Protein AF-A0A7C7U8Z5-F1 (afdb_monomer)

Structure (mmCIF, N/CA/C/O backbone):
data_AF-A0A7C7U8Z5-F1
#
_entry.id   AF-A0A7C7U8Z5-F1
#
loop_
_atom_site.group_PDB
_atom_site.id
_atom_site.type_symbol
_atom_site.label_atom_id
_atom_site.label_alt_id
_atom_site.label_comp_id
_atom_site.label_asym_id
_atom_site.label_entity_id
_atom_site.label_seq_id
_atom_site.pdbx_PDB_ins_code
_atom_site.Cartn_x
_atom_site.Cartn_y
_atom_site.Cartn_z
_atom_site.occupancy
_atom_site.B_iso_or_equiv
_atom_site.auth_seq_id
_atom_site.auth_comp_id
_atom_site.auth_asym_id
_atom_site.auth_atom_id
_atom_site.pdbx_PDB_model_num
ATOM 1 N N . ALA A 1 1 ? -5.632 0.453 -22.232 1.00 71.94 1 ALA A N 1
ATOM 2 C CA . ALA A 1 1 ? -6.029 -0.968 -22.317 1.00 71.94 1 ALA A CA 1
ATOM 3 C C . ALA A 1 1 ? -5.122 -1.831 -21.447 1.00 71.94 1 ALA A C 1
ATOM 5 O O . ALA A 1 1 ? -5.633 -2.386 -20.491 1.00 71.94 1 ALA A O 1
ATOM 6 N N . SER A 1 2 ? -3.804 -1.853 -21.682 1.00 81.81 2 SER A N 1
ATOM 7 C CA . SER A 1 2 ? -2.844 -2.636 -20.881 1.00 81.81 2 SER A CA 1
ATOM 8 C C . SER A 1 2 ? -2.888 -2.351 -19.377 1.00 81.81 2 SER A C 1
ATOM 10 O O . SER A 1 2 ? -2.971 -3.292 -18.601 1.00 81.81 2 SER A O 1
ATOM 12 N N . LEU A 1 3 ? -2.958 -1.082 -18.951 1.00 83.50 3 LEU A N 1
ATOM 13 C CA . LEU A 1 3 ? -3.111 -0.749 -17.523 1.00 83.50 3 LEU A CA 1
ATOM 14 C C . LEU A 1 3 ? -4.390 -1.346 -16.906 1.00 83.50 3 LEU A C 1
ATOM 16 O O . LEU A 1 3 ? -4.364 -1.844 -15.787 1.00 83.50 3 LEU A O 1
ATOM 20 N N . LEU A 1 4 ? -5.506 -1.326 -17.642 1.00 84.38 4 LEU A N 1
ATOM 21 C CA . LEU A 1 4 ? -6.762 -1.912 -17.170 1.00 84.38 4 LEU A CA 1
ATOM 22 C C . LEU A 1 4 ? -6.648 -3.436 -17.049 1.00 84.38 4 LEU A C 1
ATOM 24 O O . LEU A 1 4 ? -7.155 -4.015 -16.095 1.00 84.38 4 LEU A O 1
ATOM 28 N N . THR A 1 5 ? -5.968 -4.075 -18.001 1.00 80.81 5 THR A N 1
ATOM 29 C CA . THR A 1 5 ? -5.663 -5.508 -17.966 1.00 80.81 5 THR A CA 1
ATOM 30 C C . THR A 1 5 ? -4.754 -5.856 -16.785 1.00 80.81 5 THR A C 1
ATOM 32 O O . THR A 1 5 ? -5.007 -6.857 -16.124 1.00 80.81 5 THR A O 1
ATOM 35 N N . GLY A 1 6 ? -3.772 -5.012 -16.455 1.00 82.81 6 GLY A N 1
ATOM 36 C CA . GLY A 1 6 ? -2.969 -5.138 -15.236 1.00 82.81 6 GLY A CA 1
ATOM 37 C C . GLY A 1 6 ? -3.839 -5.107 -13.982 1.00 82.81 6 GLY A C 1
ATOM 38 O O . GLY A 1 6 ? -3.902 -6.090 -13.255 1.00 82.81 6 GLY A O 1
ATOM 39 N N . ILE A 1 7 ? -4.617 -4.038 -13.798 1.00 84.62 7 ILE A N 1
ATOM 40 C CA . ILE A 1 7 ? -5.450 -3.836 -12.599 1.00 84.62 7 ILE A CA 1
ATOM 41 C C . ILE A 1 7 ? -6.515 -4.942 -12.427 1.00 84.62 7 ILE A C 1
ATOM 43 O O . ILE A 1 7 ? -6.760 -5.403 -11.308 1.00 84.62 7 ILE A O 1
ATOM 47 N N . LEU A 1 8 ? -7.159 -5.375 -13.520 1.00 79.38 8 LEU A N 1
ATOM 48 C CA . LEU A 1 8 ? -8.226 -6.385 -13.483 1.00 79.38 8 LEU A CA 1
ATOM 49 C C . LEU A 1 8 ? -7.697 -7.821 -13.453 1.00 79.38 8 LEU A C 1
ATOM 51 O O . LEU A 1 8 ? -8.240 -8.650 -12.733 1.00 79.38 8 LEU A O 1
ATOM 55 N N . LEU A 1 9 ? -6.696 -8.139 -14.272 1.00 73.75 9 LEU A N 1
ATOM 56 C CA . LEU A 1 9 ? -6.271 -9.520 -14.536 1.00 73.75 9 LEU A CA 1
ATOM 57 C C . LEU A 1 9 ? -4.875 -9.838 -13.986 1.00 73.75 9 LEU A C 1
ATOM 59 O O . LEU A 1 9 ? -4.440 -10.979 -14.087 1.00 73.75 9 LEU A O 1
ATOM 63 N N . GLY A 1 10 ? -4.163 -8.854 -13.431 1.00 73.44 10 GLY A N 1
ATOM 64 C CA . GLY A 1 10 ? -2.770 -8.988 -12.981 1.00 73.44 10 GLY A CA 1
ATOM 65 C C . GLY A 1 10 ? -1.764 -9.173 -14.099 1.00 73.44 10 GLY A C 1
ATOM 66 O O . GLY A 1 10 ? -0.660 -9.647 -13.850 1.00 73.44 10 GLY A O 1
ATOM 67 N N . VAL A 1 11 ? -2.145 -8.856 -15.334 1.00 75.62 11 VAL A N 1
ATOM 68 C CA . VAL A 1 11 ? -1.276 -9.026 -16.494 1.00 75.62 11 VAL A CA 1
ATOM 69 C C . VAL A 1 11 ? -0.564 -7.706 -16.767 1.00 75.62 11 VAL A C 1
ATOM 71 O O . VAL A 1 11 ? -1.145 -6.776 -17.321 1.00 75.62 11 VAL A O 1
ATOM 74 N N . GLU A 1 12 ? 0.709 -7.631 -16.385 1.00 73.81 12 GLU A N 1
ATOM 75 C CA . GLU A 1 12 ? 1.538 -6.424 -16.534 1.00 73.81 12 GLU A CA 1
ATOM 76 C C . GLU A 1 12 ? 2.108 -6.247 -17.956 1.00 73.81 12 GLU A C 1
ATOM 78 O O . GLU A 1 12 ? 2.704 -5.220 -18.283 1.00 73.81 12 GLU A O 1
ATOM 83 N N . THR A 1 13 ? 1.908 -7.226 -18.845 1.00 74.12 13 THR A N 1
ATOM 84 C CA . THR A 1 13 ? 2.461 -7.193 -20.204 1.00 74.12 13 THR A CA 1
ATOM 85 C C . THR A 1 13 ? 1.848 -6.063 -21.036 1.00 74.12 13 THR A C 1
ATOM 87 O O . THR A 1 13 ? 0.627 -5.971 -21.178 1.00 74.12 13 THR A O 1
ATOM 90 N N . GLY A 1 14 ? 2.698 -5.234 -21.648 1.00 78.56 14 GLY A N 1
ATOM 91 C CA . GLY A 1 14 ? 2.277 -4.146 -22.539 1.00 78.56 14 GLY A CA 1
ATOM 92 C C . GLY A 1 14 ? 1.964 -2.821 -21.836 1.00 78.56 14 GLY A C 1
ATOM 93 O O . GLY A 1 14 ? 1.412 -1.914 -22.465 1.00 78.56 14 GLY A O 1
ATOM 94 N N . ILE A 1 15 ? 2.281 -2.688 -20.544 1.00 85.31 15 ILE A N 1
ATOM 95 C CA . ILE A 1 15 ? 2.331 -1.382 -19.875 1.00 85.31 15 ILE A CA 1
ATOM 96 C C . ILE A 1 15 ? 3.620 -0.668 -20.332 1.00 85.31 15 ILE A C 1
ATOM 98 O O . ILE A 1 15 ? 4.690 -1.271 -20.252 1.00 85.31 15 ILE A O 1
ATOM 102 N N . PRO A 1 16 ? 3.540 0.575 -20.847 1.00 86.75 16 PRO A N 1
ATOM 103 C CA . PRO A 1 16 ? 4.721 1.352 -21.220 1.00 86.75 16 PRO A CA 1
ATOM 104 C C . PRO A 1 16 ? 5.707 1.504 -20.049 1.00 86.75 16 PRO A C 1
ATOM 106 O O . PRO A 1 16 ? 5.280 1.697 -18.910 1.00 86.75 16 PRO A O 1
ATOM 109 N N . ALA A 1 17 ? 7.012 1.408 -20.323 1.00 84.94 17 ALA A N 1
ATOM 110 C CA . ALA A 1 17 ? 8.047 1.434 -19.285 1.00 84.94 17 ALA A CA 1
ATOM 111 C C . ALA A 1 17 ? 8.078 2.766 -18.517 1.00 84.94 17 ALA A C 1
ATOM 113 O O . ALA A 1 17 ? 8.182 2.756 -17.298 1.00 84.94 17 ALA A O 1
ATOM 114 N N . ASP A 1 18 ? 7.868 3.889 -19.212 1.00 87.56 18 ASP A N 1
ATOM 115 C CA . ASP A 1 18 ? 7.742 5.225 -18.617 1.00 87.56 18 ASP A CA 1
ATOM 116 C C . ASP A 1 18 ? 6.618 5.280 -17.576 1.00 87.56 18 ASP A C 1
ATOM 118 O O . ASP A 1 18 ? 6.789 5.806 -16.480 1.00 87.56 18 ASP A O 1
ATOM 122 N N . LEU A 1 19 ? 5.474 4.668 -17.889 1.00 86.94 19 LEU A N 1
ATOM 123 C CA . LEU A 1 19 ? 4.357 4.616 -16.959 1.00 86.94 19 LEU A CA 1
ATOM 124 C C . LEU A 1 19 ? 4.679 3.716 -15.760 1.00 86.94 19 LEU A C 1
ATOM 126 O O . LEU A 1 19 ? 4.345 4.065 -14.632 1.00 86.94 19 LEU A O 1
ATOM 130 N N . MET A 1 20 ? 5.332 2.571 -15.978 1.00 85.75 20 MET A N 1
ATOM 131 C CA . MET A 1 20 ? 5.741 1.682 -14.885 1.00 85.75 20 MET A CA 1
ATOM 132 C C . MET A 1 20 ? 6.747 2.359 -13.938 1.00 85.75 20 MET A C 1
ATOM 134 O O . MET A 1 20 ? 6.656 2.190 -12.716 1.00 85.75 20 MET A O 1
ATOM 138 N N . ASP A 1 21 ? 7.654 3.169 -14.483 1.00 86.38 21 ASP A N 1
ATOM 139 C CA . ASP A 1 21 ? 8.589 3.984 -13.711 1.00 86.38 21 ASP A CA 1
ATOM 140 C C . ASP A 1 21 ? 7.846 5.032 -12.872 1.00 86.38 21 ASP A C 1
ATOM 142 O O . ASP A 1 21 ? 8.137 5.167 -11.683 1.00 86.38 21 ASP A O 1
ATOM 146 N N . ASP A 1 22 ? 6.824 5.699 -13.422 1.00 89.38 22 ASP A N 1
ATOM 147 C CA . ASP A 1 22 ? 5.997 6.651 -12.668 1.00 89.38 22 ASP A CA 1
ATOM 148 C C . ASP A 1 22 ? 5.226 5.968 -11.514 1.00 89.38 22 ASP A C 1
ATOM 150 O O . ASP A 1 22 ? 5.166 6.480 -10.388 1.00 89.38 22 ASP A O 1
ATOM 154 N N . PHE A 1 23 ? 4.657 4.778 -11.747 1.00 88.44 23 PHE A N 1
ATOM 155 C CA . PHE A 1 23 ? 3.993 3.988 -10.696 1.00 88.44 23 PHE A CA 1
ATOM 156 C C . PHE A 1 23 ? 4.975 3.546 -9.602 1.00 88.44 23 PHE A C 1
ATOM 158 O O . PHE A 1 23 ? 4.638 3.565 -8.413 1.00 88.44 23 PHE A O 1
ATOM 165 N N . SER A 1 24 ? 6.206 3.206 -9.985 1.00 85.75 24 SER A N 1
ATOM 166 C CA . SER A 1 24 ? 7.275 2.845 -9.050 1.00 85.75 24 SER A CA 1
ATOM 167 C C . SER A 1 24 ? 7.759 4.061 -8.252 1.00 85.75 24 SER A C 1
ATOM 169 O O . SER A 1 24 ? 7.885 3.987 -7.028 1.00 85.75 24 SER A O 1
ATOM 171 N N . ALA A 1 25 ? 7.937 5.212 -8.907 1.00 86.00 25 ALA A N 1
ATOM 172 C CA . ALA A 1 25 ? 8.342 6.472 -8.285 1.00 86.00 25 ALA A CA 1
ATOM 173 C C . ALA A 1 25 ? 7.318 6.975 -7.258 1.00 86.00 25 ALA A C 1
ATOM 175 O O . ALA A 1 25 ? 7.679 7.561 -6.235 1.00 86.00 25 ALA A O 1
ATOM 176 N N . THR A 1 26 ? 6.037 6.709 -7.504 1.00 88.62 26 THR A N 1
ATOM 177 C CA . THR A 1 26 ? 4.936 7.088 -6.612 1.00 88.62 26 THR A CA 1
ATOM 178 C C . THR A 1 26 ? 4.573 6.020 -5.577 1.00 88.62 26 THR A C 1
ATOM 180 O O . THR A 1 26 ? 3.681 6.250 -4.764 1.00 88.62 26 THR A O 1
ATOM 183 N N . GLY A 1 27 ? 5.237 4.857 -5.583 1.00 84.94 27 GLY A N 1
ATOM 184 C CA . GLY A 1 27 ? 4.953 3.757 -4.655 1.00 84.94 27 GLY A CA 1
ATOM 185 C C . GLY A 1 27 ? 3.594 3.080 -4.884 1.00 84.94 27 GLY A C 1
ATOM 186 O O . GLY A 1 27 ? 3.075 2.397 -3.996 1.00 84.94 27 GLY A O 1
ATOM 187 N N . THR A 1 28 ? 2.999 3.257 -6.066 1.00 86.50 28 THR A N 1
ATOM 188 C CA . THR A 1 28 ? 1.642 2.801 -6.400 1.00 86.50 28 THR A CA 1
ATOM 189 C C . THR A 1 28 ? 1.602 1.539 -7.264 1.00 86.50 28 THR A C 1
ATOM 191 O O . THR A 1 28 ? 0.526 1.092 -7.647 1.00 86.50 28 THR A O 1
ATOM 194 N N . THR A 1 29 ? 2.741 0.877 -7.494 1.00 82.75 29 THR A N 1
ATOM 195 C CA . THR A 1 29 ? 2.832 -0.399 -8.238 1.00 82.75 29 THR A CA 1
ATOM 196 C C . THR A 1 29 ? 1.897 -1.488 -7.692 1.00 82.75 29 THR A C 1
ATOM 198 O O . THR A 1 29 ? 1.334 -2.275 -8.448 1.00 82.75 29 THR A O 1
ATOM 201 N N . HIS A 1 30 ? 1.642 -1.490 -6.380 1.00 78.81 30 HIS A N 1
ATOM 202 C CA . HIS A 1 30 ? 0.716 -2.418 -5.719 1.00 78.81 30 HIS A CA 1
ATOM 203 C C . HIS A 1 30 ? -0.755 -2.287 -6.166 1.00 78.81 30 HIS A C 1
ATOM 205 O O . HIS A 1 30 ? -1.559 -3.156 -5.834 1.00 78.81 30 HIS A O 1
ATOM 211 N N . 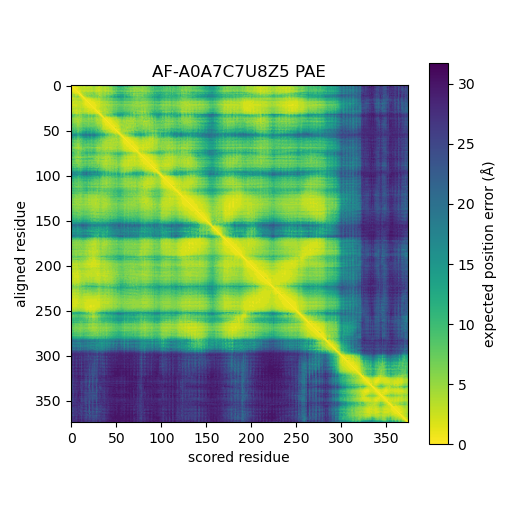ILE A 1 31 ? -1.117 -1.210 -6.874 1.00 80.06 31 ILE A N 1
ATOM 212 C CA . ILE A 1 31 ? -2.443 -1.007 -7.476 1.00 80.06 31 ILE A CA 1
ATOM 213 C C . ILE A 1 31 ? -2.540 -1.697 -8.845 1.00 80.06 31 ILE A C 1
ATOM 215 O O . ILE A 1 31 ? -3.622 -2.147 -9.220 1.00 80.06 31 ILE A O 1
ATOM 219 N N . ILE A 1 32 ? -1.424 -1.787 -9.581 1.00 75.12 32 ILE A N 1
ATOM 220 C CA . ILE A 1 32 ? -1.356 -2.485 -10.874 1.00 75.12 32 ILE A CA 1
ATOM 221 C C . ILE A 1 32 ? -1.458 -3.992 -10.652 1.00 75.12 32 ILE A C 1
ATOM 223 O O . ILE A 1 32 ? -2.208 -4.663 -11.354 1.00 75.12 32 ILE A O 1
ATOM 227 N N . ALA A 1 33 ? -0.734 -4.521 -9.666 1.00 68.88 33 ALA A N 1
ATOM 228 C CA . ALA A 1 33 ? -0.873 -5.913 -9.259 1.00 68.88 33 ALA A CA 1
ATOM 229 C C . ALA A 1 33 ? -2.236 -6.141 -8.578 1.00 68.88 33 ALA A C 1
ATOM 231 O O . ALA A 1 33 ? -2.750 -5.255 -7.892 1.00 68.88 33 ALA A O 1
ATOM 232 N N . ILE A 1 34 ? -2.827 -7.337 -8.723 1.00 66.44 34 ILE A N 1
ATOM 233 C CA . ILE A 1 34 ? -4.121 -7.637 -8.087 1.00 66.44 34 ILE A CA 1
ATOM 234 C C . ILE A 1 34 ? -3.989 -7.500 -6.571 1.00 66.44 34 ILE A C 1
ATOM 236 O O . ILE A 1 34 ? -3.396 -8.338 -5.885 1.00 66.44 34 ILE A O 1
ATOM 240 N N . SER A 1 35 ? -4.580 -6.433 -6.047 1.00 68.88 35 SER A N 1
ATOM 241 C CA . SER A 1 35 ? -4.569 -6.132 -4.626 1.00 68.88 35 SER A CA 1
ATOM 242 C C . SER A 1 35 ? -5.721 -6.840 -3.905 1.00 68.88 35 SER A C 1
ATOM 244 O O . SER A 1 35 ? -6.757 -7.176 -4.490 1.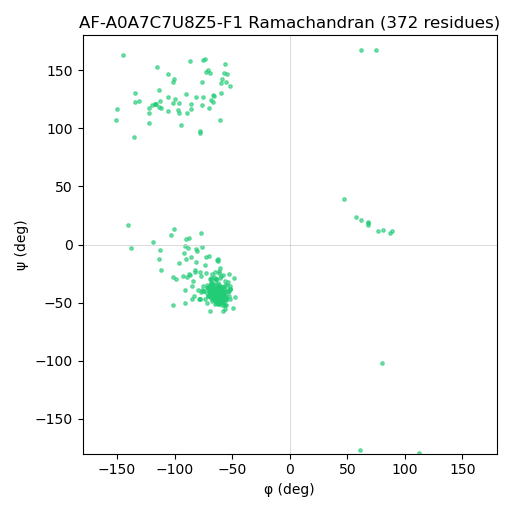00 68.88 35 SER A O 1
ATOM 246 N N . GLY A 1 36 ? -5.588 -7.031 -2.589 1.00 66.94 36 GLY A N 1
ATOM 247 C CA . GLY A 1 36 ? -6.689 -7.552 -1.767 1.00 66.94 36 GLY A CA 1
ATOM 248 C C . GLY A 1 36 ? -7.931 -6.648 -1.774 1.00 66.94 36 GLY A C 1
ATOM 249 O O . GLY A 1 36 ? -9.050 -7.127 -1.576 1.00 66.94 36 GLY A O 1
ATOM 250 N N . PHE A 1 37 ? -7.756 -5.357 -2.074 1.00 72.19 37 PHE A N 1
ATOM 251 C CA . PHE A 1 37 ? -8.849 -4.407 -2.268 1.00 72.19 37 PHE A CA 1
ATOM 252 C C . PHE A 1 37 ? -9.683 -4.760 -3.507 1.00 72.19 37 PHE A C 1
ATOM 254 O O . PHE A 1 37 ? -10.908 -4.846 -3.410 1.00 72.19 37 PHE A O 1
ATOM 261 N N . ASN A 1 38 ? -9.029 -5.092 -4.627 1.00 75.12 38 ASN A N 1
ATOM 262 C CA . ASN A 1 38 ? -9.698 -5.524 -5.860 1.00 75.12 38 ASN A CA 1
ATOM 263 C C . ASN A 1 38 ? -10.541 -6.785 -5.608 1.00 75.12 38 ASN A C 1
ATOM 265 O O . ASN A 1 38 ? -11.704 -6.851 -6.007 1.00 75.12 38 ASN A O 1
ATOM 269 N N . ILE A 1 39 ? -9.997 -7.752 -4.860 1.00 73.25 39 ILE A N 1
ATOM 270 C CA . ILE A 1 39 ? -10.714 -8.977 -4.470 1.00 73.25 39 ILE A CA 1
ATOM 271 C C . ILE A 1 39 ? -11.910 -8.680 -3.567 1.00 73.25 39 ILE A C 1
ATOM 273 O O . ILE A 1 39 ? -12.973 -9.269 -3.747 1.00 73.25 39 ILE A O 1
ATOM 277 N N . THR A 1 40 ? -11.772 -7.747 -2.625 1.00 72.50 40 THR A N 1
ATOM 278 C CA . THR A 1 40 ? -12.866 -7.363 -1.720 1.00 72.50 40 THR A CA 1
ATOM 279 C C . THR A 1 40 ? -14.018 -6.706 -2.479 1.00 72.50 40 THR A C 1
ATOM 281 O O . THR A 1 40 ? -15.177 -7.053 -2.245 1.00 72.50 40 THR A O 1
ATOM 284 N N . ILE A 1 41 ? -13.715 -5.814 -3.430 1.00 76.88 41 ILE A N 1
ATOM 285 C CA . ILE A 1 41 ? -14.725 -5.208 -4.309 1.00 76.88 41 ILE A CA 1
ATOM 286 C C . ILE A 1 41 ? -15.464 -6.299 -5.084 1.00 76.88 41 ILE A C 1
ATOM 288 O O . ILE A 1 41 ? -16.694 -6.338 -5.084 1.00 76.88 41 ILE A O 1
ATOM 292 N N . ILE A 1 42 ? -14.725 -7.220 -5.701 1.00 75.56 42 ILE A N 1
ATOM 293 C CA . ILE A 1 42 ? -15.297 -8.301 -6.509 1.00 75.56 42 ILE A CA 1
ATOM 294 C C . ILE A 1 42 ? -16.159 -9.237 -5.657 1.00 75.56 42 ILE A C 1
ATOM 296 O O . ILE A 1 42 ? -17.290 -9.546 -6.035 1.00 75.56 42 ILE A O 1
ATOM 300 N N . ALA A 1 43 ? -15.680 -9.630 -4.476 1.00 70.62 43 ALA A N 1
ATOM 301 C CA . ALA A 1 43 ? -16.450 -10.417 -3.520 1.00 70.62 43 ALA A CA 1
ATOM 302 C C . ALA A 1 43 ? -17.748 -9.700 -3.107 1.00 70.62 43 ALA A C 1
ATOM 304 O O . ALA A 1 43 ? -18.804 -10.330 -3.031 1.00 70.62 43 ALA A O 1
ATOM 305 N N . GLY A 1 44 ? -17.691 -8.382 -2.890 1.00 74.31 44 GLY A N 1
ATOM 306 C CA . GLY A 1 44 ? -18.852 -7.544 -2.593 1.00 74.31 44 GLY A CA 1
ATOM 307 C C . GLY A 1 44 ? -19.868 -7.497 -3.737 1.00 74.31 44 GLY A C 1
ATOM 308 O O . GLY A 1 44 ? -21.066 -7.648 -3.493 1.00 74.31 44 GLY A O 1
ATOM 309 N N . ILE A 1 45 ? -19.403 -7.359 -4.983 1.00 79.50 45 ILE A N 1
ATOM 310 C CA . ILE A 1 45 ? -20.254 -7.371 -6.182 1.00 79.50 45 ILE A CA 1
ATOM 311 C C . ILE A 1 45 ? -20.946 -8.727 -6.332 1.00 79.50 45 ILE A C 1
ATOM 313 O O . ILE A 1 45 ? -22.170 -8.771 -6.469 1.00 79.50 45 ILE A O 1
ATOM 317 N N . PHE A 1 46 ? -20.197 -9.831 -6.251 1.00 77.31 46 PHE A N 1
ATOM 318 C CA . PHE A 1 46 ? -20.776 -11.173 -6.329 1.00 77.31 46 PHE A CA 1
ATOM 319 C C . PHE A 1 46 ? -21.786 -11.416 -5.209 1.00 77.31 46 PHE A C 1
ATOM 321 O O . PHE A 1 46 ? -22.885 -11.899 -5.476 1.00 77.31 46 PHE A O 1
ATOM 328 N N . ALA A 1 47 ? -21.464 -11.029 -3.973 1.00 71.62 47 ALA A N 1
ATOM 329 C CA . ALA A 1 47 ? -22.381 -11.154 -2.847 1.00 71.62 47 ALA A CA 1
ATOM 330 C C . ALA A 1 47 ? -23.652 -10.312 -3.029 1.00 71.62 47 ALA A C 1
ATOM 332 O O . ALA A 1 47 ? -24.745 -10.802 -2.750 1.00 71.62 47 ALA A O 1
ATOM 333 N N . GLY A 1 48 ? -23.537 -9.072 -3.511 1.00 79.38 48 GLY A N 1
ATOM 334 C CA . GLY A 1 48 ? -24.678 -8.189 -3.759 1.00 79.38 48 GLY A CA 1
ATOM 335 C C . GLY A 1 48 ? -25.585 -8.698 -4.881 1.00 79.38 48 GLY A C 1
ATOM 336 O O . GLY A 1 48 ? -26.803 -8.786 -4.707 1.00 79.38 48 GLY A O 1
ATOM 337 N N . LEU A 1 49 ? -24.995 -9.103 -6.008 1.00 80.25 49 LEU A N 1
ATOM 338 C CA . LEU A 1 49 ? -25.734 -9.657 -7.141 1.00 80.25 49 LEU A CA 1
ATOM 339 C C . LEU A 1 49 ? -26.418 -10.973 -6.763 1.00 80.25 49 LEU A C 1
ATOM 341 O O . LEU A 1 49 ? -27.603 -11.163 -7.038 1.00 80.25 49 LEU A O 1
ATOM 345 N N . ALA A 1 50 ? -25.706 -11.856 -6.065 1.00 79.00 50 ALA A N 1
ATOM 346 C CA . ALA A 1 50 ? -26.260 -13.130 -5.644 1.00 79.00 50 ALA A CA 1
ATOM 347 C C . ALA A 1 50 ? -27.373 -12.969 -4.595 1.00 79.00 50 ALA A C 1
ATOM 349 O O . ALA A 1 50 ? -28.348 -13.718 -4.631 1.00 79.00 50 ALA A O 1
ATOM 350 N N . GLN A 1 51 ? -27.288 -11.969 -3.706 1.00 80.19 51 GLN A N 1
ATOM 351 C CA . GLN A 1 51 ? -28.384 -11.630 -2.785 1.00 80.19 51 GLN A CA 1
ATOM 352 C C . GLN A 1 51 ? -29.637 -11.194 -3.533 1.00 80.19 51 GLN A C 1
ATOM 354 O O . GLN A 1 51 ? -30.735 -11.598 -3.150 1.00 80.19 51 GLN A O 1
ATOM 359 N N . ARG A 1 52 ? -29.475 -10.411 -4.603 1.00 83.31 52 ARG A N 1
ATOM 360 C CA . ARG A 1 52 ? -30.591 -9.920 -5.412 1.00 83.31 52 ARG A CA 1
ATOM 361 C C . ARG A 1 52 ? -31.254 -11.021 -6.243 1.00 83.31 52 ARG A C 1
ATOM 363 O O . ARG A 1 52 ? -32.467 -10.985 -6.401 1.00 83.31 52 ARG A O 1
ATOM 370 N N . LEU A 1 53 ? -30.478 -11.976 -6.760 1.00 84.12 53 LEU A N 1
ATOM 371 C CA . LEU A 1 53 ? -30.977 -13.023 -7.661 1.00 84.12 53 LEU A CA 1
ATOM 372 C C . LEU A 1 53 ? -31.444 -14.297 -6.940 1.00 84.12 53 LEU A C 1
ATOM 374 O O . LEU A 1 53 ? -32.450 -14.879 -7.328 1.00 84.12 53 LEU A O 1
ATOM 378 N N . PHE A 1 54 ? -30.735 -14.734 -5.895 1.00 79.31 54 PHE A N 1
ATOM 379 C CA . PHE A 1 54 ? -30.938 -16.049 -5.263 1.00 79.31 54 PHE A CA 1
ATOM 380 C C . PHE A 1 54 ? -31.357 -15.966 -3.784 1.00 79.31 54 PHE A C 1
ATOM 382 O O . PHE A 1 54 ? -31.524 -16.985 -3.109 1.00 79.31 54 PHE A O 1
ATOM 389 N N . GLY A 1 55 ? -31.526 -14.750 -3.256 1.00 77.31 55 GLY A N 1
ATOM 390 C CA . GLY A 1 55 ? -31.872 -14.507 -1.860 1.00 77.31 55 GLY A CA 1
ATOM 391 C C . GLY A 1 55 ? -30.707 -14.725 -0.885 1.00 77.31 55 GLY A C 1
ATOM 392 O O . GLY A 1 55 ? -29.662 -15.298 -1.196 1.00 77.31 55 GLY A O 1
ATOM 393 N N . ARG A 1 56 ? -30.885 -14.262 0.358 1.00 71.69 56 ARG A N 1
ATOM 394 C CA . ARG A 1 56 ? -29.813 -14.146 1.368 1.00 71.69 56 ARG A CA 1
ATOM 395 C C . ARG A 1 56 ? -29.139 -15.472 1.757 1.00 71.69 56 ARG A C 1
ATOM 397 O O . ARG A 1 56 ? -27.994 -15.449 2.199 1.00 71.69 56 ARG A O 1
ATOM 404 N N . ARG A 1 57 ? -29.824 -16.612 1.603 1.00 72.69 57 ARG A N 1
ATOM 405 C CA . ARG A 1 57 ? -29.295 -17.944 1.959 1.00 72.69 57 ARG A CA 1
ATOM 406 C C . ARG A 1 57 ? -28.319 -18.493 0.915 1.00 72.69 57 ARG A C 1
ATOM 408 O O . ARG A 1 57 ? -27.240 -18.938 1.288 1.00 72.69 57 ARG A O 1
ATOM 415 N N . TRP A 1 58 ? -28.669 -18.422 -0.369 1.00 79.31 58 TRP A N 1
ATOM 416 C CA . TRP A 1 58 ? -27.830 -18.935 -1.461 1.00 79.31 58 TRP A CA 1
ATOM 417 C C . TRP A 1 58 ? -26.739 -17.959 -1.886 1.00 79.31 58 TRP A C 1
ATOM 419 O O . TRP A 1 58 ? -25.694 -18.376 -2.379 1.00 79.31 58 TRP A O 1
ATOM 429 N N . ALA A 1 59 ? -26.940 -16.667 -1.630 1.00 77.62 59 ALA A N 1
ATOM 430 C CA . ALA A 1 59 ? -26.001 -15.635 -2.033 1.00 77.62 59 ALA A CA 1
ATOM 431 C C . ALA A 1 59 ? -24.575 -15.826 -1.514 1.00 77.62 59 ALA A C 1
ATOM 433 O O . ALA A 1 59 ? -23.623 -15.498 -2.214 1.00 77.62 59 ALA A O 1
ATOM 434 N N . VAL A 1 60 ? -24.427 -16.364 -0.301 1.00 78.38 60 VAL A N 1
ATOM 435 C CA . VAL A 1 60 ? -23.113 -16.641 0.291 1.00 78.38 60 VAL A CA 1
ATOM 436 C C . VAL A 1 60 ? -22.376 -17.708 -0.515 1.00 78.38 60 VAL A C 1
ATOM 438 O O . VAL A 1 60 ? -21.213 -17.514 -0.849 1.00 78.38 60 VAL A O 1
ATOM 441 N N . TRP A 1 61 ? -23.055 -18.794 -0.885 1.00 82.62 61 TRP A N 1
ATOM 442 C CA . TRP A 1 61 ? -22.456 -19.891 -1.646 1.00 82.62 61 TRP A CA 1
ATOM 443 C C . TRP A 1 61 ? -22.082 -19.473 -3.064 1.00 82.62 61 TRP A C 1
ATOM 445 O O . TRP A 1 61 ? -20.979 -19.767 -3.515 1.00 82.62 61 TRP A O 1
ATOM 455 N N . VAL A 1 62 ? -22.955 -18.719 -3.735 1.00 82.38 62 VAL A N 1
ATOM 456 C CA . VAL A 1 62 ? -22.660 -18.169 -5.066 1.00 82.38 62 VAL A CA 1
ATOM 457 C C . VAL A 1 62 ? -21.495 -17.178 -5.003 1.00 82.38 62 VAL A C 1
ATOM 459 O O . VAL A 1 62 ? -20.636 -17.197 -5.878 1.00 82.38 62 VAL A O 1
ATOM 462 N N . ALA A 1 63 ? -21.412 -16.352 -3.956 1.00 80.19 63 ALA A N 1
ATOM 463 C CA . ALA A 1 63 ? -20.294 -15.431 -3.773 1.00 80.19 63 ALA A CA 1
ATOM 464 C C . ALA A 1 63 ? -18.972 -16.157 -3.495 1.00 80.19 63 ALA A C 1
ATOM 466 O O . ALA A 1 63 ? -17.960 -15.809 -4.095 1.00 80.19 63 ALA A O 1
ATOM 467 N N . ILE A 1 64 ? -18.976 -17.186 -2.640 1.00 83.75 64 ILE A N 1
ATOM 468 C CA . ILE A 1 64 ? -17.796 -18.025 -2.377 1.00 83.75 64 ILE A CA 1
ATOM 469 C C . ILE A 1 64 ? -17.335 -18.712 -3.667 1.00 83.75 64 ILE A C 1
ATOM 471 O O . ILE A 1 64 ? -16.151 -18.653 -3.993 1.00 83.75 64 ILE A O 1
ATOM 475 N N . ALA A 1 65 ? -18.261 -19.302 -4.429 1.00 85.25 65 ALA A N 1
ATOM 476 C CA . ALA A 1 65 ? -17.950 -19.925 -5.711 1.00 85.25 65 ALA A CA 1
ATOM 477 C C . ALA A 1 65 ? -17.388 -18.906 -6.716 1.00 85.25 65 ALA A C 1
ATOM 479 O O . ALA A 1 65 ? -16.370 -19.171 -7.349 1.00 85.25 65 ALA A O 1
ATOM 480 N N . GLY A 1 66 ? -17.992 -17.717 -6.816 1.00 82.19 66 GLY A N 1
ATOM 481 C CA . GLY A 1 66 ? -17.521 -16.638 -7.686 1.00 82.19 66 GLY A CA 1
ATOM 482 C C . GLY A 1 66 ? -16.113 -16.162 -7.332 1.00 82.19 66 GLY A C 1
ATOM 483 O O . GLY A 1 66 ? -15.264 -16.053 -8.213 1.00 82.19 66 GLY A O 1
ATOM 484 N N . VAL A 1 67 ? -15.829 -15.951 -6.042 1.00 82.44 67 VAL A N 1
ATOM 485 C CA . VAL A 1 67 ? -14.489 -15.578 -5.558 1.00 82.44 67 VAL A CA 1
ATOM 486 C C . VAL A 1 67 ? -13.473 -16.688 -5.832 1.00 82.44 67 VAL A C 1
ATOM 488 O O . VAL A 1 67 ? -12.361 -16.388 -6.266 1.00 82.44 67 VAL A O 1
ATOM 491 N N . ALA A 1 68 ? -13.834 -17.960 -5.637 1.00 83.69 68 ALA A N 1
ATOM 492 C CA . ALA A 1 68 ? -12.947 -19.090 -5.912 1.00 83.69 68 ALA A CA 1
ATOM 493 C C . ALA A 1 68 ? -12.621 -19.219 -7.410 1.00 83.69 68 ALA A C 1
ATOM 495 O O . ALA A 1 68 ? -11.450 -19.312 -7.775 1.00 83.69 68 ALA A O 1
ATOM 496 N N . VAL A 1 69 ? -13.632 -19.144 -8.281 1.00 82.88 69 VAL A N 1
ATOM 497 C CA . VAL A 1 69 ? -13.447 -19.172 -9.742 1.00 82.88 69 VAL A CA 1
ATOM 498 C C . VAL A 1 69 ? -12.594 -17.993 -10.199 1.00 82.88 69 VAL A C 1
ATOM 500 O O . VAL A 1 69 ? -11.644 -18.184 -10.954 1.00 82.88 69 VAL A O 1
ATOM 503 N N . TYR A 1 70 ? -12.875 -16.789 -9.697 1.00 78.44 70 TYR A N 1
ATOM 504 C CA . TYR A 1 70 ? -12.076 -15.604 -9.996 1.00 78.44 70 TYR A CA 1
ATOM 505 C C . TYR A 1 70 ? -10.616 -15.761 -9.548 1.00 78.44 70 TYR A C 1
ATOM 507 O O . TYR A 1 70 ? -9.700 -15.439 -10.298 1.00 78.44 70 TYR A O 1
ATOM 515 N N . THR A 1 71 ? -10.385 -16.315 -8.355 1.00 81.06 71 THR A N 1
ATOM 516 C CA . THR A 1 71 ? -9.035 -16.568 -7.824 1.00 81.06 71 THR A CA 1
ATOM 517 C C . THR A 1 71 ? -8.224 -17.476 -8.743 1.00 81.06 71 THR A C 1
ATOM 519 O O . THR A 1 71 ? -7.066 -17.177 -9.029 1.00 81.06 71 THR A O 1
ATOM 522 N N . VAL A 1 72 ? -8.836 -18.557 -9.234 1.00 81.56 72 VAL A N 1
ATOM 523 C CA . VAL A 1 72 ? -8.195 -19.478 -10.183 1.00 81.56 72 VAL A CA 1
ATOM 524 C C . VAL A 1 72 ? -7.957 -18.793 -11.528 1.00 81.56 72 VAL A C 1
ATOM 526 O O . VAL A 1 72 ? -6.863 -18.892 -12.076 1.00 81.56 72 VAL A O 1
ATOM 529 N N . PHE A 1 73 ? -8.948 -18.055 -12.034 1.00 76.12 73 PHE A N 1
ATOM 530 C CA . PHE A 1 73 ? -8.870 -17.358 -13.320 1.00 76.12 73 PHE A CA 1
ATOM 531 C C . PHE A 1 73 ? -7.724 -16.342 -13.378 1.00 76.12 73 PHE A C 1
ATOM 533 O O . PHE A 1 73 ? -7.060 -16.198 -14.398 1.00 76.12 73 PHE A O 1
ATOM 540 N N . VAL A 1 74 ? -7.473 -15.667 -12.261 1.00 72.62 74 VAL A N 1
ATOM 541 C CA . VAL A 1 74 ? -6.462 -14.615 -12.130 1.00 72.62 74 VAL A CA 1
ATOM 542 C C . VAL A 1 74 ? -5.070 -15.176 -11.766 1.00 72.62 74 VAL A C 1
ATOM 544 O O . VAL A 1 74 ? -4.115 -14.434 -11.554 1.00 72.62 74 VAL A O 1
ATOM 547 N N . GLY A 1 75 ? -4.914 -16.504 -11.728 1.00 72.00 75 GLY A N 1
ATOM 548 C CA . GLY A 1 75 ? -3.615 -17.164 -11.549 1.00 72.00 75 GLY A CA 1
ATOM 549 C C . GLY A 1 75 ? -3.203 -17.405 -10.094 1.00 72.00 75 GLY A C 1
ATOM 550 O O . GLY A 1 75 ? -2.055 -17.758 -9.845 1.00 72.00 75 GLY A O 1
ATOM 551 N N . ALA A 1 76 ? -4.125 -17.235 -9.136 1.00 72.12 76 ALA A N 1
ATOM 552 C CA . ALA A 1 76 ? -3.977 -17.624 -7.729 1.00 72.12 76 ALA A CA 1
ATOM 553 C C . ALA A 1 76 ? -2.650 -17.207 -7.059 1.00 72.12 76 ALA A C 1
ATOM 555 O O . ALA A 1 76 ? -2.092 -17.953 -6.251 1.00 72.12 76 ALA A O 1
ATOM 556 N N . SER A 1 77 ? -2.152 -16.001 -7.356 1.00 71.31 77 SER A N 1
ATOM 557 C CA . SER A 1 77 ? -0.977 -15.461 -6.665 1.00 71.31 77 SER A CA 1
ATOM 558 C C . SER A 1 77 ? -1.204 -15.426 -5.148 1.00 71.31 77 SER A C 1
ATOM 560 O O . SER A 1 77 ? -2.341 -15.353 -4.669 1.00 71.31 77 SER A O 1
ATOM 562 N N . ALA A 1 78 ? -0.127 -15.448 -4.359 1.00 70.25 78 ALA A N 1
ATOM 563 C CA . ALA A 1 78 ? -0.229 -15.505 -2.900 1.00 70.25 78 ALA A CA 1
ATOM 564 C C . ALA A 1 78 ? -1.103 -14.370 -2.318 1.00 70.25 78 ALA A C 1
ATOM 566 O O . ALA A 1 78 ? -1.839 -14.586 -1.353 1.00 70.25 78 ALA A O 1
ATOM 567 N N . ALA A 1 79 ? -1.072 -13.176 -2.924 1.00 70.44 79 ALA A N 1
ATOM 568 C CA . ALA A 1 79 ? -1.919 -12.041 -2.549 1.00 70.44 79 ALA A CA 1
ATOM 569 C C . ALA A 1 79 ? -3.408 -12.276 -2.813 1.00 70.44 79 ALA A C 1
ATOM 571 O O . ALA A 1 79 ? -4.235 -12.004 -1.938 1.00 70.44 79 ALA A O 1
ATOM 572 N N . VAL A 1 80 ? -3.737 -12.835 -3.976 1.00 76.00 80 VAL A N 1
ATOM 573 C CA . VAL A 1 80 ? -5.111 -13.182 -4.349 1.00 76.00 80 VAL A CA 1
ATOM 574 C C . VAL A 1 80 ? -5.642 -14.277 -3.431 1.00 76.00 80 VAL A C 1
ATOM 576 O O . VAL A 1 80 ? -6.734 -14.137 -2.885 1.00 76.00 80 VAL A O 1
ATOM 579 N N . LEU A 1 81 ? -4.850 -15.326 -3.189 1.00 78.31 81 LEU A N 1
ATOM 580 C CA . LEU A 1 81 ? -5.250 -16.452 -2.349 1.00 78.31 81 LEU A CA 1
ATOM 581 C C . LEU A 1 81 ? -5.534 -16.016 -0.901 1.00 78.31 81 LEU A C 1
ATOM 583 O O . LEU A 1 81 ? -6.553 -16.414 -0.339 1.00 78.31 81 LEU A O 1
ATOM 587 N N . ARG A 1 82 ? -4.706 -15.139 -0.309 1.00 77.62 82 ARG A N 1
ATOM 588 C CA . ARG A 1 82 ? -4.981 -14.552 1.020 1.00 77.62 82 ARG A CA 1
ATOM 5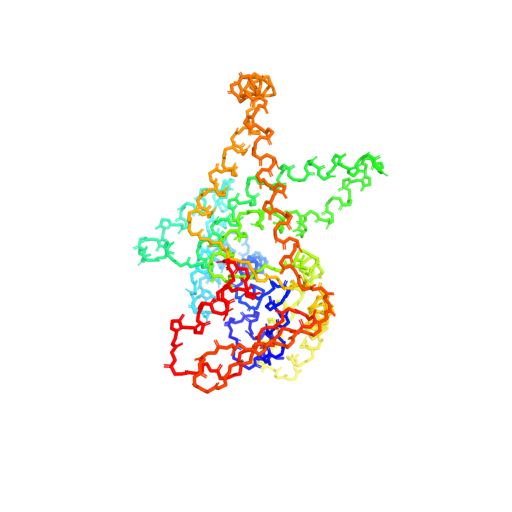89 C C . ARG A 1 82 ? -6.300 -13.798 1.057 1.00 77.62 82 ARG A C 1
ATOM 591 O O . ARG A 1 82 ? -7.115 -14.029 1.949 1.00 77.62 82 ARG A O 1
ATOM 598 N N . ALA A 1 83 ? -6.494 -12.884 0.108 1.00 76.88 83 ALA A N 1
ATOM 599 C CA . ALA A 1 83 ? -7.682 -12.045 0.063 1.00 76.88 83 ALA A CA 1
ATOM 600 C C . ALA A 1 83 ? -8.949 -12.883 -0.161 1.00 76.88 83 ALA A C 1
ATOM 602 O O . ALA A 1 83 ? -9.968 -12.645 0.487 1.00 76.88 83 ALA A O 1
ATOM 603 N N . ALA A 1 84 ? -8.864 -13.915 -1.003 1.00 81.19 84 ALA A N 1
ATOM 604 C CA . ALA A 1 84 ? -9.934 -14.877 -1.222 1.00 81.19 84 ALA A CA 1
ATOM 605 C C . ALA A 1 84 ? -10.260 -15.663 0.054 1.00 81.19 84 ALA A C 1
ATOM 607 O O . ALA A 1 84 ? -11.420 -15.705 0.456 1.00 81.19 84 ALA A O 1
ATOM 608 N N . LEU A 1 85 ? -9.256 -16.220 0.743 1.00 83.69 85 LEU A N 1
ATOM 609 C CA . LEU A 1 85 ? -9.451 -16.951 2.001 1.00 83.69 85 LEU A CA 1
ATOM 610 C C . LEU A 1 85 ? -10.094 -16.068 3.076 1.00 83.69 85 LEU A C 1
ATOM 612 O O . LEU A 1 85 ? -11.080 -16.468 3.694 1.00 83.69 85 LEU A O 1
ATOM 616 N N . MET A 1 86 ? -9.593 -14.846 3.270 1.00 78.44 86 MET A N 1
ATOM 617 C CA . MET A 1 86 ? -10.173 -13.902 4.230 1.00 78.44 86 MET A CA 1
ATOM 618 C C . MET A 1 86 ? -11.602 -13.497 3.847 1.00 78.44 86 MET A C 1
ATOM 620 O O . MET A 1 86 ? -12.470 -13.443 4.720 1.00 78.44 86 MET A O 1
ATOM 624 N N . GLY A 1 87 ? -11.871 -13.261 2.559 1.00 79.25 87 GLY A N 1
ATOM 625 C CA . GLY A 1 87 ? -13.206 -12.950 2.047 1.00 79.25 87 GLY A CA 1
ATOM 626 C C . GLY A 1 87 ? -14.198 -14.100 2.240 1.00 79.25 87 GLY A C 1
ATOM 627 O O . GLY A 1 87 ? -15.318 -13.879 2.697 1.00 79.25 87 GLY A O 1
ATOM 628 N N . ILE A 1 88 ? -13.777 -15.338 1.978 1.00 83.62 88 ILE A N 1
ATOM 629 C CA . ILE A 1 88 ? -14.583 -16.546 2.200 1.00 83.62 88 ILE A CA 1
ATOM 630 C C . ILE A 1 88 ? -14.886 -16.717 3.691 1.00 83.62 88 ILE A C 1
ATOM 632 O O . ILE A 1 88 ? -16.044 -16.914 4.056 1.00 83.62 88 ILE A O 1
ATOM 636 N N . LEU A 1 89 ? -13.884 -16.574 4.566 1.00 83.19 89 LEU A N 1
ATOM 637 C CA . LEU A 1 89 ? -14.073 -16.636 6.020 1.00 83.19 89 LEU A CA 1
ATOM 638 C C . LEU A 1 89 ? -15.023 -15.541 6.521 1.00 83.19 89 LEU A C 1
ATOM 640 O O . LEU A 1 89 ? -15.867 -15.805 7.377 1.00 83.19 89 LEU A O 1
ATOM 644 N N . TYR A 1 90 ? -14.928 -14.330 5.966 1.00 80.94 90 TYR A N 1
ATOM 645 C CA . TYR A 1 90 ? -15.846 -13.233 6.265 1.00 80.94 90 TYR A CA 1
ATOM 646 C C . TYR A 1 90 ? -17.291 -13.564 5.867 1.00 80.94 90 TYR A C 1
ATOM 648 O O . TYR A 1 90 ? -18.209 -13.456 6.685 1.00 80.94 90 TYR A O 1
ATOM 656 N N . LEU A 1 91 ? -17.500 -14.013 4.626 1.00 77.81 91 LEU A N 1
ATOM 657 C CA . LEU A 1 91 ? -18.820 -14.393 4.118 1.00 77.81 91 LEU A CA 1
ATOM 658 C C . LEU A 1 91 ? -19.421 -15.557 4.916 1.00 77.81 91 LEU A C 1
ATOM 660 O O . LEU A 1 91 ? -20.611 -15.538 5.241 1.00 77.81 91 LEU A O 1
ATOM 664 N N . TRP A 1 92 ? -18.597 -16.535 5.288 1.00 80.94 92 TRP A N 1
ATOM 665 C CA . TRP A 1 92 ? -19.018 -17.676 6.090 1.00 80.94 92 TRP A CA 1
ATOM 666 C C . TRP A 1 92 ? -19.359 -17.275 7.530 1.00 80.94 92 TRP A C 1
ATOM 668 O O . TRP A 1 92 ? -20.415 -17.650 8.040 1.00 80.94 92 TRP A O 1
ATOM 678 N N . GLY A 1 93 ? -18.542 -16.437 8.173 1.00 81.19 93 GLY A N 1
ATOM 679 C CA . GLY A 1 93 ? -18.843 -15.900 9.502 1.00 81.19 93 GLY A CA 1
ATOM 680 C C . GLY A 1 93 ? -20.164 -15.129 9.526 1.00 81.19 93 GLY A C 1
ATOM 681 O O . GLY A 1 93 ? -20.997 -15.349 10.409 1.00 81.19 93 GLY A O 1
ATOM 682 N N . ARG A 1 94 ? -20.421 -14.323 8.486 1.00 76.25 94 ARG A N 1
ATOM 683 C CA . ARG A 1 94 ? -21.701 -13.625 8.300 1.00 76.25 94 ARG A CA 1
ATOM 684 C C . ARG A 1 94 ? -22.876 -14.593 8.132 1.00 76.25 94 ARG A C 1
ATOM 686 O O . ARG A 1 94 ? -23.950 -14.322 8.666 1.00 76.25 94 ARG A O 1
ATOM 693 N N . HIS A 1 95 ? -22.690 -15.709 7.426 1.00 79.12 95 HIS A N 1
ATOM 694 C CA . HIS A 1 95 ? -23.713 -16.752 7.290 1.00 79.12 95 HIS A CA 1
ATOM 695 C C . HIS A 1 95 ? -24.054 -17.413 8.631 1.00 79.12 95 HIS A C 1
ATOM 697 O O . HIS A 1 95 ? -25.225 -17.632 8.928 1.00 79.12 95 HIS A O 1
ATOM 703 N N . LEU A 1 96 ? -23.042 -17.659 9.466 1.00 82.88 96 LEU A N 1
ATOM 704 C CA . LEU A 1 96 ? -23.194 -18.222 10.811 1.00 82.88 96 LEU A CA 1
ATOM 705 C C . LEU A 1 96 ? -23.714 -17.204 11.844 1.00 82.88 96 LEU A C 1
ATOM 707 O O . LEU A 1 96 ? -23.883 -17.554 13.009 1.00 82.88 96 LEU A O 1
ATOM 711 N N . GLY A 1 97 ? -23.930 -15.943 11.451 1.00 75.44 97 GLY A N 1
ATOM 712 C CA . GLY A 1 97 ? -24.345 -14.870 12.357 1.00 75.44 97 GLY A CA 1
ATOM 713 C C . GLY A 1 97 ? -23.272 -14.467 13.375 1.00 75.44 97 GLY A C 1
ATOM 714 O O . GLY A 1 97 ? -23.602 -13.872 14.399 1.00 75.44 97 GLY A O 1
ATOM 715 N N . ARG A 1 98 ? -21.996 -14.791 13.126 1.00 76.25 98 ARG A N 1
ATOM 716 C CA . ARG A 1 98 ? -20.880 -14.490 14.035 1.00 76.25 98 ARG A CA 1
ATOM 717 C C . ARG A 1 98 ? -20.102 -13.275 13.544 1.00 76.25 98 ARG A C 1
ATOM 719 O O . ARG A 1 98 ? -19.826 -13.139 12.353 1.00 76.25 98 ARG A O 1
ATOM 726 N N . ALA A 1 99 ? -19.698 -12.415 14.476 1.00 68.50 99 ALA A N 1
ATOM 727 C C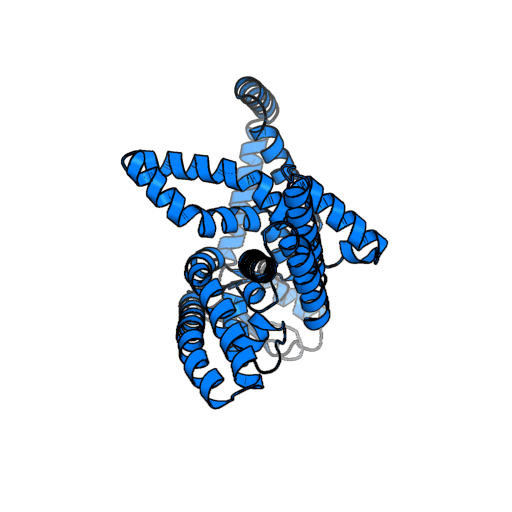A . ALA A 1 99 ? -18.740 -11.358 14.181 1.00 68.50 99 ALA A CA 1
ATOM 728 C C . ALA A 1 99 ? -17.379 -11.990 13.854 1.00 68.50 99 ALA A C 1
ATOM 730 O O . ALA A 1 99 ? -16.832 -12.752 14.653 1.00 68.50 99 ALA A O 1
ATOM 731 N N . THR A 1 100 ? -16.833 -11.698 12.676 1.00 69.75 100 THR A N 1
ATOM 732 C CA . THR A 1 100 ? -15.494 -12.155 12.296 1.00 69.75 100 THR A CA 1
ATOM 733 C C . THR A 1 100 ? -14.433 -11.250 12.899 1.00 69.75 100 THR A C 1
ATOM 735 O O . THR A 1 100 ? -14.451 -10.038 12.690 1.00 69.75 100 THR A O 1
ATOM 738 N N . PHE A 1 101 ? -13.481 -11.847 13.610 1.00 77.25 101 PHE A N 1
ATOM 739 C CA . PHE A 1 101 ? -12.320 -11.149 14.144 1.00 77.25 101 PHE A CA 1
ATOM 740 C C . PHE A 1 101 ? -11.193 -11.172 13.103 1.00 77.25 101 PHE A C 1
ATOM 742 O O . PHE A 1 101 ? -10.665 -12.239 12.796 1.00 77.25 101 PHE A O 1
ATOM 749 N N . ALA A 1 102 ? -10.832 -10.010 12.547 1.00 72.19 102 ALA A N 1
ATOM 750 C CA . ALA A 1 102 ? -9.867 -9.916 11.444 1.00 72.19 102 ALA A CA 1
ATOM 751 C C . ALA A 1 102 ? -8.517 -10.618 11.724 1.00 72.19 102 ALA A C 1
ATOM 753 O O . ALA A 1 102 ? -8.050 -11.338 10.840 1.00 72.19 102 ALA A O 1
ATOM 754 N N . PRO A 1 103 ? -7.925 -10.539 12.938 1.00 77.25 103 PRO A N 1
ATOM 755 C CA . PRO A 1 103 ? -6.719 -11.307 13.260 1.00 77.25 103 PRO A CA 1
ATOM 756 C C . PRO A 1 103 ? -6.917 -12.826 13.246 1.00 77.25 103 PRO A C 1
ATOM 758 O O . PRO A 1 103 ? -6.011 -13.548 12.844 1.00 77.25 103 PRO A O 1
ATOM 761 N N . ALA A 1 104 ? -8.093 -13.327 13.643 1.00 81.75 104 ALA A N 1
ATOM 762 C CA . ALA A 1 104 ? -8.382 -14.760 13.577 1.00 81.75 104 ALA A CA 1
ATOM 763 C C . ALA A 1 104 ? -8.501 -15.231 12.122 1.00 81.75 104 ALA A C 1
ATOM 765 O O . ALA A 1 104 ? -7.950 -16.273 11.773 1.00 81.75 104 ALA A O 1
ATOM 766 N N . SER A 1 105 ? -9.148 -14.441 11.259 1.00 80.56 105 SER A N 1
ATOM 767 C CA . SER A 1 105 ? -9.199 -14.725 9.821 1.00 80.56 105 SER A CA 1
ATOM 768 C C . SER A 1 105 ? -7.807 -14.699 9.186 1.00 80.56 105 SER A C 1
ATOM 770 O O . SER A 1 105 ? -7.501 -15.546 8.351 1.00 80.56 105 SER A O 1
ATOM 772 N N . LEU A 1 106 ? -6.951 -13.762 9.604 1.00 79.31 106 LEU A N 1
ATOM 773 C CA . LEU A 1 106 ? -5.569 -13.665 9.138 1.00 79.31 106 LEU A CA 1
ATOM 774 C C . LEU A 1 106 ? -4.730 -14.874 9.584 1.00 79.31 106 LEU A C 1
ATOM 776 O O . LEU A 1 106 ? -4.001 -15.441 8.774 1.00 79.31 106 LEU A O 1
ATOM 780 N N . ALA A 1 107 ? -4.863 -15.305 10.842 1.00 84.06 107 ALA A N 1
ATOM 781 C CA . ALA A 1 107 ? -4.189 -16.496 11.357 1.00 84.06 107 ALA A CA 1
ATOM 782 C C . ALA A 1 107 ? -4.658 -17.771 10.638 1.00 84.06 107 ALA A C 1
ATOM 784 O O . ALA A 1 107 ? -3.836 -18.586 10.228 1.00 84.06 107 ALA A O 1
ATOM 785 N N . ALA A 1 108 ? -5.968 -17.918 10.419 1.00 84.94 108 ALA A N 1
ATOM 786 C CA . ALA A 1 108 ? -6.527 -19.036 9.666 1.00 84.94 108 ALA A CA 1
ATOM 787 C C . ALA A 1 108 ? -6.030 -19.054 8.210 1.00 84.94 108 ALA A C 1
ATOM 789 O O . ALA A 1 108 ? -5.655 -20.112 7.709 1.00 84.94 108 ALA A O 1
ATOM 790 N N . ALA A 1 109 ? -5.969 -17.893 7.547 1.00 83.25 109 ALA A N 1
ATOM 791 C CA . ALA A 1 109 ? -5.420 -17.776 6.198 1.00 83.25 109 ALA A CA 1
ATOM 792 C C . ALA A 1 109 ? -3.923 -18.127 6.158 1.00 83.25 109 ALA A C 1
ATOM 794 O O . ALA A 1 109 ? -3.500 -18.882 5.286 1.00 83.25 109 ALA A O 1
ATOM 795 N N . ALA A 1 110 ? -3.133 -17.646 7.124 1.00 84.88 110 ALA A N 1
ATOM 796 C CA . ALA A 1 110 ? -1.715 -17.975 7.235 1.00 84.88 110 ALA A CA 1
ATOM 797 C C . ALA A 1 110 ? -1.495 -19.483 7.416 1.00 84.88 110 ALA A C 1
ATOM 799 O O . ALA A 1 110 ? -0.694 -20.069 6.690 1.00 84.88 110 ALA A O 1
ATOM 800 N N . ILE A 1 111 ? -2.245 -20.127 8.317 1.00 87.88 111 ILE A N 1
ATOM 801 C CA . ILE A 1 111 ? -2.184 -21.580 8.522 1.00 87.88 111 ILE A CA 1
ATOM 802 C C . ILE A 1 111 ? -2.580 -22.310 7.236 1.00 87.88 111 ILE A C 1
ATOM 804 O O . ILE A 1 111 ? -1.819 -23.146 6.759 1.00 87.88 111 ILE A O 1
ATOM 808 N N . GLY A 1 112 ? -3.723 -21.963 6.637 1.00 86.44 112 GLY A N 1
ATOM 809 C CA . GLY A 1 112 ? -4.223 -22.621 5.429 1.00 86.44 112 GLY A CA 1
ATOM 810 C C . GLY A 1 112 ? -3.238 -22.551 4.262 1.00 86.44 112 GLY A C 1
ATOM 811 O O . GLY A 1 112 ? -2.989 -23.554 3.600 1.00 86.44 112 GLY A O 1
ATOM 812 N N . MET A 1 113 ? -2.612 -21.394 4.046 1.00 83.94 113 MET A N 1
ATOM 813 C CA . MET A 1 113 ? -1.606 -21.248 2.994 1.00 83.94 113 MET A CA 1
ATOM 814 C C . MET A 1 113 ? -0.293 -21.957 3.317 1.00 83.94 113 MET A C 1
ATOM 816 O O . MET A 1 113 ? 0.311 -22.533 2.419 1.00 83.94 113 MET A O 1
ATOM 820 N N . THR A 1 114 ? 0.140 -21.948 4.580 1.00 87.69 114 THR A N 1
ATOM 821 C CA . THR A 1 114 ? 1.388 -22.612 4.999 1.00 87.69 114 THR A CA 1
ATOM 822 C C . THR A 1 114 ? 1.264 -24.134 4.910 1.00 87.69 114 THR A C 1
ATOM 824 O O . THR A 1 114 ? 2.231 -24.801 4.558 1.00 87.69 114 THR A O 1
ATOM 827 N N . VAL A 1 115 ? 0.071 -24.687 5.165 1.00 88.88 115 VAL A N 1
ATOM 828 C CA . VAL A 1 115 ? -0.220 -26.119 4.977 1.00 88.88 115 VAL A CA 1
ATOM 829 C C . VAL A 1 115 ? -0.104 -26.524 3.506 1.00 88.88 115 VAL A C 1
ATOM 831 O O . VAL A 1 115 ? 0.423 -27.592 3.212 1.00 88.88 115 VAL A O 1
ATOM 834 N N . LEU A 1 116 ? -0.572 -25.680 2.581 1.00 84.19 116 LEU A N 1
ATOM 835 C CA . LEU A 1 116 ? -0.467 -25.942 1.142 1.00 84.19 116 LEU A CA 1
ATOM 836 C C . LEU A 1 116 ? 0.957 -25.730 0.618 1.00 84.19 116 LEU A C 1
ATOM 838 O O . LEU A 1 116 ? 1.425 -26.492 -0.224 1.00 84.19 116 LEU A O 1
ATOM 842 N N . ASN A 1 117 ? 1.640 -24.691 1.098 1.00 83.25 117 ASN A N 1
ATOM 843 C CA . ASN A 1 117 ? 3.016 -24.393 0.734 1.00 83.25 117 ASN A CA 1
ATOM 844 C C . ASN A 1 117 ? 3.750 -23.675 1.887 1.00 83.25 117 ASN A C 1
ATOM 846 O O . ASN A 1 117 ? 3.541 -22.471 2.089 1.00 83.25 117 ASN A O 1
ATOM 850 N N . PRO A 1 118 ? 4.671 -24.357 2.593 1.00 86.25 118 PRO A N 1
ATOM 851 C CA . PRO A 1 118 ? 5.451 -23.764 3.680 1.00 86.25 118 PRO A CA 1
ATOM 852 C C . PRO A 1 118 ? 6.298 -22.558 3.255 1.00 86.25 118 PRO A C 1
ATOM 854 O O . PRO A 1 118 ? 6.546 -21.659 4.060 1.00 86.25 118 PRO A O 1
ATOM 857 N N . TYR A 1 119 ? 6.704 -22.491 1.982 1.00 85.69 119 TYR A N 1
ATOM 858 C CA . TYR A 1 119 ? 7.499 -21.382 1.455 1.00 85.69 119 TYR A CA 1
ATOM 859 C C . TYR A 1 119 ? 6.713 -20.071 1.339 1.00 85.69 119 TYR A C 1
ATOM 861 O O . TYR A 1 119 ? 7.320 -19.018 1.160 1.00 85.69 119 TYR A O 1
ATOM 869 N N . THR A 1 120 ? 5.387 -20.098 1.516 1.00 82.12 120 THR A N 1
ATOM 870 C CA . THR A 1 120 ? 4.541 -18.894 1.491 1.00 82.12 120 THR A CA 1
ATOM 871 C C . THR A 1 120 ? 4.987 -17.844 2.515 1.00 82.12 120 THR A C 1
ATOM 873 O O . THR A 1 120 ? 4.862 -16.653 2.256 1.00 82.12 120 THR A O 1
ATOM 876 N N . LEU A 1 121 ? 5.553 -18.245 3.658 1.00 83.88 121 LEU A N 1
ATOM 877 C CA . LEU A 1 121 ? 6.034 -17.298 4.676 1.00 83.88 121 LEU A CA 1
ATOM 878 C C . LEU A 1 121 ? 7.215 -16.432 4.193 1.00 83.88 121 LEU A C 1
ATOM 880 O O . LEU A 1 121 ? 7.437 -15.334 4.708 1.00 83.88 121 LEU A O 1
ATOM 884 N N . TRP A 1 122 ? 7.956 -16.912 3.194 1.00 86.12 122 TRP A N 1
ATOM 885 C CA . TRP A 1 122 ? 9.089 -16.209 2.589 1.00 86.12 122 TRP A CA 1
ATOM 886 C C . TRP A 1 122 ? 8.688 -15.355 1.384 1.00 86.12 122 TRP A C 1
ATOM 888 O O . TRP A 1 122 ? 9.509 -14.591 0.881 1.00 86.12 122 TRP A O 1
ATOM 898 N N . ASP A 1 123 ? 7.434 -15.449 0.936 1.00 83.56 123 ASP A N 1
ATOM 899 C CA . ASP A 1 123 ? 6.907 -14.597 -0.121 1.00 83.56 123 ASP A CA 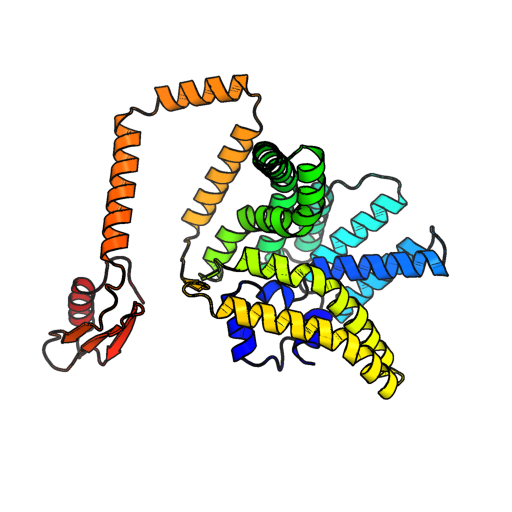1
ATOM 900 C C . ASP A 1 123 ? 6.784 -13.147 0.371 1.00 83.56 123 ASP A C 1
ATOM 902 O O . ASP A 1 123 ? 6.106 -12.851 1.360 1.00 83.56 123 ASP A O 1
ATOM 906 N N . VAL A 1 124 ? 7.409 -12.216 -0.351 1.00 83.00 124 VAL A N 1
ATOM 907 C CA . VAL A 1 124 ? 7.393 -10.783 -0.011 1.00 83.00 124 VAL A CA 1
ATOM 908 C C . VAL A 1 124 ? 5.963 -10.247 -0.024 1.00 83.00 124 VAL A C 1
ATOM 910 O O . VAL A 1 124 ? 5.572 -9.477 0.856 1.00 83.00 124 VAL A O 1
ATOM 913 N N . GLY A 1 125 ? 5.140 -10.704 -0.975 1.00 78.75 125 GLY A N 1
ATOM 914 C CA . GLY A 1 125 ? 3.728 -10.349 -1.032 1.00 78.75 125 GLY A CA 1
ATOM 915 C C . GLY A 1 125 ? 2.999 -10.746 0.252 1.00 78.75 125 GLY A C 1
ATOM 916 O O . GLY A 1 125 ? 2.246 -9.940 0.807 1.00 78.75 125 GLY A O 1
ATOM 917 N N . PHE A 1 126 ? 3.221 -11.972 0.737 1.00 80.00 126 PHE A N 1
ATOM 918 C CA . PHE A 1 126 ? 2.703 -12.474 2.013 1.00 80.00 126 PHE A CA 1
ATOM 919 C C . PHE A 1 126 ? 3.102 -11.608 3.185 1.00 80.00 126 PHE A C 1
ATOM 921 O O . PHE A 1 126 ? 2.220 -11.142 3.909 1.00 80.00 126 PHE A O 1
ATOM 928 N N . GLN A 1 127 ? 4.389 -11.324 3.325 1.00 87.75 127 GLN A N 1
ATOM 929 C CA . GLN A 1 127 ? 4.891 -10.502 4.417 1.00 87.75 127 GLN A CA 1
ATOM 930 C C . GLN A 1 127 ? 4.268 -9.101 4.403 1.00 87.75 127 GLN A C 1
ATOM 932 O O . GLN A 1 127 ? 3.776 -8.640 5.435 1.00 87.75 127 GLN A O 1
ATOM 937 N N . LEU A 1 128 ? 4.194 -8.450 3.238 1.00 85.12 128 LEU A N 1
ATOM 938 C CA . LEU A 1 128 ? 3.591 -7.121 3.093 1.00 85.12 128 LEU A CA 1
ATOM 939 C C . LEU A 1 128 ? 2.097 -7.119 3.427 1.00 85.12 128 LEU A C 1
ATOM 941 O O . LEU A 1 128 ? 1.622 -6.258 4.158 1.00 85.12 128 LEU A O 1
ATOM 945 N N . SER A 1 129 ? 1.339 -8.094 2.933 1.00 81.31 129 SER A N 1
ATOM 946 C CA . SER A 1 129 ? -0.106 -8.166 3.178 1.00 81.31 129 SER A CA 1
ATOM 947 C C . SER A 1 129 ? -0.435 -8.522 4.630 1.00 81.31 129 SER A C 1
ATOM 949 O O . SER A 1 129 ? -1.376 -7.967 5.205 1.00 81.31 129 SER A O 1
ATOM 951 N N . PHE A 1 130 ? 0.343 -9.420 5.235 1.00 84.88 130 PHE A N 1
ATOM 952 C CA . PHE A 1 130 ? 0.176 -9.823 6.627 1.00 84.88 130 PHE A CA 1
ATOM 953 C C . PHE A 1 130 ? 0.512 -8.670 7.577 1.00 84.88 130 PHE A C 1
ATOM 955 O O . PHE A 1 130 ? -0.294 -8.331 8.446 1.00 84.88 130 PHE A O 1
ATOM 962 N N . THR A 1 131 ? 1.653 -8.007 7.366 1.00 88.44 131 THR A N 1
ATOM 963 C CA . THR A 1 131 ? 2.051 -6.843 8.169 1.00 88.44 131 THR A CA 1
ATOM 964 C C . THR A 1 1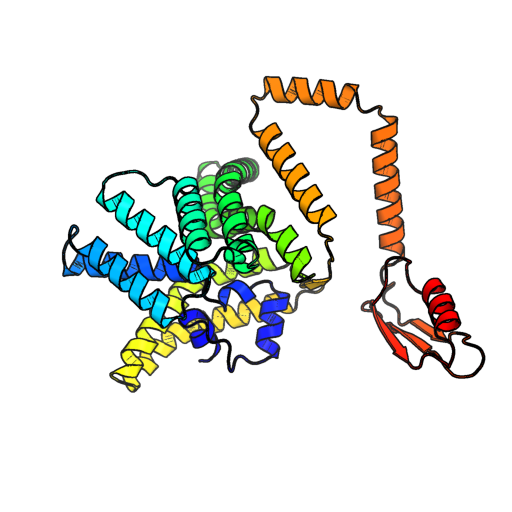31 ? 1.102 -5.667 7.973 1.00 88.44 131 THR A C 1
ATOM 966 O O . THR A 1 131 ? 0.668 -5.115 8.978 1.00 88.44 131 THR A O 1
ATOM 969 N N . ALA A 1 132 ? 0.664 -5.367 6.743 1.00 87.12 132 ALA A N 1
ATOM 970 C CA . ALA A 1 132 ? -0.362 -4.351 6.483 1.00 87.12 132 ALA A CA 1
ATOM 971 C C . ALA A 1 132 ? -1.647 -4.618 7.274 1.00 87.12 132 ALA A C 1
ATOM 973 O O . ALA A 1 132 ? -2.178 -3.714 7.910 1.00 87.12 132 ALA A O 1
ATOM 974 N N . THR A 1 133 ? -2.132 -5.864 7.283 1.00 84.62 133 THR A N 1
ATOM 975 C CA . THR A 1 133 ? -3.352 -6.232 8.020 1.00 84.62 133 THR A CA 1
ATOM 976 C C . THR A 1 133 ? -3.175 -6.045 9.528 1.00 84.62 133 THR A C 1
ATOM 978 O O . THR A 1 133 ? -4.071 -5.524 10.191 1.00 84.62 133 THR A O 1
ATOM 981 N N . ILE A 1 134 ? -2.012 -6.415 10.076 1.00 86.88 134 ILE A N 1
ATOM 982 C CA . ILE A 1 134 ? -1.665 -6.131 11.476 1.00 86.88 134 ILE A CA 1
ATOM 983 C C . ILE A 1 134 ? -1.653 -4.620 11.729 1.00 86.88 134 ILE A C 1
ATOM 985 O O . ILE A 1 134 ? -2.224 -4.168 12.720 1.00 86.88 134 ILE A O 1
ATOM 989 N N . GLY A 1 135 ? -1.055 -3.840 10.828 1.00 89.38 135 GLY A N 1
ATOM 990 C CA . GLY A 1 135 ? -1.009 -2.386 10.915 1.00 89.38 135 GLY A CA 1
ATOM 991 C C . GLY A 1 135 ? -2.396 -1.758 10.960 1.00 89.38 135 GLY A C 1
ATOM 992 O O . GLY A 1 135 ? -2.668 -0.951 11.844 1.00 89.38 135 GLY A O 1
ATOM 993 N N . LEU A 1 136 ? -3.307 -2.194 10.087 1.00 86.12 136 LEU A N 1
ATOM 994 C CA . LEU A 1 136 ? -4.705 -1.755 10.090 1.00 86.12 136 LEU A CA 1
ATOM 995 C C . LEU A 1 136 ? -5.398 -2.061 11.424 1.00 86.12 136 LEU A C 1
ATOM 997 O O . LEU A 1 136 ? -5.998 -1.182 12.038 1.00 86.12 136 LEU A O 1
ATOM 1001 N N . VAL A 1 137 ? -5.277 -3.294 11.921 1.00 84.25 137 VAL A N 1
ATOM 1002 C CA . VAL A 1 137 ? -5.926 -3.694 13.180 1.00 84.25 137 VAL A CA 1
ATOM 1003 C C . VAL A 1 137 ? -5.375 -2.915 14.378 1.00 84.25 137 VAL A C 1
ATOM 1005 O O . VAL A 1 137 ? -6.138 -2.536 15.267 1.00 84.25 137 VAL A O 1
ATOM 1008 N N . LEU A 1 138 ? -4.061 -2.688 14.426 1.00 86.38 138 LEU A N 1
ATOM 1009 C CA . LEU A 1 138 ? -3.412 -2.064 15.576 1.00 86.38 138 LEU A CA 1
ATOM 1010 C C . LEU A 1 138 ? -3.447 -0.535 15.537 1.00 86.38 138 LEU A C 1
ATOM 1012 O O . LEU A 1 138 ? -3.560 0.080 16.598 1.00 86.38 138 LEU A O 1
ATOM 1016 N N . TYR A 1 139 ? -3.342 0.086 14.359 1.00 89.12 139 TYR A N 1
ATOM 1017 C CA . TYR A 1 139 ? -3.092 1.524 14.240 1.00 89.12 139 TYR A CA 1
ATOM 1018 C C . TYR A 1 139 ? -4.247 2.339 13.674 1.00 89.12 139 TYR A C 1
ATOM 1020 O O . TYR A 1 139 ? -4.292 3.523 13.997 1.00 89.12 139 TYR A O 1
ATOM 1028 N N . THR A 1 140 ? -5.207 1.767 12.937 1.00 86.06 140 THR A N 1
ATOM 1029 C CA . THR A 1 140 ? -6.327 2.558 12.389 1.00 86.06 140 THR A CA 1
ATOM 1030 C C . THR A 1 140 ? -7.086 3.296 13.499 1.00 86.06 140 THR A C 1
ATOM 1032 O O . THR A 1 140 ? -7.109 4.524 13.509 1.00 86.06 140 THR A O 1
ATOM 1035 N N . GLY A 1 141 ? -7.584 2.588 14.520 1.00 85.38 141 GLY A N 1
ATOM 1036 C CA . GLY A 1 141 ? -8.331 3.212 15.624 1.00 85.38 141 GLY A CA 1
ATOM 1037 C C . GLY A 1 141 ? -7.527 4.234 16.454 1.00 85.38 141 GLY A C 1
ATOM 1038 O O . GLY A 1 141 ? -8.034 5.313 16.774 1.00 85.38 141 GLY A O 1
ATOM 1039 N N . PRO A 1 142 ? -6.270 3.951 16.852 1.00 85.75 142 PRO A N 1
ATOM 1040 C CA . PRO A 1 142 ? -5.430 4.951 17.511 1.00 85.75 142 PRO A CA 1
ATOM 1041 C C . PRO A 1 142 ? -5.142 6.188 16.655 1.00 85.75 142 PRO A C 1
ATOM 1043 O O . PRO A 1 142 ? -5.189 7.297 17.194 1.00 85.75 142 PRO A O 1
ATOM 1046 N N . LEU A 1 143 ? -4.858 6.018 15.359 1.00 86.56 143 LEU A N 1
ATOM 1047 C CA . LEU A 1 143 ? -4.569 7.120 14.441 1.00 86.56 143 LEU A CA 1
ATOM 1048 C C . LEU A 1 143 ? -5.803 7.993 14.199 1.00 86.56 143 LEU A C 1
ATOM 1050 O O . LEU A 1 143 ? -5.679 9.213 14.285 1.00 86.56 143 LEU A O 1
ATOM 1054 N N . GLU A 1 144 ? -6.985 7.395 14.021 1.00 85.00 144 GLU A N 1
ATOM 1055 C CA . GLU A 1 144 ? -8.278 8.099 13.981 1.00 85.00 144 GLU A CA 1
ATOM 1056 C C . GLU A 1 144 ? -8.429 9.042 15.171 1.00 85.00 144 GLU A C 1
ATOM 1058 O O . GLU A 1 144 ? -8.572 10.251 15.008 1.00 85.00 144 GLU A O 1
ATOM 1063 N N . ARG A 1 145 ? -8.276 8.520 16.393 1.00 83.56 145 ARG A N 1
ATOM 1064 C CA . ARG A 1 145 ? -8.432 9.314 17.621 1.00 83.56 145 ARG A CA 1
ATOM 1065 C C . ARG A 1 145 ? -7.395 10.424 17.766 1.00 83.56 145 ARG A C 1
ATOM 1067 O O . ARG A 1 145 ? -7.646 11.390 18.492 1.00 83.56 145 ARG A O 1
ATOM 1074 N N . ILE A 1 146 ? -6.193 10.246 17.218 1.00 84.50 146 ILE A N 1
ATOM 1075 C CA . ILE A 1 146 ? -5.144 11.276 17.221 1.00 84.50 146 ILE A CA 1
ATOM 1076 C C . ILE A 1 146 ? -5.515 12.369 16.223 1.00 84.50 146 ILE A C 1
ATOM 1078 O O . ILE A 1 146 ? -5.468 13.546 16.579 1.00 84.50 146 ILE A O 1
ATOM 1082 N N . PHE A 1 147 ? -5.923 11.980 15.017 1.00 83.00 147 PHE A N 1
ATOM 1083 C CA . PHE A 1 147 ? -6.301 12.897 13.953 1.00 83.00 147 PHE A CA 1
ATOM 1084 C C . PHE A 1 147 ? -7.545 13.710 14.328 1.00 83.00 147 PHE A C 1
ATOM 1086 O O . PHE A 1 147 ? -7.515 14.935 14.248 1.00 83.00 147 PHE A O 1
ATOM 1093 N N . GLU A 1 148 ? -8.584 13.067 14.868 1.00 81.38 148 GLU A N 1
ATOM 1094 C CA . GLU A 1 148 ? -9.777 13.731 15.409 1.00 81.38 148 GLU A CA 1
ATOM 1095 C C . GLU A 1 148 ? -9.418 14.770 16.473 1.00 81.38 148 GLU A C 1
ATOM 1097 O O . GLU A 1 148 ? -9.881 15.907 16.419 1.00 81.38 148 GLU A O 1
ATOM 1102 N N . ARG A 1 149 ? -8.553 14.407 17.431 1.00 82.00 149 ARG A N 1
ATOM 1103 C CA . ARG A 1 149 ? -8.112 15.326 18.491 1.00 82.00 149 ARG A CA 1
ATOM 1104 C C . ARG A 1 149 ? -7.280 16.483 17.960 1.00 82.00 149 ARG A C 1
ATOM 1106 O O . ARG A 1 149 ? -7.377 17.578 18.506 1.00 82.00 149 ARG A O 1
ATOM 1113 N N . ALA A 1 150 ? -6.445 16.250 16.952 1.00 82.19 150 ALA A N 1
ATOM 1114 C CA . ALA A 1 150 ? -5.672 17.306 16.314 1.00 82.19 150 ALA A CA 1
ATOM 1115 C C . ALA A 1 150 ? -6.598 18.274 15.571 1.00 82.19 150 ALA A C 1
ATOM 1117 O O . ALA A 1 150 ? -6.489 19.484 15.751 1.00 82.19 150 ALA A O 1
ATOM 1118 N N . LEU A 1 151 ? -7.558 17.748 14.811 1.00 80.19 151 LEU A N 1
ATOM 1119 C CA . LEU A 1 151 ? -8.479 18.540 14.007 1.00 80.19 151 LEU A CA 1
ATOM 1120 C C . LEU A 1 151 ? -9.476 19.320 14.876 1.00 80.19 151 LEU A C 1
ATOM 1122 O O . LEU A 1 151 ? -9.727 20.491 14.610 1.00 80.19 151 LEU A O 1
ATOM 1126 N N . ALA A 1 152 ? -9.952 18.731 15.977 1.00 79.25 152 ALA A N 1
ATOM 1127 C CA . ALA A 1 152 ? -10.821 19.392 16.955 1.00 79.25 152 ALA A CA 1
ATOM 1128 C C . ALA A 1 152 ? -10.177 20.610 17.650 1.00 79.25 152 ALA A C 1
ATOM 1130 O O . ALA A 1 152 ? -10.882 21.400 18.270 1.00 79.25 152 ALA A O 1
ATOM 1131 N N . ARG A 1 153 ? -8.849 20.792 17.553 1.00 80.44 153 ARG A N 1
ATOM 1132 C CA . ARG A 1 153 ? -8.172 22.021 18.014 1.00 80.44 153 ARG A CA 1
ATOM 1133 C C . ARG A 1 153 ? -8.317 23.187 17.039 1.00 80.44 153 ARG A C 1
ATOM 1135 O O . ARG A 1 153 ? -8.179 24.330 17.456 1.00 80.44 153 ARG A O 1
ATOM 1142 N N . PHE A 1 154 ? -8.566 22.898 15.764 1.00 77.75 154 PHE A N 1
ATOM 1143 C CA . PHE A 1 154 ? -8.631 23.889 14.687 1.00 77.75 154 PHE A CA 1
ATOM 1144 C C . PHE A 1 154 ? -10.040 24.037 14.092 1.00 77.75 154 PHE A C 1
ATOM 1146 O O . PHE A 1 154 ? -10.297 24.987 13.358 1.00 77.75 154 PHE A O 1
ATOM 1153 N N . THR A 1 155 ? -10.972 23.126 14.391 1.00 74.88 155 THR A N 1
ATOM 1154 C CA . THR A 1 155 ? -12.359 23.182 13.910 1.00 74.88 155 THR A CA 1
ATOM 1155 C C . THR A 1 155 ? -13.353 22.648 14.947 1.00 74.88 155 THR A C 1
ATOM 1157 O O . THR A 1 155 ? -12.979 21.944 15.880 1.00 74.88 155 THR A O 1
ATOM 1160 N N . SER A 1 156 ? -14.640 22.964 14.780 1.00 79.12 156 SER A N 1
ATOM 1161 C CA . SER A 1 156 ? -15.732 22.443 15.618 1.00 79.12 156 SER A CA 1
ATOM 1162 C C . SER A 1 156 ? -15.801 20.910 15.568 1.00 79.12 156 SER A C 1
ATOM 1164 O O . SER A 1 156 ? -15.651 20.336 14.487 1.00 79.12 156 SER A O 1
ATOM 1166 N N . ALA A 1 157 ? -16.116 20.256 16.691 1.00 72.44 157 ALA A N 1
ATOM 1167 C CA . ALA A 1 157 ? -16.118 18.792 16.825 1.00 72.44 157 ALA A CA 1
ATOM 1168 C C . ALA A 1 157 ? -16.938 18.054 15.742 1.00 72.44 157 ALA A C 1
ATOM 1170 O O . ALA A 1 157 ? -16.491 17.036 15.220 1.00 72.44 157 ALA A O 1
ATOM 1171 N N . GLU A 1 158 ? -18.083 18.602 15.327 1.00 72.06 158 GLU A N 1
ATOM 1172 C CA . GLU A 1 158 ? -18.930 18.011 14.277 1.00 72.06 158 GLU A CA 1
ATOM 1173 C C . GLU A 1 158 ? -18.290 18.061 12.880 1.00 72.06 158 GLU A C 1
ATOM 1175 O O . GLU A 1 158 ? -18.387 17.110 12.102 1.00 72.06 158 GLU A O 1
ATOM 1180 N N . ARG A 1 159 ? -17.599 19.161 12.548 1.00 71.31 159 ARG A N 1
ATOM 1181 C CA . ARG A 1 159 ? -16.851 19.278 11.284 1.00 71.31 159 ARG A CA 1
ATOM 1182 C C . ARG A 1 159 ? -15.612 18.395 11.298 1.00 71.31 159 ARG A C 1
ATOM 1184 O O . ARG A 1 159 ? -15.314 17.780 10.280 1.00 71.31 159 ARG A O 1
ATOM 1191 N N . ALA A 1 160 ? -14.942 18.284 12.446 1.00 69.25 160 ALA A N 1
ATOM 1192 C CA . ALA A 1 160 ? -13.810 17.384 12.607 1.00 69.25 160 ALA A CA 1
ATOM 1193 C C . ALA A 1 160 ? -14.224 15.933 12.323 1.00 69.25 160 ALA A C 1
ATOM 1195 O O . ALA A 1 160 ? -13.583 15.282 11.508 1.00 69.25 160 ALA A O 1
ATOM 1196 N N . GLN A 1 161 ? -15.337 15.460 12.895 1.00 70.44 161 GLN A N 1
ATOM 1197 C CA . GLN A 1 161 ? -15.845 14.103 12.656 1.00 70.44 161 GLN A CA 1
ATOM 1198 C C . GLN A 1 161 ? -16.241 13.846 11.197 1.00 70.44 161 GLN A C 1
ATOM 1200 O O . GLN A 1 161 ? -15.925 12.787 10.663 1.00 70.44 161 GLN A O 1
ATOM 1205 N N . LYS A 1 162 ? -16.885 14.807 10.518 1.00 71.81 162 LYS A N 1
ATOM 1206 C CA . LYS A 1 162 ? -17.225 14.660 9.090 1.00 71.81 162 LYS A CA 1
ATOM 1207 C C . LYS A 1 162 ? -15.987 14.614 8.193 1.00 71.81 162 LYS A C 1
ATOM 1209 O O . LYS A 1 162 ? -15.930 13.791 7.285 1.00 71.81 162 LYS A O 1
ATOM 1214 N N . ILE A 1 163 ? -15.003 15.481 8.447 1.00 69.38 163 ILE A N 1
ATOM 1215 C CA . ILE A 1 163 ? -13.745 15.504 7.686 1.00 69.38 163 ILE A CA 1
ATOM 1216 C C . ILE A 1 163 ? -12.950 14.230 7.952 1.00 69.38 163 ILE A C 1
ATOM 1218 O O . ILE A 1 163 ? -12.467 13.624 7.002 1.00 69.38 163 ILE A O 1
ATOM 1222 N N . VAL A 1 164 ? -12.858 13.794 9.213 1.00 66.94 164 VAL A N 1
ATOM 1223 C CA . VAL A 1 164 ? -12.245 12.510 9.555 1.00 66.94 164 VAL A CA 1
ATOM 1224 C C . VAL A 1 164 ? -12.966 11.403 8.803 1.00 66.94 164 VAL A C 1
ATOM 1226 O O . VAL A 1 164 ? -12.298 10.712 8.062 1.00 66.94 164 VAL A O 1
ATOM 1229 N N . GLY A 1 165 ? -14.295 11.286 8.851 1.00 66.50 165 GLY A N 1
ATOM 1230 C CA . GLY A 1 165 ? -15.029 10.247 8.113 1.00 66.50 165 GLY A CA 1
ATOM 1231 C C . GLY A 1 165 ? -14.698 10.170 6.612 1.00 66.50 165 GLY A C 1
ATOM 1232 O O . GLY A 1 165 ? -14.554 9.075 6.083 1.00 66.50 165 GLY A O 1
ATOM 1233 N N . LEU A 1 166 ? -14.501 11.315 5.948 1.00 66.12 166 LEU A N 1
ATOM 1234 C CA . LEU A 1 166 ? -14.095 11.399 4.535 1.00 66.12 166 LEU A CA 1
ATOM 1235 C C . LEU A 1 166 ? -12.612 11.071 4.292 1.00 66.12 166 LEU A C 1
ATOM 1237 O O . LEU A 1 166 ? -12.259 10.500 3.265 1.00 66.12 166 LEU A O 1
ATOM 1241 N N . VAL A 1 167 ? -11.734 11.456 5.217 1.00 67.94 167 VAL A N 1
ATOM 1242 C CA . VAL A 1 167 ? -10.274 11.293 5.115 1.00 67.94 167 VAL A CA 1
ATOM 1243 C C . VAL A 1 167 ? -9.809 9.918 5.616 1.00 67.94 167 VAL A C 1
ATOM 1245 O O . VAL A 1 167 ? -8.773 9.403 5.190 1.00 67.94 167 VAL A O 1
ATOM 1248 N N . ASN A 1 168 ? -10.578 9.313 6.515 1.00 65.81 168 ASN A N 1
ATOM 1249 C CA . ASN A 1 168 ? -10.212 8.153 7.313 1.00 65.81 168 ASN A CA 1
ATOM 1250 C C . ASN A 1 168 ? -10.005 6.897 6.458 1.00 65.81 168 ASN A C 1
ATOM 1252 O O . ASN A 1 168 ? -8.978 6.233 6.589 1.00 65.81 168 ASN A O 1
ATOM 1256 N N . GLU A 1 169 ? -10.906 6.622 5.511 1.00 63.44 169 GLU A N 1
ATOM 1257 C CA . GLU A 1 169 ? -10.829 5.394 4.709 1.00 63.44 169 GLU A CA 1
ATOM 1258 C C . GLU A 1 169 ? -9.598 5.321 3.801 1.00 63.44 169 GLU A C 1
ATOM 1260 O O . GLU A 1 169 ? -9.097 4.228 3.552 1.00 63.44 169 GLU A O 1
ATOM 1265 N N . ALA A 1 170 ? -9.080 6.457 3.329 1.00 71.50 170 ALA A N 1
ATOM 1266 C CA . ALA A 1 170 ? -7.937 6.469 2.420 1.00 71.50 170 ALA A CA 1
ATOM 1267 C C . ALA A 1 170 ? -6.626 6.810 3.139 1.00 71.50 170 ALA A C 1
ATOM 1269 O O . ALA A 1 170 ? -5.661 6.056 3.032 1.00 71.50 170 ALA A O 1
ATOM 1270 N N . LEU A 1 171 ? -6.563 7.910 3.900 1.00 82.69 171 LEU A N 1
ATOM 1271 C CA . LEU A 1 171 ? -5.302 8.356 4.506 1.00 82.69 171 LEU A CA 1
ATOM 1272 C C . LEU A 1 171 ? -4.937 7.555 5.751 1.00 82.69 171 LEU A C 1
ATOM 1274 O O . LEU A 1 171 ? -3.796 7.117 5.873 1.00 82.69 171 LEU A O 1
ATOM 1278 N N . ILE A 1 172 ? -5.880 7.344 6.670 1.00 85.12 172 ILE A N 1
ATOM 1279 C CA . ILE A 1 172 ? -5.569 6.696 7.951 1.00 85.12 172 ILE A CA 1
ATOM 1280 C C . ILE A 1 172 ? -5.296 5.205 7.751 1.00 85.12 172 ILE A C 1
ATOM 1282 O O . ILE A 1 172 ? -4.323 4.684 8.295 1.00 85.12 172 ILE A O 1
ATOM 1286 N N . VAL A 1 173 ? -6.088 4.540 6.909 1.00 83.38 173 VAL A N 1
ATOM 1287 C CA . VAL A 1 173 ? -5.856 3.151 6.480 1.00 83.38 173 VAL A CA 1
ATOM 1288 C C . VAL A 1 173 ? -4.494 3.009 5.789 1.00 83.38 173 VAL A C 1
ATOM 1290 O O . VAL A 1 173 ? -3.718 2.121 6.146 1.00 83.38 173 VAL A O 1
ATOM 1293 N N . THR A 1 174 ? -4.152 3.909 4.857 1.00 85.62 174 THR A N 1
ATOM 1294 C CA . THR A 1 174 ? -2.845 3.873 4.174 1.00 85.62 174 THR A CA 1
ATOM 1295 C C . THR A 1 174 ? -1.693 4.094 5.152 1.00 85.62 174 THR A C 1
ATOM 1297 O O . THR A 1 174 ? -0.720 3.346 5.114 1.00 85.62 174 THR A O 1
ATOM 1300 N N . LEU A 1 175 ? -1.804 5.065 6.065 1.00 88.62 175 LEU A N 1
ATOM 1301 C CA . LEU A 1 175 ? -0.798 5.319 7.101 1.00 88.62 175 LEU A CA 1
ATOM 1302 C C . LEU A 1 175 ? -0.609 4.111 8.022 1.00 88.62 175 LEU A C 1
ATOM 1304 O O . LEU A 1 175 ? 0.522 3.709 8.287 1.00 88.62 175 LEU A O 1
ATOM 1308 N N . ALA A 1 176 ? -1.707 3.516 8.489 1.00 89.75 176 ALA A N 1
ATOM 1309 C CA . ALA A 1 176 ? -1.681 2.350 9.362 1.00 89.75 176 ALA A CA 1
ATOM 1310 C C . ALA A 1 176 ? -0.970 1.161 8.697 1.00 89.75 176 ALA A C 1
ATOM 1312 O O . ALA A 1 176 ? -0.115 0.531 9.322 1.00 89.75 176 ALA A O 1
ATOM 1313 N N . ALA A 1 177 ? -1.263 0.898 7.419 1.00 88.81 177 ALA A N 1
ATOM 1314 C CA . ALA A 1 177 ? -0.561 -0.120 6.645 1.00 88.81 177 ALA A CA 1
ATOM 1315 C C . ALA A 1 177 ? 0.925 0.238 6.454 1.00 88.81 177 ALA A C 1
ATOM 1317 O O . ALA A 1 177 ? 1.792 -0.590 6.738 1.00 88.81 177 ALA A O 1
ATOM 1318 N N . GLN A 1 178 ? 1.231 1.477 6.053 1.00 88.62 178 GLN A N 1
ATOM 1319 C CA . GLN A 1 178 ? 2.597 1.939 5.783 1.00 88.62 178 GLN A CA 1
ATOM 1320 C C . GLN A 1 178 ? 3.519 1.838 6.996 1.00 88.62 178 GLN A C 1
ATOM 1322 O O . GLN A 1 178 ? 4.657 1.401 6.834 1.00 88.62 178 GLN A O 1
ATOM 1327 N N . ILE A 1 179 ? 3.053 2.170 8.205 1.00 90.31 179 ILE A N 1
ATOM 1328 C CA . ILE A 1 179 ? 3.856 2.026 9.435 1.00 90.31 179 ILE A CA 1
ATOM 1329 C C . ILE A 1 179 ? 4.412 0.602 9.548 1.00 90.31 179 ILE A C 1
ATOM 1331 O O . ILE A 1 179 ? 5.568 0.398 9.904 1.00 90.31 179 ILE A O 1
ATOM 1335 N N . THR A 1 180 ? 3.605 -0.396 9.201 1.00 91.56 180 THR A N 1
ATOM 1336 C CA . THR A 1 180 ? 4.012 -1.798 9.299 1.00 91.56 180 THR A CA 1
ATOM 1337 C C . THR A 1 180 ? 4.694 -2.351 8.056 1.00 91.56 180 THR A C 1
ATOM 1339 O O . THR A 1 180 ? 5.501 -3.261 8.205 1.00 91.56 180 THR A O 1
ATOM 1342 N N . THR A 1 181 ? 4.416 -1.848 6.852 1.00 90.94 181 THR A N 1
ATOM 1343 C CA . THR A 1 181 ? 4.981 -2.405 5.610 1.00 90.94 181 THR A CA 1
ATOM 1344 C C . THR A 1 181 ? 6.272 -1.732 5.170 1.00 90.94 181 THR A C 1
ATOM 1346 O O . THR A 1 181 ? 7.091 -2.378 4.519 1.00 90.94 181 THR A O 1
ATOM 1349 N N . THR A 1 182 ? 6.485 -0.462 5.530 1.00 89.62 182 THR A N 1
ATOM 1350 C CA . THR A 1 182 ? 7.636 0.328 5.062 1.00 89.62 182 THR A CA 1
ATOM 1351 C C . THR A 1 182 ? 8.977 -0.378 5.290 1.00 89.62 182 THR A C 1
ATOM 1353 O O . THR A 1 182 ? 9.728 -0.479 4.328 1.00 89.62 182 THR A O 1
ATOM 1356 N N . PRO A 1 183 ? 9.297 -0.954 6.467 1.00 88.69 183 PRO A N 1
ATOM 1357 C CA . PRO A 1 183 ? 10.588 -1.622 6.672 1.00 88.69 183 PRO A CA 1
ATOM 1358 C C . PRO A 1 183 ? 10.843 -2.778 5.698 1.00 88.69 183 PRO A C 1
ATOM 1360 O O . PRO A 1 183 ? 11.947 -2.912 5.177 1.00 88.69 183 PRO A O 1
ATOM 1363 N N . ILE A 1 184 ? 9.814 -3.585 5.409 1.00 89.88 184 ILE A N 1
ATOM 1364 C CA . ILE A 1 184 ? 9.895 -4.680 4.430 1.00 89.88 184 ILE A CA 1
ATOM 1365 C C . ILE A 1 184 ? 10.088 -4.103 3.028 1.00 89.88 184 ILE A C 1
ATOM 1367 O O . ILE A 1 184 ? 10.937 -4.587 2.280 1.00 89.88 184 ILE A O 1
ATOM 1371 N N . ILE A 1 185 ? 9.357 -3.036 2.685 1.00 86.69 185 ILE A N 1
ATOM 1372 C CA . ILE A 1 185 ? 9.517 -2.361 1.392 1.00 86.69 185 ILE A CA 1
ATOM 1373 C C . ILE A 1 185 ? 10.964 -1.866 1.222 1.00 86.69 185 ILE A C 1
ATOM 1375 O O . ILE A 1 185 ? 11.586 -2.116 0.193 1.00 86.69 185 ILE A O 1
ATOM 1379 N N . LEU A 1 186 ? 11.536 -1.240 2.252 1.00 86.12 186 LEU A N 1
ATOM 1380 C CA . LEU A 1 186 ? 12.911 -0.733 2.237 1.00 86.12 186 LEU A CA 1
ATOM 1381 C C . LEU A 1 186 ? 13.971 -1.838 2.197 1.00 86.12 186 LEU A C 1
ATOM 1383 O O . LEU A 1 186 ? 15.048 -1.637 1.638 1.00 86.12 186 LEU A O 1
ATOM 1387 N N . HIS A 1 187 ? 13.682 -3.003 2.773 1.00 86.44 187 HIS A N 1
ATOM 1388 C CA . HIS A 1 187 ? 14.591 -4.143 2.747 1.00 86.44 187 HIS A CA 1
ATOM 1389 C C . HIS A 1 187 ? 14.674 -4.787 1.359 1.00 86.44 187 HIS A C 1
ATOM 1391 O O . HIS A 1 187 ? 15.770 -4.972 0.824 1.00 86.44 187 HIS A O 1
ATOM 1397 N N . TYR A 1 188 ? 13.517 -5.086 0.761 1.00 84.69 188 TYR A N 1
ATOM 1398 C CA . TYR A 1 188 ? 13.442 -5.803 -0.513 1.00 84.69 188 TYR A CA 1
ATOM 1399 C C . TYR A 1 188 ? 13.583 -4.880 -1.724 1.00 84.69 188 TYR A C 1
ATOM 1401 O O . TYR A 1 188 ? 14.358 -5.175 -2.630 1.00 84.69 188 TYR A O 1
ATOM 1409 N N . PHE A 1 189 ? 12.865 -3.755 -1.737 1.00 82.44 189 PHE A N 1
ATOM 1410 C CA . PHE A 1 189 ? 12.799 -2.867 -2.901 1.00 82.44 189 PHE A CA 1
ATOM 1411 C C . PHE A 1 189 ? 13.786 -1.703 -2.826 1.00 82.44 189 PHE A C 1
ATOM 1413 O O . PHE A 1 189 ? 14.071 -1.105 -3.855 1.00 82.44 189 PHE A O 1
ATOM 1420 N N . ARG A 1 190 ? 14.349 -1.400 -1.645 1.00 80.44 190 ARG A N 1
ATOM 1421 C CA . ARG A 1 190 ? 15.391 -0.368 -1.433 1.00 80.44 190 ARG A CA 1
ATOM 1422 C C . ARG A 1 190 ? 14.996 1.043 -1.883 1.00 80.44 190 ARG A C 1
ATOM 1424 O O . ARG A 1 190 ? 15.850 1.881 -2.174 1.00 80.44 190 ARG A O 1
ATOM 1431 N N . LEU A 1 191 ? 13.696 1.299 -1.939 1.00 79.88 191 LEU A N 1
ATOM 1432 C CA . LEU A 1 191 ? 13.100 2.516 -2.466 1.00 79.88 191 LEU A CA 1
ATOM 1433 C C . LEU A 1 191 ? 12.021 3.001 -1.499 1.00 79.88 191 LEU A C 1
ATOM 1435 O O . LEU A 1 191 ? 11.153 2.230 -1.088 1.00 79.88 191 LEU A O 1
ATOM 1439 N N . LEU A 1 192 ? 12.073 4.284 -1.148 1.00 83.94 192 LEU A N 1
ATOM 1440 C CA . LEU A 1 192 ? 11.055 4.971 -0.366 1.00 83.94 192 LEU A CA 1
ATOM 1441 C C . LEU A 1 192 ? 10.392 6.027 -1.238 1.00 83.94 192 LEU A C 1
ATOM 1443 O O . LEU A 1 192 ? 11.057 6.972 -1.659 1.00 83.94 192 LEU A O 1
ATOM 1447 N N . SER A 1 193 ? 9.085 5.908 -1.465 1.00 86.25 193 SER A N 1
ATOM 1448 C CA . SER A 1 193 ? 8.346 6.972 -2.136 1.00 86.25 193 SER A CA 1
ATOM 1449 C C . SER A 1 193 ? 7.665 7.899 -1.129 1.00 86.25 193 SER A C 1
ATOM 1451 O O . SER A 1 193 ? 6.739 7.498 -0.417 1.00 86.25 193 SER A O 1
ATOM 1453 N N . LEU A 1 194 ? 8.114 9.156 -1.071 1.00 84.88 194 LEU A N 1
ATOM 1454 C CA . LEU A 1 194 ? 7.591 10.168 -0.142 1.00 84.88 194 LEU A CA 1
ATOM 1455 C C . LEU A 1 194 ? 6.194 10.655 -0.542 1.00 84.88 194 LEU A C 1
ATOM 1457 O O . LEU A 1 194 ? 5.410 11.091 0.301 1.00 84.88 194 LEU A O 1
ATOM 1461 N N . VAL A 1 195 ? 5.865 10.540 -1.828 1.00 89.19 195 VAL A N 1
ATOM 1462 C CA . VAL A 1 195 ? 4.573 10.953 -2.383 1.00 89.19 195 VAL A CA 1
ATOM 1463 C C . VAL A 1 195 ? 3.519 9.846 -2.331 1.00 89.19 195 VAL A C 1
ATOM 1465 O O . VAL A 1 195 ? 2.365 10.110 -2.671 1.00 89.19 195 VAL A O 1
ATOM 1468 N N . THR A 1 196 ? 3.865 8.633 -1.873 1.00 87.81 196 THR A N 1
ATOM 1469 C CA . THR A 1 196 ? 2.946 7.476 -1.834 1.00 87.81 196 THR A CA 1
ATOM 1470 C C . THR A 1 196 ? 1.637 7.795 -1.125 1.00 87.81 196 THR A C 1
ATOM 1472 O O . THR A 1 196 ? 0.566 7.451 -1.614 1.00 87.81 196 THR A O 1
ATOM 1475 N N . LEU A 1 197 ? 1.702 8.473 0.025 1.00 86.56 197 LEU A N 1
ATOM 1476 C CA . LEU A 1 197 ? 0.512 8.762 0.825 1.00 86.56 197 LEU A CA 1
ATOM 1477 C C . LEU A 1 197 ? -0.467 9.686 0.087 1.00 86.56 197 LEU A C 1
ATOM 1479 O O . LEU A 1 197 ? -1.665 9.414 0.038 1.00 86.56 197 LEU A O 1
ATOM 1483 N N . VAL A 1 198 ? 0.057 10.758 -0.511 1.00 88.19 198 VAL A N 1
ATOM 1484 C CA . VAL A 1 198 ? -0.733 11.726 -1.284 1.00 88.19 198 VAL A CA 1
ATOM 1485 C C . VAL A 1 198 ? -1.279 11.068 -2.547 1.00 88.19 198 VAL A C 1
ATOM 1487 O O . VAL A 1 198 ? -2.456 11.214 -2.864 1.00 88.19 198 VAL A O 1
ATOM 1490 N N . THR A 1 199 ? -0.444 10.294 -3.237 1.00 90.38 199 THR A N 1
ATOM 1491 C CA . THR A 1 199 ? -0.826 9.625 -4.482 1.00 90.38 199 THR A CA 1
ATOM 1492 C C . THR A 1 199 ? -1.931 8.593 -4.235 1.00 90.38 199 THR A C 1
ATOM 1494 O O . THR A 1 199 ? -2.949 8.619 -4.923 1.00 90.38 199 THR A O 1
ATOM 1497 N N . ASN A 1 200 ? -1.808 7.753 -3.199 1.00 88.25 200 ASN A N 1
ATOM 1498 C CA . ASN A 1 200 ? -2.855 6.801 -2.814 1.00 88.25 200 ASN A CA 1
ATOM 1499 C C . ASN A 1 200 ? -4.163 7.506 -2.440 1.00 88.25 200 ASN A C 1
ATOM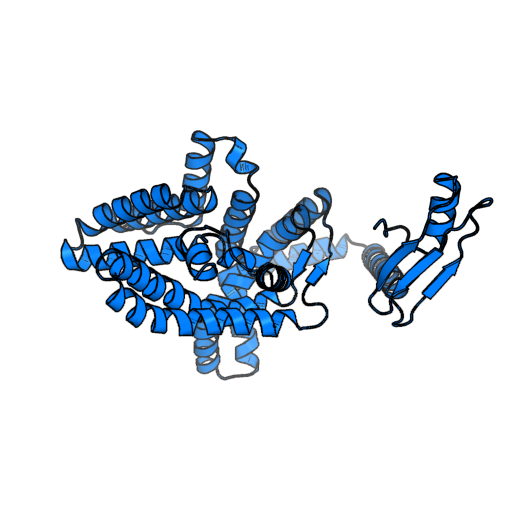 1501 O O . ASN A 1 200 ? -5.228 7.083 -2.880 1.00 88.25 200 ASN A O 1
ATOM 1505 N N . PHE A 1 201 ? -4.101 8.601 -1.677 1.00 87.25 201 PHE A N 1
ATOM 1506 C CA . PHE A 1 201 ? -5.298 9.361 -1.312 1.00 87.25 201 PHE A CA 1
ATOM 1507 C C . PHE A 1 201 ? -6.073 9.870 -2.534 1.00 87.25 201 PHE A C 1
ATOM 1509 O O . PHE A 1 201 ? -7.301 9.820 -2.545 1.00 87.25 201 PHE A O 1
ATOM 1516 N N . LEU A 1 202 ? -5.362 10.318 -3.569 1.00 89.25 202 LEU A N 1
ATOM 1517 C CA . LEU A 1 202 ? -5.972 10.813 -4.800 1.00 89.25 202 LEU A CA 1
ATOM 1518 C C . LEU A 1 202 ? -6.487 9.676 -5.695 1.00 89.25 202 LEU A C 1
ATOM 1520 O O . LEU A 1 202 ? -7.561 9.796 -6.273 1.00 89.25 202 LEU A O 1
ATOM 1524 N N . ILE A 1 203 ? -5.765 8.557 -5.797 1.00 89.19 203 ILE A N 1
ATOM 1525 C CA . ILE A 1 203 ? -6.118 7.461 -6.714 1.00 89.19 203 ILE A CA 1
ATOM 1526 C C . ILE A 1 203 ? -7.237 6.566 -6.172 1.00 89.19 203 ILE A C 1
ATOM 1528 O O . ILE A 1 203 ? -8.092 6.124 -6.943 1.00 89.19 203 ILE A O 1
ATOM 1532 N N . LEU A 1 204 ? -7.242 6.264 -4.870 1.00 84.75 204 LEU A N 1
ATOM 1533 C CA . LEU A 1 204 ? -8.149 5.269 -4.281 1.00 84.75 204 LEU A CA 1
ATOM 1534 C C . LEU A 1 204 ? -9.643 5.514 -4.579 1.00 84.75 204 LEU A C 1
ATOM 1536 O O . LEU A 1 204 ? -10.322 4.541 -4.911 1.00 84.75 204 LEU A O 1
ATOM 1540 N N . PRO A 1 205 ? -10.176 6.753 -4.563 1.00 85.31 205 PRO A N 1
ATOM 1541 C CA . PRO A 1 205 ? -11.570 7.015 -4.935 1.00 85.31 205 PRO A CA 1
ATOM 1542 C C . PRO A 1 205 ? -11.931 6.613 -6.374 1.00 85.31 205 PRO A C 1
ATOM 1544 O O . PRO A 1 205 ? -13.079 6.265 -6.649 1.00 85.31 205 PRO A O 1
ATOM 1547 N N . ALA A 1 206 ? -10.967 6.633 -7.299 1.00 89.00 206 ALA A N 1
ATOM 1548 C CA . ALA A 1 206 ? -11.186 6.247 -8.691 1.00 89.00 206 ALA A CA 1
ATOM 1549 C C . ALA A 1 206 ? -11.119 4.726 -8.910 1.00 89.00 206 ALA A C 1
ATOM 1551 O O . ALA A 1 206 ? -11.702 4.223 -9.873 1.00 89.00 206 ALA A O 1
ATOM 1552 N N . GLN A 1 207 ? -10.458 3.980 -8.016 1.00 87.56 207 GLN A N 1
ATOM 1553 C CA . GLN A 1 207 ? -10.214 2.542 -8.180 1.00 87.56 207 GLN A CA 1
ATOM 1554 C C . GLN A 1 207 ? -11.491 1.694 -8.294 1.00 87.56 207 GLN A C 1
ATOM 1556 O O . GLN A 1 207 ? -11.572 0.890 -9.225 1.00 87.56 207 GLN A O 1
ATOM 1561 N N . PRO A 1 208 ? -12.538 1.880 -7.463 1.00 87.00 208 PRO A N 1
ATOM 1562 C CA . PRO A 1 208 ? -13.802 1.171 -7.659 1.00 87.00 208 PRO A CA 1
ATOM 1563 C C . PRO A 1 208 ? -14.421 1.427 -9.038 1.00 87.00 208 PRO A C 1
ATOM 1565 O O . PRO A 1 208 ? -14.967 0.509 -9.646 1.00 87.00 208 PRO A O 1
ATOM 1568 N N . GLY A 1 209 ? -14.296 2.653 -9.559 1.00 89.31 209 GLY A N 1
ATOM 1569 C CA . GLY A 1 209 ? -14.757 3.016 -10.898 1.00 89.31 209 GLY A CA 1
ATOM 1570 C C . GLY A 1 209 ? -14.000 2.267 -11.994 1.00 89.31 209 GLY A C 1
ATOM 1571 O O . GLY A 1 209 ? -14.631 1.694 -12.884 1.00 89.31 209 GLY A O 1
ATOM 1572 N N . VAL A 1 210 ? -12.666 2.198 -11.895 1.00 89.94 210 VAL A N 1
ATOM 1573 C CA . VAL A 1 210 ? -11.825 1.401 -12.806 1.00 89.94 210 VAL A CA 1
ATOM 1574 C C . VAL A 1 210 ? -12.235 -0.073 -12.772 1.00 89.94 210 VAL A C 1
ATOM 1576 O O . VAL A 1 210 ? -12.462 -0.669 -13.824 1.00 89.94 210 VAL A O 1
ATOM 1579 N N . MET A 1 211 ? -12.388 -0.643 -11.574 1.00 87.12 211 MET A N 1
ATOM 1580 C CA . MET A 1 211 ? -12.727 -2.056 -11.383 1.00 87.12 211 MET A CA 1
ATOM 1581 C C . MET A 1 211 ? -14.113 -2.406 -11.936 1.00 87.12 211 MET A C 1
ATOM 1583 O O . MET A 1 211 ? -14.253 -3.359 -12.702 1.00 87.12 211 MET A O 1
ATOM 1587 N N . ILE A 1 212 ? -15.143 -1.634 -11.578 1.00 87.94 212 ILE A N 1
ATOM 1588 C CA . ILE A 1 212 ? -16.531 -1.909 -11.973 1.00 87.94 212 ILE A CA 1
ATOM 1589 C C . ILE A 1 212 ? -16.707 -1.690 -13.473 1.00 87.94 212 ILE A C 1
ATOM 1591 O O . ILE A 1 212 ? -17.110 -2.605 -14.190 1.00 87.94 212 ILE A O 1
ATOM 1595 N N . TRP A 1 213 ? -16.394 -0.492 -13.970 1.00 90.56 213 TRP A N 1
ATOM 1596 C CA . TRP A 1 213 ? -16.650 -0.155 -15.369 1.00 90.56 213 TRP A CA 1
ATOM 1597 C C . TRP A 1 213 ? -15.698 -0.878 -16.309 1.00 90.56 213 TRP A C 1
ATOM 1599 O O . TRP A 1 213 ? -16.114 -1.298 -17.385 1.00 90.56 213 TRP A O 1
ATOM 1609 N N . GLY A 1 214 ? -14.448 -1.088 -15.898 1.00 89.19 214 GLY A N 1
ATOM 1610 C CA . GLY A 1 214 ? -13.499 -1.891 -16.653 1.00 89.19 214 GLY A CA 1
ATOM 1611 C C . GLY A 1 214 ? -13.901 -3.362 -16.719 1.00 89.19 214 GLY A C 1
ATOM 1612 O O . GLY A 1 214 ? -13.844 -3.963 -17.793 1.00 89.19 214 GLY A O 1
ATOM 1613 N N . GLY A 1 215 ? -14.370 -3.932 -15.605 1.00 86.56 215 GLY A N 1
ATOM 1614 C CA . GLY A 1 215 ? -14.900 -5.293 -15.564 1.00 86.56 215 GLY A CA 1
ATOM 1615 C C . GLY A 1 215 ? -16.125 -5.458 -16.465 1.00 86.56 215 GLY A C 1
ATOM 1616 O O . GLY A 1 215 ? -16.156 -6.353 -17.308 1.00 86.56 215 GLY A O 1
ATOM 1617 N N . VAL A 1 216 ? -17.102 -4.549 -16.366 1.00 87.94 216 VAL A N 1
ATOM 1618 C CA . VAL A 1 216 ? -18.302 -4.559 -17.222 1.00 87.94 216 VAL A CA 1
ATOM 1619 C C . VAL A 1 216 ? -17.936 -4.366 -18.695 1.00 87.94 216 VAL A C 1
ATOM 1621 O O . VAL A 1 216 ? -18.433 -5.105 -19.540 1.00 87.94 216 VAL A O 1
ATOM 1624 N N . ALA A 1 217 ? -17.041 -3.429 -19.020 1.00 89.19 217 ALA A N 1
ATOM 1625 C CA . ALA A 1 217 ? -16.567 -3.221 -20.388 1.00 89.19 217 ALA A CA 1
ATOM 1626 C C . ALA A 1 217 ? -15.895 -4.479 -20.956 1.00 89.19 217 ALA A C 1
ATOM 1628 O O . ALA A 1 217 ? -16.126 -4.826 -22.115 1.00 89.19 217 ALA A O 1
ATOM 1629 N N . THR A 1 218 ? -15.115 -5.184 -20.132 1.00 86.12 218 THR A N 1
ATOM 1630 C CA . THR A 1 218 ? -14.466 -6.446 -20.509 1.00 86.12 218 THR A CA 1
ATOM 1631 C C . THR A 1 218 ? -15.509 -7.527 -20.786 1.00 86.12 218 THR A C 1
ATOM 1633 O O . THR A 1 218 ? -15.510 -8.102 -21.871 1.00 86.12 218 THR A O 1
ATOM 1636 N N . LEU A 1 219 ? -16.454 -7.752 -19.867 1.00 86.12 219 LEU A N 1
ATOM 1637 C CA . LEU A 1 219 ? -17.508 -8.762 -20.020 1.00 86.12 219 LEU A CA 1
ATOM 1638 C C . LEU A 1 219 ? -18.413 -8.487 -21.228 1.00 86.12 219 LEU A C 1
ATOM 1640 O O . LEU A 1 219 ? -18.666 -9.381 -22.033 1.00 86.12 219 LEU A O 1
ATOM 1644 N N . LEU A 1 220 ? -18.870 -7.244 -21.396 1.00 87.19 220 LEU A N 1
ATOM 1645 C CA . LEU A 1 220 ? -19.700 -6.861 -22.538 1.00 87.19 220 LEU A CA 1
ATOM 1646 C C . LEU A 1 220 ? -18.914 -6.896 -23.845 1.00 87.19 220 LEU A C 1
ATOM 1648 O O . LEU A 1 220 ? -19.479 -7.258 -24.868 1.00 87.19 220 LEU A O 1
ATOM 1652 N N . GLY A 1 221 ? -17.621 -6.570 -23.825 1.00 86.88 221 GLY A N 1
ATOM 1653 C CA . GLY A 1 221 ? -16.750 -6.646 -24.996 1.00 86.88 221 GLY A CA 1
ATOM 1654 C C . GLY A 1 221 ? -16.565 -8.068 -25.529 1.00 86.88 221 GLY A C 1
ATOM 1655 O O . GLY A 1 221 ? -16.405 -8.229 -26.740 1.00 86.88 221 GLY A O 1
ATOM 1656 N N . LEU A 1 222 ? -16.640 -9.082 -24.658 1.00 85.62 222 LEU A N 1
ATOM 1657 C CA . LEU A 1 222 ? -16.599 -10.496 -25.050 1.00 85.62 222 LEU A CA 1
ATOM 1658 C C . LEU A 1 222 ? -17.860 -10.929 -25.810 1.00 85.62 222 LEU A C 1
ATOM 1660 O O . LEU A 1 222 ? -17.761 -11.733 -26.732 1.00 85.62 222 LEU A O 1
ATOM 1664 N N . VAL A 1 223 ? -19.030 -10.388 -25.453 1.00 90.19 223 VAL A N 1
ATOM 1665 C CA . VAL A 1 223 ? -20.316 -10.749 -26.079 1.00 90.19 223 VAL A CA 1
ATOM 1666 C C . VAL A 1 223 ? -20.632 -9.836 -27.268 1.00 90.19 223 VAL A C 1
ATOM 1668 O O . VAL A 1 223 ? -20.928 -10.298 -28.366 1.00 90.19 223 VAL A O 1
ATOM 1671 N N . VAL A 1 224 ? -20.550 -8.520 -27.059 1.00 90.19 224 VAL A N 1
ATOM 1672 C CA . VAL A 1 224 ? -20.906 -7.466 -28.015 1.00 90.19 224 VAL A CA 1
ATOM 1673 C C . VAL A 1 224 ? -19.820 -6.386 -28.011 1.00 90.19 224 VAL A C 1
ATOM 1675 O O . VAL A 1 224 ? -19.868 -5.411 -27.257 1.00 90.19 224 VAL A O 1
ATOM 1678 N N . ARG A 1 225 ? -18.837 -6.528 -28.910 1.00 87.62 225 ARG A N 1
ATOM 1679 C CA . ARG A 1 225 ? -17.674 -5.621 -29.011 1.00 87.62 225 ARG A CA 1
ATOM 1680 C C . ARG A 1 225 ? -18.022 -4.117 -29.009 1.00 87.62 225 ARG A C 1
ATOM 1682 O O . ARG A 1 225 ? -17.356 -3.380 -28.281 1.00 87.62 225 ARG A O 1
ATOM 1689 N N . PRO A 1 226 ? -19.032 -3.623 -29.757 1.00 90.25 226 PRO A N 1
ATOM 1690 C CA . PRO A 1 226 ? -19.402 -2.203 -29.726 1.00 90.25 226 PRO A CA 1
ATOM 1691 C C . PRO A 1 226 ? -19.876 -1.722 -28.351 1.00 90.25 226 PRO A C 1
ATOM 1693 O O . PRO A 1 226 ? -19.516 -0.628 -27.925 1.00 90.25 226 PRO A O 1
ATOM 1696 N N . LEU A 1 227 ? -20.630 -2.552 -27.628 1.00 84.88 227 LEU A N 1
ATOM 1697 C CA . LEU A 1 227 ? -21.163 -2.204 -26.314 1.00 84.88 227 LEU A CA 1
ATOM 1698 C C . LEU A 1 227 ? -20.046 -2.135 -25.264 1.00 84.88 227 LEU A C 1
ATOM 1700 O O . LEU A 1 227 ? -19.996 -1.196 -24.471 1.00 84.88 227 LEU A O 1
ATOM 1704 N N . GLY A 1 228 ? -19.091 -3.071 -25.329 1.00 87.44 228 GLY A N 1
ATOM 1705 C CA . GLY A 1 228 ? -17.876 -3.020 -24.514 1.00 87.44 228 GLY A CA 1
ATOM 1706 C C . GLY A 1 228 ? -17.061 -1.743 -24.739 1.00 87.44 228 GLY A C 1
ATOM 1707 O O . GLY A 1 228 ? -16.546 -1.175 -23.780 1.00 87.44 228 GLY A O 1
ATOM 1708 N N . ARG A 1 229 ? -16.997 -1.226 -25.978 1.00 87.81 229 ARG A N 1
ATOM 1709 C CA . ARG A 1 229 ? -16.334 0.060 -26.268 1.00 87.81 229 ARG A CA 1
ATOM 1710 C C . ARG A 1 229 ? -17.032 1.232 -25.589 1.00 87.81 229 ARG A C 1
ATOM 1712 O O . ARG A 1 229 ? -16.345 2.026 -24.961 1.00 87.81 229 ARG A O 1
ATOM 1719 N N . VAL A 1 230 ? -18.361 1.321 -25.682 1.00 91.00 230 VAL A N 1
ATOM 1720 C CA . VAL A 1 230 ? -19.133 2.418 -25.070 1.00 91.00 230 VAL A CA 1
ATOM 1721 C C . VAL A 1 230 ? -18.930 2.445 -23.556 1.00 91.00 230 VAL A C 1
ATOM 1723 O O . VAL A 1 230 ? -18.597 3.485 -22.997 1.00 91.00 230 VAL A O 1
ATOM 1726 N N . VAL A 1 231 ? -19.042 1.294 -22.887 1.00 90.44 231 VAL A N 1
ATOM 1727 C CA . VAL A 1 231 ? -18.787 1.217 -21.437 1.00 90.44 231 VAL A CA 1
ATOM 1728 C C . VAL A 1 231 ? -17.312 1.469 -21.112 1.00 90.44 231 VAL A C 1
ATOM 1730 O O . VAL A 1 231 ? -16.986 2.100 -20.106 1.00 90.44 231 VAL A O 1
ATOM 1733 N N . GLY A 1 232 ? -16.409 1.054 -22.002 1.00 89.75 232 GLY A N 1
ATOM 1734 C CA . GLY A 1 232 ? -14.981 1.326 -21.901 1.00 89.75 232 GLY A CA 1
ATOM 1735 C C . GLY A 1 232 ? -14.639 2.817 -21.847 1.00 89.75 232 GLY A C 1
ATOM 1736 O O . GLY A 1 232 ? -13.637 3.166 -21.232 1.00 89.75 232 GLY A O 1
ATOM 1737 N N . TRP A 1 233 ? -15.469 3.707 -22.405 1.00 91.38 233 TRP A N 1
ATOM 1738 C CA . TRP A 1 233 ? -15.260 5.158 -22.300 1.00 91.38 233 TRP A CA 1
ATOM 1739 C C . TRP A 1 233 ? -15.460 5.661 -20.869 1.00 91.38 233 TRP A C 1
ATOM 1741 O O . TRP A 1 233 ? -14.733 6.542 -20.420 1.00 91.38 233 TRP A O 1
ATOM 1751 N N . VAL A 1 234 ? -16.385 5.057 -20.119 1.00 92.69 234 VAL A N 1
ATOM 1752 C CA . VAL A 1 234 ? -16.579 5.374 -18.698 1.00 92.69 234 VAL A CA 1
ATOM 1753 C C . VAL A 1 234 ? -15.368 4.911 -17.890 1.00 92.69 234 VAL A C 1
ATOM 1755 O O . VAL A 1 234 ? -14.813 5.681 -17.110 1.00 92.69 234 VAL A O 1
ATOM 1758 N N . ALA A 1 235 ? -14.898 3.681 -18.126 1.00 91.06 235 ALA A N 1
ATOM 1759 C CA . ALA A 1 235 ? -13.682 3.164 -17.493 1.00 91.06 235 ALA A CA 1
ATOM 1760 C C . ALA A 1 235 ? -12.442 4.010 -17.844 1.00 91.06 235 ALA A C 1
ATOM 1762 O O . ALA A 1 235 ? -11.573 4.225 -16.999 1.00 91.06 235 ALA A O 1
ATOM 1763 N N . TRP A 1 236 ? -12.379 4.520 -19.078 1.00 92.75 236 TRP A N 1
ATOM 1764 C CA . TRP A 1 236 ? -11.298 5.377 -19.556 1.00 92.75 236 TRP A CA 1
ATOM 1765 C C . TRP A 1 236 ? -11.180 6.675 -18.755 1.00 92.75 236 TRP A C 1
ATOM 1767 O O . TRP A 1 236 ? -10.061 7.069 -18.452 1.00 92.75 236 TRP A O 1
ATOM 1777 N N . VAL A 1 237 ? -12.286 7.297 -18.330 1.00 94.19 237 VAL A N 1
ATOM 1778 C CA . VAL A 1 237 ? -12.235 8.512 -17.491 1.00 94.19 237 VAL A CA 1
ATOM 1779 C C . VAL A 1 237 ? -11.490 8.249 -16.177 1.00 94.19 237 VAL A C 1
ATOM 1781 O O . VAL A 1 237 ? -10.577 8.995 -15.825 1.00 94.19 237 VAL A O 1
ATOM 1784 N N . PHE A 1 238 ? -11.822 7.160 -15.478 1.00 93.44 238 PHE A N 1
ATOM 1785 C CA . PHE A 1 238 ? -11.170 6.802 -14.212 1.00 93.44 238 PHE A CA 1
ATOM 1786 C C . PHE A 1 238 ? -9.708 6.371 -14.395 1.00 93.44 238 PHE A C 1
ATOM 1788 O O . PHE A 1 238 ? -8.851 6.696 -13.569 1.00 93.44 238 PHE A O 1
ATOM 1795 N N . LEU A 1 239 ? -9.406 5.661 -15.487 1.00 91.88 239 LEU A N 1
ATOM 1796 C CA . LEU A 1 239 ? -8.036 5.275 -15.834 1.00 91.88 239 LEU A CA 1
ATOM 1797 C C . LEU A 1 239 ? -7.170 6.492 -16.149 1.00 91.88 239 LEU A C 1
ATOM 1799 O O . LEU A 1 239 ? -6.071 6.600 -15.616 1.00 91.88 239 LEU A O 1
ATOM 1803 N N . THR A 1 240 ? -7.663 7.411 -16.979 1.00 93.88 240 THR A N 1
ATOM 1804 C CA . THR A 1 240 ? -6.947 8.641 -17.333 1.00 93.88 240 THR A CA 1
ATOM 1805 C C . THR A 1 240 ? -6.712 9.490 -16.095 1.00 93.88 240 THR A C 1
ATOM 1807 O O . THR A 1 240 ? -5.590 9.928 -15.876 1.00 93.88 240 THR A O 1
ATOM 1810 N N . TYR A 1 241 ? -7.716 9.638 -15.227 1.00 95.06 241 TYR A N 1
ATOM 1811 C CA . TYR A 1 241 ? -7.534 10.304 -13.939 1.00 95.06 241 TYR A CA 1
ATOM 1812 C C . TYR A 1 241 ? -6.408 9.664 -13.110 1.00 95.06 241 TYR A C 1
ATOM 1814 O O . TYR A 1 241 ? -5.527 10.367 -12.627 1.00 95.06 241 TYR A O 1
ATOM 1822 N N . THR A 1 242 ? -6.394 8.332 -12.999 1.00 93.12 242 THR A N 1
ATOM 1823 C CA . THR A 1 242 ? -5.347 7.604 -12.264 1.00 93.12 242 THR A CA 1
ATOM 1824 C C . THR A 1 242 ? -3.961 7.860 -12.862 1.00 93.12 242 THR A C 1
ATOM 1826 O O . THR A 1 242 ? -3.033 8.187 -12.130 1.00 93.12 242 THR A O 1
ATOM 1829 N N . ILE A 1 243 ? -3.825 7.758 -14.188 1.00 93.06 243 ILE A N 1
ATOM 1830 C CA . ILE A 1 243 ? -2.558 7.974 -14.903 1.00 93.06 243 ILE A CA 1
ATOM 1831 C C . ILE A 1 243 ? -2.053 9.406 -14.709 1.00 93.06 243 ILE A C 1
ATOM 1833 O O . ILE A 1 243 ? -0.878 9.604 -14.415 1.00 93.06 243 ILE A O 1
ATOM 1837 N N . GLU A 1 244 ? -2.925 10.402 -14.855 1.00 94.88 244 GLU A N 1
ATOM 1838 C CA . GLU A 1 244 ? -2.539 11.807 -14.723 1.00 94.88 244 GLU A CA 1
ATOM 1839 C C . GLU A 1 244 ? -2.134 12.154 -13.289 1.00 94.88 244 GLU A C 1
ATOM 1841 O O . GLU A 1 244 ? -1.150 12.863 -13.088 1.00 94.88 244 GLU A O 1
ATOM 1846 N N . VAL A 1 245 ? -2.822 11.604 -12.283 1.00 94.31 245 VAL A N 1
ATOM 1847 C CA . VAL A 1 245 ? -2.419 11.761 -10.880 1.00 94.31 245 VAL A CA 1
ATOM 1848 C C . VAL A 1 245 ? -1.033 11.163 -10.641 1.00 94.31 245 VAL A C 1
ATOM 1850 O O . VAL A 1 245 ? -0.189 11.844 -10.063 1.00 94.31 245 VAL A O 1
ATOM 1853 N N . VAL A 1 246 ? -0.777 9.939 -11.118 1.00 92.88 246 VAL A N 1
ATOM 1854 C CA . VAL A 1 246 ? 0.533 9.275 -10.991 1.00 92.88 246 VAL A CA 1
ATOM 1855 C C . VAL A 1 246 ? 1.632 10.093 -11.670 1.00 92.88 246 VAL A C 1
ATOM 1857 O O . VAL A 1 246 ? 2.652 10.384 -11.053 1.00 92.88 246 VAL A O 1
ATOM 1860 N N . ARG A 1 247 ? 1.410 10.545 -12.908 1.00 93.38 247 ARG A N 1
ATOM 1861 C CA . ARG A 1 247 ? 2.367 11.385 -13.646 1.00 93.38 247 ARG A CA 1
ATOM 1862 C C . ARG A 1 247 ? 2.635 12.714 -12.954 1.00 93.38 247 ARG A C 1
ATOM 1864 O O . ARG A 1 247 ? 3.768 13.190 -12.944 1.00 93.38 247 ARG A O 1
ATOM 1871 N N . LEU A 1 248 ? 1.602 13.340 -12.394 1.00 93.19 248 LEU A N 1
ATOM 1872 C CA . LEU A 1 248 ? 1.731 14.615 -11.698 1.00 93.19 248 LEU A CA 1
ATOM 1873 C C . LEU A 1 248 ? 2.560 14.463 -10.421 1.00 93.19 248 LEU A C 1
ATOM 1875 O O . LEU A 1 248 ? 3.448 15.279 -10.172 1.00 93.19 248 LEU A O 1
ATOM 1879 N N . THR A 1 249 ? 2.297 13.427 -9.622 1.00 91.12 249 THR A N 1
ATOM 1880 C CA . THR A 1 249 ? 3.016 13.209 -8.362 1.00 91.12 249 THR A CA 1
ATOM 1881 C C . THR A 1 249 ? 4.413 12.621 -8.571 1.00 91.12 249 THR A C 1
ATOM 1883 O O . THR A 1 249 ? 5.304 12.923 -7.779 1.00 91.12 249 THR A O 1
ATOM 1886 N N . ALA A 1 250 ? 4.653 11.879 -9.657 1.00 88.56 250 ALA A N 1
ATOM 1887 C CA . ALA A 1 250 ? 5.979 11.376 -10.032 1.00 88.56 250 ALA A CA 1
ATOM 1888 C C . ALA A 1 250 ? 6.979 12.500 -10.358 1.00 88.56 250 ALA A C 1
ATOM 1890 O O . ALA A 1 250 ? 8.175 12.359 -10.114 1.00 88.56 250 ALA A O 1
ATOM 1891 N N . ARG A 1 251 ? 6.500 13.651 -10.856 1.00 88.31 251 ARG A N 1
ATOM 1892 C CA . ARG A 1 251 ? 7.339 14.825 -11.177 1.00 88.31 251 ARG A CA 1
ATOM 1893 C C . ARG A 1 251 ? 7.855 15.578 -9.950 1.00 88.31 251 ARG A C 1
ATOM 1895 O O . ARG A 1 251 ? 8.684 16.475 -10.100 1.00 88.31 251 ARG A O 1
ATOM 1902 N N . VAL A 1 252 ? 7.350 15.276 -8.754 1.00 86.88 252 VAL A N 1
ATOM 1903 C CA . VAL A 1 252 ? 7.777 15.954 -7.526 1.00 86.88 252 VAL A CA 1
ATOM 1904 C C . VAL A 1 252 ? 9.246 15.597 -7.242 1.00 86.88 252 VAL A C 1
ATOM 1906 O O . VAL A 1 252 ? 9.594 14.414 -7.216 1.00 86.88 252 VAL A O 1
ATOM 1909 N N . PRO A 1 253 ? 10.136 16.582 -7.019 1.00 73.25 253 PRO A N 1
ATOM 1910 C CA . PRO A 1 253 ? 11.527 16.296 -6.685 1.00 73.25 253 PRO A CA 1
ATOM 1911 C C . PRO A 1 253 ? 11.600 15.471 -5.395 1.00 73.25 253 PRO A C 1
ATOM 1913 O O . PRO A 1 253 ? 10.862 15.729 -4.446 1.00 73.25 253 PRO A O 1
ATOM 1916 N N . PHE A 1 254 ? 12.487 14.474 -5.365 1.00 70.88 254 PHE A N 1
ATOM 1917 C CA . PHE A 1 254 ? 12.595 13.492 -4.275 1.00 70.88 254 PHE A CA 1
ATOM 1918 C C . PHE A 1 254 ? 11.343 12.621 -4.064 1.00 70.88 254 PHE A C 1
ATOM 1920 O O . PHE A 1 254 ? 11.186 12.034 -2.993 1.00 70.88 254 PHE A O 1
ATOM 1927 N N . ALA A 1 255 ? 10.470 12.483 -5.074 1.00 72.94 255 ALA A N 1
ATOM 1928 C CA . ALA A 1 255 ? 9.356 11.533 -5.023 1.00 72.94 255 ALA A CA 1
ATOM 1929 C C . ALA A 1 255 ? 9.831 10.121 -4.662 1.00 72.94 255 ALA A C 1
ATOM 1931 O O . ALA A 1 255 ? 9.171 9.456 -3.870 1.00 72.94 255 ALA A O 1
ATOM 1932 N N . LEU A 1 256 ? 10.999 9.720 -5.175 1.00 75.94 256 LEU A N 1
ATOM 1933 C CA . LEU A 1 256 ? 11.648 8.441 -4.924 1.00 75.94 256 LEU A CA 1
ATOM 1934 C C . LEU A 1 256 ? 13.021 8.661 -4.276 1.00 75.94 256 LEU A C 1
ATOM 1936 O O . LEU A 1 256 ? 13.896 9.297 -4.865 1.00 75.94 256 LEU A O 1
ATOM 1940 N N . VAL A 1 257 ? 13.216 8.117 -3.077 1.00 78.94 257 VAL A N 1
ATOM 1941 C CA . VAL A 1 257 ? 14.481 8.174 -2.339 1.00 78.94 257 VAL A CA 1
ATOM 1942 C C . VAL A 1 257 ? 15.022 6.753 -2.174 1.00 78.94 257 VAL A C 1
ATOM 1944 O O . VAL A 1 257 ? 14.337 5.912 -1.584 1.00 78.94 257 VAL A O 1
ATOM 1947 N N . PRO A 1 258 ? 16.233 6.444 -2.667 1.00 76.12 258 PRO A N 1
ATOM 1948 C CA . PRO A 1 258 ? 16.849 5.148 -2.427 1.00 76.12 258 PRO A CA 1
ATOM 1949 C C . PRO A 1 258 ? 17.245 5.041 -0.952 1.00 76.12 258 PRO A C 1
ATOM 1951 O O . PRO A 1 258 ? 18.062 5.811 -0.451 1.00 76.12 258 PRO A O 1
ATOM 1954 N N . VAL A 1 259 ? 16.655 4.083 -0.242 1.00 77.25 259 VAL A N 1
ATOM 1955 C CA . VAL A 1 259 ? 16.924 3.832 1.178 1.00 77.25 259 VAL A CA 1
ATOM 1956 C C . VAL A 1 259 ? 17.106 2.336 1.362 1.00 77.25 259 VAL A C 1
ATOM 1958 O O . VAL A 1 259 ? 16.218 1.552 1.037 1.00 77.25 259 VAL A O 1
ATOM 1961 N N . ARG A 1 260 ? 18.258 1.932 1.900 1.00 76.06 260 ARG A N 1
ATOM 1962 C CA . ARG A 1 260 ? 18.560 0.530 2.202 1.00 76.06 260 ARG A CA 1
ATOM 1963 C C . ARG A 1 260 ? 18.338 0.256 3.684 1.00 76.06 260 ARG A C 1
ATOM 1965 O O . ARG A 1 260 ? 18.946 0.914 4.522 1.00 76.06 260 ARG A O 1
ATOM 1972 N N . MET A 1 261 ? 17.515 -0.744 3.994 1.00 76.00 261 MET A N 1
ATOM 1973 C CA . MET A 1 261 ? 17.408 -1.305 5.342 1.00 76.00 261 MET A CA 1
ATOM 1974 C C . MET A 1 261 ? 17.942 -2.732 5.365 1.00 76.00 261 MET A C 1
ATOM 1976 O O . MET A 1 261 ? 17.467 -3.597 4.631 1.00 76.00 261 MET A O 1
ATOM 1980 N N . ASP A 1 262 ? 18.922 -2.985 6.225 1.00 79.75 262 ASP A N 1
ATOM 1981 C CA . ASP A 1 262 ? 19.400 -4.343 6.470 1.00 79.75 262 ASP A CA 1
ATOM 1982 C C . ASP A 1 262 ? 18.407 -5.132 7.342 1.00 79.75 262 ASP A C 1
ATOM 1984 O O . ASP A 1 262 ? 17.603 -4.545 8.073 1.00 79.75 262 ASP A O 1
ATOM 1988 N N . ALA A 1 263 ? 18.468 -6.464 7.304 1.00 81.75 263 ALA A N 1
ATOM 1989 C CA . ALA A 1 263 ? 17.562 -7.334 8.055 1.00 81.75 263 ALA A CA 1
ATOM 1990 C C . ALA A 1 263 ? 17.588 -7.025 9.564 1.00 81.75 263 ALA A C 1
ATOM 1992 O O . ALA A 1 263 ? 16.542 -6.994 10.214 1.00 81.75 263 ALA A O 1
ATOM 1993 N N . GLY A 1 264 ? 18.764 -6.709 10.123 1.00 80.00 264 GLY A N 1
ATOM 1994 C CA . GLY A 1 264 ? 18.893 -6.293 11.523 1.00 80.00 264 GLY A CA 1
ATOM 1995 C C . GLY A 1 264 ? 18.141 -4.994 11.844 1.00 80.00 264 GLY A C 1
ATOM 1996 O O . GLY A 1 264 ? 17.516 -4.885 12.899 1.00 80.00 264 GLY A O 1
ATOM 1997 N N . MET A 1 265 ? 18.130 -4.031 10.916 1.00 78.00 265 MET A N 1
ATOM 1998 C CA . MET A 1 265 ? 17.385 -2.775 11.068 1.00 78.00 265 MET A CA 1
ATOM 1999 C C . MET A 1 265 ? 15.874 -3.002 10.995 1.00 78.00 265 MET A C 1
ATOM 2001 O O . MET A 1 265 ? 15.132 -2.377 11.749 1.00 78.00 265 MET A O 1
ATOM 2005 N N . VAL A 1 266 ? 15.419 -3.927 10.143 1.00 82.06 266 VAL A N 1
ATOM 2006 C CA . VAL A 1 266 ? 14.006 -4.330 10.059 1.00 82.06 266 VAL A CA 1
ATOM 2007 C C . VAL A 1 266 ? 13.537 -4.930 11.385 1.00 82.06 266 VAL A C 1
ATOM 2009 O O . VAL A 1 266 ? 12.520 -4.504 11.934 1.00 82.06 266 VAL A O 1
ATOM 2012 N N . TRP A 1 267 ? 14.303 -5.867 11.952 1.00 84.00 267 TRP A N 1
ATOM 2013 C CA . TRP A 1 267 ? 13.995 -6.437 13.266 1.00 84.00 267 TRP A CA 1
ATOM 2014 C C . TRP A 1 267 ? 14.031 -5.386 14.374 1.00 84.00 267 TRP A C 1
ATOM 2016 O O . TRP A 1 267 ? 13.111 -5.331 15.189 1.00 84.00 267 TRP A O 1
ATOM 2026 N N . GLY A 1 268 ? 15.037 -4.508 14.378 1.00 79.00 268 GLY A N 1
ATOM 2027 C CA . GLY A 1 268 ? 15.123 -3.391 15.320 1.00 79.00 268 GLY A CA 1
ATOM 2028 C C . GLY A 1 268 ? 13.911 -2.460 15.240 1.00 79.00 268 GLY A C 1
ATOM 2029 O O . GLY A 1 268 ? 13.350 -2.088 16.271 1.00 79.00 268 GLY A O 1
ATOM 2030 N N . TYR A 1 269 ? 13.451 -2.149 14.025 1.00 85.50 269 TYR A N 1
ATOM 2031 C CA . TYR A 1 269 ? 12.244 -1.361 13.797 1.00 85.50 269 TYR A CA 1
ATOM 2032 C C . TYR A 1 269 ? 11.005 -2.051 14.371 1.00 85.50 269 TYR A C 1
ATOM 2034 O O . TYR A 1 269 ? 10.263 -1.425 15.125 1.00 85.50 269 TYR A O 1
ATOM 2042 N N . TYR A 1 270 ? 10.781 -3.335 14.073 1.00 86.44 270 TYR A N 1
ATOM 2043 C CA . TYR A 1 270 ? 9.614 -4.055 14.593 1.00 86.44 270 TYR A CA 1
ATOM 2044 C C . TYR A 1 270 ? 9.661 -4.255 16.109 1.00 86.44 270 TYR A C 1
ATOM 2046 O O . TYR A 1 270 ? 8.617 -4.182 16.754 1.00 86.44 270 TYR A O 1
ATOM 2054 N N . LEU A 1 271 ? 10.843 -4.448 16.700 1.00 82.25 271 LEU A N 1
ATOM 2055 C CA . LEU A 1 271 ? 11.009 -4.502 18.154 1.00 82.25 271 LEU A CA 1
ATOM 2056 C C . LEU A 1 271 ? 10.678 -3.158 18.804 1.00 82.25 271 LEU A C 1
ATOM 2058 O O . LEU A 1 271 ? 9.953 -3.120 19.799 1.00 82.25 271 LEU A O 1
ATOM 2062 N N . LEU A 1 272 ? 11.153 -2.051 18.229 1.00 82.31 272 LEU A N 1
ATOM 2063 C CA . LEU A 1 272 ? 10.836 -0.707 18.705 1.00 82.31 272 LEU A CA 1
ATOM 2064 C C . LEU A 1 272 ? 9.347 -0.392 18.536 1.00 82.31 272 LEU A C 1
ATOM 2066 O O . LEU A 1 272 ? 8.714 0.101 19.468 1.00 82.31 272 LEU A O 1
ATOM 2070 N N . LEU A 1 273 ? 8.770 -0.722 17.382 1.00 84.06 273 LEU A N 1
ATOM 2071 C CA . LEU A 1 273 ? 7.354 -0.531 17.092 1.00 84.06 273 LEU A CA 1
ATOM 2072 C C . LEU A 1 273 ? 6.480 -1.374 18.033 1.00 84.06 273 LEU A C 1
ATOM 2074 O O . LEU A 1 273 ? 5.521 -0.863 18.613 1.00 84.06 273 LEU A O 1
ATOM 2078 N N . GLY A 1 274 ? 6.832 -2.642 18.243 1.00 83.69 274 GLY A N 1
ATOM 2079 C CA . GLY A 1 274 ? 6.162 -3.544 19.177 1.00 83.69 274 GLY A CA 1
ATOM 2080 C C . GLY A 1 274 ? 6.268 -3.058 20.622 1.00 83.69 274 GLY A C 1
ATOM 2081 O O . GLY A 1 274 ? 5.257 -2.984 21.321 1.00 83.69 274 GLY A O 1
ATOM 2082 N N . GLY A 1 275 ? 7.459 -2.628 21.046 1.00 80.12 275 GLY A N 1
ATOM 2083 C CA . GLY A 1 275 ? 7.700 -2.035 22.361 1.00 80.12 275 GLY A CA 1
ATOM 2084 C C . GLY A 1 275 ? 6.902 -0.749 22.580 1.00 80.12 275 GLY A C 1
ATOM 2085 O O . GLY A 1 275 ? 6.264 -0.594 23.622 1.00 80.12 275 GLY A O 1
ATOM 2086 N N . LEU A 1 276 ? 6.858 0.140 21.583 1.00 81.50 276 LEU A N 1
ATOM 2087 C CA . LEU A 1 276 ? 6.057 1.362 21.610 1.00 81.50 276 LEU A CA 1
ATOM 2088 C C . LEU A 1 276 ? 4.562 1.045 21.682 1.00 81.50 276 LEU A C 1
ATOM 2090 O O . LEU A 1 276 ? 3.848 1.639 22.484 1.00 81.50 276 LEU A O 1
ATOM 2094 N N . THR A 1 277 ? 4.087 0.088 20.889 1.00 84.00 277 THR A N 1
ATOM 2095 C CA . THR A 1 277 ? 2.676 -0.330 20.871 1.00 84.00 277 THR A CA 1
ATOM 2096 C C . THR A 1 277 ? 2.273 -0.923 22.215 1.00 84.00 277 THR A C 1
ATOM 2098 O O . THR A 1 277 ? 1.268 -0.510 22.792 1.00 84.00 277 THR A O 1
ATOM 2101 N N . TRP A 1 278 ? 3.092 -1.822 22.766 1.00 84.06 278 TRP A N 1
ATOM 2102 C CA . TRP A 1 278 ? 2.890 -2.385 24.098 1.00 84.06 278 TRP A CA 1
ATOM 2103 C C . TRP A 1 278 ? 2.875 -1.295 25.170 1.00 84.06 278 TRP A C 1
ATOM 2105 O O . TRP A 1 278 ? 1.967 -1.253 25.996 1.00 84.06 278 TRP A O 1
ATOM 2115 N N . TYR A 1 279 ? 3.835 -0.371 25.123 1.00 78.06 279 TYR A N 1
ATOM 2116 C CA . TYR A 1 279 ? 3.923 0.752 26.045 1.00 78.06 279 TYR A CA 1
ATOM 2117 C C . TYR A 1 279 ? 2.687 1.667 25.962 1.00 78.06 279 TYR A C 1
ATOM 2119 O O . TYR A 1 279 ? 2.121 2.044 26.990 1.00 78.06 279 TYR A O 1
ATOM 2127 N N . LEU A 1 280 ? 2.225 2.001 24.753 1.00 79.75 280 LEU A N 1
ATOM 2128 C CA . LEU A 1 280 ? 1.042 2.836 24.529 1.00 79.75 280 LEU A CA 1
ATOM 2129 C C . LEU A 1 280 ? -0.261 2.142 24.944 1.00 79.75 280 LEU A C 1
ATOM 2131 O O . LEU A 1 280 ? -1.187 2.841 25.363 1.00 79.75 280 LEU A O 1
ATOM 2135 N N . ALA A 1 281 ? -0.312 0.809 24.871 1.00 80.56 281 ALA A N 1
ATOM 2136 C CA . ALA A 1 281 ? -1.443 -0.005 25.310 1.00 80.56 281 ALA A CA 1
ATOM 2137 C C . ALA A 1 281 ? -1.570 -0.100 26.843 1.00 80.56 281 ALA A C 1
ATOM 2139 O O . ALA A 1 281 ? -2.641 -0.438 27.346 1.00 80.56 281 ALA A O 1
ATOM 2140 N N . GLN A 1 282 ? -0.515 0.213 27.608 1.00 78.81 282 GLN A N 1
ATOM 2141 C CA . GLN A 1 282 ? -0.584 0.204 29.072 1.00 78.81 282 GLN A CA 1
ATOM 2142 C C . GLN A 1 282 ? -1.441 1.369 29.623 1.00 78.81 282 GLN A C 1
ATOM 2144 O O . GLN A 1 282 ? -1.445 2.468 29.054 1.00 78.81 282 GLN A O 1
ATOM 2149 N N . PRO A 1 283 ? -2.107 1.192 30.785 1.00 82.31 283 PRO A N 1
ATOM 2150 C CA . PRO A 1 283 ? -2.821 2.269 31.471 1.00 82.31 283 PRO A CA 1
ATOM 2151 C C . PRO A 1 283 ? -1.921 3.481 31.748 1.00 82.31 283 PRO A C 1
ATOM 2153 O O . PRO A 1 283 ? -0.732 3.326 32.044 1.00 82.31 283 PRO A O 1
ATOM 2156 N N . ARG A 1 284 ? -2.491 4.697 31.705 1.00 74.75 284 ARG A N 1
ATOM 2157 C CA . ARG A 1 284 ? -1.748 5.970 31.863 1.00 74.75 284 ARG A CA 1
ATOM 2158 C C . ARG A 1 284 ? -0.863 6.012 33.114 1.00 74.75 284 ARG A C 1
ATOM 2160 O O . ARG A 1 284 ? 0.240 6.551 33.066 1.00 74.75 284 ARG A O 1
ATOM 2167 N N . GLU A 1 285 ? -1.308 5.403 34.208 1.00 74.25 285 GLU A N 1
ATOM 2168 C CA . GLU A 1 285 ? -0.555 5.339 35.464 1.00 74.25 285 GLU A CA 1
ATOM 2169 C C . GLU A 1 285 ? 0.694 4.459 35.359 1.00 74.25 285 GLU A C 1
ATOM 2171 O O . GLU A 1 285 ? 1.786 4.874 35.753 1.00 74.25 285 GLU A O 1
ATOM 2176 N N . ARG A 1 286 ? 0.563 3.266 34.765 1.00 76.25 286 ARG A N 1
ATOM 2177 C CA . ARG A 1 286 ? 1.685 2.344 34.541 1.00 76.25 286 ARG A CA 1
ATOM 2178 C C . ARG A 1 286 ? 2.662 2.916 33.517 1.00 76.25 286 ARG A C 1
ATOM 2180 O O . ARG A 1 286 ? 3.869 2.833 33.711 1.00 76.25 286 ARG A O 1
ATOM 2187 N N . ARG A 1 287 ? 2.139 3.595 32.492 1.00 76.00 287 ARG A N 1
ATOM 2188 C CA . ARG A 1 287 ? 2.901 4.374 31.507 1.00 76.00 287 ARG A CA 1
ATOM 2189 C C . ARG A 1 287 ? 3.781 5.447 32.141 1.00 76.00 287 ARG A C 1
ATOM 2191 O O . ARG A 1 287 ? 4.940 5.575 31.750 1.00 76.00 287 ARG A O 1
ATOM 2198 N N . ARG A 1 288 ? 3.247 6.206 33.104 1.00 70.75 288 ARG A N 1
ATOM 2199 C CA . ARG A 1 288 ? 3.988 7.253 33.822 1.00 70.75 288 ARG A CA 1
ATOM 2200 C C . ARG A 1 288 ? 5.071 6.655 34.723 1.00 70.75 288 ARG A C 1
ATOM 2202 O O . ARG A 1 288 ? 6.194 7.139 34.699 1.00 70.75 288 ARG A O 1
ATOM 2209 N N . ARG A 1 289 ? 4.771 5.573 35.454 1.00 74.94 289 ARG A N 1
ATOM 2210 C CA . ARG A 1 289 ? 5.760 4.868 36.296 1.00 74.94 289 ARG A CA 1
ATOM 2211 C C . ARG A 1 289 ? 6.896 4.248 35.476 1.00 74.94 289 ARG A C 1
ATOM 2213 O O . ARG A 1 289 ? 8.051 4.375 35.860 1.00 74.94 289 ARG A O 1
ATOM 2220 N N . LEU A 1 290 ? 6.576 3.624 34.340 1.00 73.31 290 LEU A N 1
ATOM 2221 C CA . LEU A 1 290 ? 7.570 3.067 33.416 1.00 73.31 290 LEU A CA 1
ATOM 2222 C C . LEU A 1 290 ? 8.464 4.157 32.821 1.00 73.31 290 LEU A C 1
ATOM 2224 O O . LEU A 1 290 ? 9.676 3.986 32.849 1.00 73.31 290 LEU A O 1
ATOM 2228 N N . TRP A 1 291 ? 7.900 5.282 32.352 1.00 66.12 291 TRP A N 1
ATOM 2229 C CA . TRP A 1 291 ? 8.709 6.419 31.886 1.00 66.12 291 TRP A CA 1
ATOM 2230 C C . TRP A 1 291 ? 9.656 6.910 32.965 1.00 66.12 291 TRP A C 1
ATOM 2232 O O . TRP A 1 291 ? 10.834 7.042 32.680 1.00 66.12 291 TRP A O 1
ATOM 2242 N N . ILE A 1 292 ? 9.161 7.127 34.187 1.00 69.19 292 ILE A N 1
ATOM 2243 C CA . ILE A 1 292 ? 9.982 7.609 35.302 1.00 69.19 292 ILE A CA 1
ATOM 2244 C C . ILE A 1 292 ? 11.104 6.612 35.613 1.00 69.19 292 ILE A C 1
ATOM 2246 O O . ILE A 1 292 ? 12.244 7.027 35.767 1.00 69.19 292 ILE A O 1
ATOM 2250 N N . SER A 1 293 ? 10.813 5.306 35.638 1.00 68.12 293 SER A N 1
ATOM 2251 C CA . SER A 1 293 ? 11.818 4.262 35.884 1.00 68.12 293 SER A CA 1
ATOM 2252 C C . SER A 1 293 ? 12.827 4.092 34.742 1.00 68.12 293 SER A C 1
ATOM 2254 O O . SER A 1 293 ? 13.943 3.640 34.990 1.00 68.12 293 SER A O 1
ATOM 2256 N N . LEU A 1 294 ? 12.440 4.372 33.496 1.00 66.25 294 LEU A N 1
ATOM 2257 C CA . LEU A 1 294 ? 13.327 4.343 32.331 1.00 66.25 294 LEU A CA 1
ATOM 2258 C C . LEU A 1 294 ? 14.191 5.604 32.284 1.00 66.25 294 LEU A C 1
ATOM 2260 O O . LEU A 1 294 ? 15.405 5.496 32.151 1.00 66.25 294 LEU A O 1
ATOM 2264 N N . SER A 1 295 ? 13.596 6.784 32.472 1.00 63.09 295 SER A N 1
ATOM 2265 C CA . SER A 1 295 ? 14.311 8.063 32.523 1.00 63.09 295 SER A CA 1
ATOM 2266 C C . SER A 1 295 ? 15.213 8.187 33.748 1.00 63.09 295 SER A C 1
ATOM 2268 O O . SER A 1 295 ? 16.183 8.926 33.704 1.00 63.09 295 SER A O 1
ATOM 2270 N N . SER A 1 296 ? 14.918 7.473 34.839 1.00 58.94 296 SER A N 1
ATOM 2271 C CA . SER A 1 296 ? 15.791 7.416 36.017 1.00 58.94 296 SER A CA 1
ATOM 2272 C C . SER A 1 296 ? 16.950 6.425 35.867 1.00 58.94 296 SER A C 1
ATOM 2274 O O . SER A 1 296 ? 17.862 6.448 36.684 1.00 58.94 296 SER A O 1
ATOM 2276 N N . ARG A 1 297 ? 16.895 5.515 34.882 1.00 60.41 297 ARG A N 1
ATOM 2277 C CA . ARG A 1 297 ? 17.956 4.533 34.578 1.00 60.41 297 ARG A CA 1
ATOM 2278 C C . ARG A 1 297 ? 18.816 4.940 33.385 1.00 60.41 297 ARG A C 1
ATOM 2280 O O . ARG A 1 297 ? 19.976 4.555 33.313 1.00 60.41 297 ARG A O 1
ATOM 2287 N N . LEU A 1 298 ? 18.255 5.699 32.450 1.00 57.50 298 LEU A N 1
ATOM 2288 C CA . LEU A 1 298 ? 19.001 6.372 31.397 1.00 57.50 298 LEU A CA 1
ATOM 2289 C C . LEU A 1 298 ? 19.643 7.616 32.004 1.00 57.50 298 LEU A C 1
ATOM 2291 O O . LEU A 1 298 ? 18.986 8.644 32.146 1.00 57.50 298 LEU A O 1
ATOM 2295 N N . GLU A 1 299 ? 20.922 7.525 32.376 1.00 63.03 299 GLU A N 1
ATOM 2296 C CA . GLU A 1 299 ? 21.679 8.718 32.747 1.00 63.03 299 GLU A CA 1
ATOM 2297 C C . GLU A 1 299 ? 21.535 9.766 31.637 1.00 63.03 299 GLU A C 1
ATOM 2299 O O . GLU A 1 299 ? 21.671 9.451 30.451 1.00 63.03 299 GLU A O 1
ATOM 2304 N N . THR A 1 300 ? 21.312 11.029 32.006 1.00 60.12 300 THR A N 1
ATOM 2305 C CA . THR A 1 300 ? 21.234 12.162 31.068 1.00 60.12 300 THR A CA 1
ATOM 2306 C C . THR A 1 300 ? 22.414 12.173 30.087 1.00 60.12 300 THR A C 1
ATOM 2308 O O . THR A 1 300 ? 22.263 12.570 28.937 1.00 60.12 300 THR A O 1
ATOM 2311 N N . LYS A 1 301 ? 23.571 11.641 30.500 1.00 58.81 301 LYS A N 1
ATOM 2312 C CA . LYS A 1 301 ? 24.777 11.458 29.682 1.00 58.81 301 LYS A CA 1
ATOM 2313 C C . LYS A 1 301 ? 24.594 10.490 28.506 1.00 58.81 301 LYS A C 1
ATOM 2315 O O . LYS A 1 301 ? 25.151 10.744 27.446 1.00 58.81 301 LYS A O 1
ATOM 2320 N N . VAL A 1 302 ? 23.801 9.426 28.650 1.00 69.88 302 VAL A N 1
ATOM 2321 C CA . VAL A 1 302 ? 23.516 8.454 27.574 1.00 69.88 302 VAL A CA 1
ATOM 2322 C C . VAL A 1 302 ? 22.545 9.046 26.558 1.00 69.88 302 VAL A C 1
ATOM 2324 O O . VAL A 1 302 ? 22.740 8.881 25.359 1.00 69.88 302 VAL A O 1
ATOM 2327 N N . LEU A 1 303 ? 21.534 9.789 27.016 1.00 64.75 303 LEU A N 1
ATOM 2328 C CA . LEU A 1 303 ? 20.603 10.491 26.127 1.00 64.75 303 LEU A CA 1
ATOM 2329 C C . LEU A 1 303 ? 21.293 11.632 25.374 1.00 64.75 303 LEU A C 1
ATOM 2331 O O . LEU A 1 303 ? 21.104 11.764 24.166 1.00 64.75 303 LEU A O 1
ATOM 2335 N N . VAL A 1 304 ? 22.135 12.414 26.054 1.00 68.12 304 VAL A N 1
ATOM 2336 C CA . VAL A 1 304 ? 22.973 13.437 25.414 1.00 68.12 304 VAL A CA 1
ATOM 2337 C C . VAL A 1 304 ? 23.972 12.778 24.466 1.00 68.12 304 VAL A C 1
ATOM 2339 O O . VAL A 1 304 ? 24.086 13.219 23.332 1.00 68.12 304 VAL A O 1
ATOM 2342 N N . GLY A 1 305 ? 24.614 11.677 24.860 1.00 71.69 305 GLY A N 1
ATOM 2343 C CA . GLY A 1 305 ? 25.535 10.923 24.010 1.00 71.69 305 GLY A CA 1
ATOM 2344 C C . GLY A 1 305 ? 24.871 10.389 22.741 1.00 71.69 305 GLY A C 1
ATOM 2345 O O . GLY A 1 305 ? 25.373 10.621 21.649 1.00 71.69 305 GLY A O 1
ATOM 2346 N N . ALA A 1 306 ? 23.701 9.756 22.853 1.00 72.38 306 ALA A N 1
ATOM 2347 C CA . ALA A 1 306 ? 22.939 9.270 21.704 1.00 72.38 306 ALA A CA 1
ATOM 2348 C C . ALA A 1 306 ? 22.447 10.416 20.803 1.00 72.38 306 ALA A C 1
ATOM 2350 O O . ALA A 1 306 ? 22.479 10.289 19.582 1.00 72.38 306 ALA A O 1
ATOM 2351 N N . SER A 1 307 ? 22.044 11.548 21.390 1.00 70.06 307 SER A N 1
ATOM 2352 C CA . SER A 1 307 ? 21.628 12.742 20.642 1.00 70.06 307 SER A CA 1
ATOM 2353 C C . SER A 1 307 ? 22.804 13.395 19.920 1.00 70.06 307 SER A C 1
ATOM 2355 O O . SER A 1 307 ? 22.666 13.798 18.772 1.00 70.06 307 SER A O 1
ATOM 2357 N N . VAL A 1 308 ? 23.976 13.454 20.556 1.00 73.06 308 VAL A N 1
ATOM 2358 C CA . VAL A 1 308 ? 25.220 13.938 19.948 1.00 73.06 308 VAL A CA 1
ATOM 2359 C C . VAL A 1 308 ? 25.660 12.997 18.834 1.00 73.06 308 VAL A C 1
ATOM 2361 O O . VAL A 1 308 ? 25.978 13.474 17.757 1.00 73.06 308 VAL A O 1
ATOM 2364 N N . ILE A 1 309 ? 25.602 11.677 19.027 1.00 72.88 309 ILE A N 1
ATOM 2365 C CA . ILE A 1 309 ? 25.911 10.700 17.973 1.00 72.88 309 ILE A CA 1
ATOM 2366 C C . ILE A 1 309 ? 24.939 10.852 16.798 1.00 72.88 309 ILE A C 1
ATOM 2368 O O . ILE A 1 309 ? 25.380 10.903 15.656 1.00 72.88 309 ILE A O 1
ATOM 2372 N N . LEU A 1 310 ? 23.636 10.994 17.052 1.00 76.12 310 LEU A N 1
ATOM 2373 C CA . LEU A 1 310 ? 22.638 11.243 16.007 1.00 76.12 310 LEU A CA 1
ATOM 2374 C C . LEU A 1 310 ? 22.874 12.570 15.280 1.00 76.12 310 LEU A C 1
ATOM 2376 O O . LEU A 1 310 ? 22.763 12.607 14.061 1.00 76.12 310 LEU A O 1
ATOM 2380 N N . LEU A 1 311 ? 23.234 13.639 15.994 1.00 73.38 311 LEU A N 1
ATOM 2381 C CA . LEU A 1 311 ? 23.571 14.935 15.398 1.00 73.38 311 LEU A CA 1
ATOM 2382 C C . LEU A 1 311 ? 24.869 14.874 14.591 1.00 73.38 311 LEU A C 1
ATOM 2384 O O . LEU A 1 311 ? 24.943 15.472 13.525 1.00 73.38 311 LEU A O 1
ATOM 2388 N N . VAL A 1 312 ? 25.869 14.129 15.059 1.00 70.56 312 VAL A N 1
ATOM 2389 C CA . VAL A 1 312 ? 27.135 13.906 14.354 1.00 70.56 312 VAL A CA 1
ATOM 2390 C C . VAL A 1 312 ? 26.889 13.094 13.083 1.00 70.56 312 VAL A C 1
ATOM 2392 O O . VAL A 1 312 ? 27.332 13.498 12.012 1.00 70.56 312 VAL A O 1
ATOM 2395 N N . LEU A 1 313 ? 26.116 12.008 13.159 1.00 67.44 313 LEU A N 1
ATOM 2396 C CA . LEU A 1 313 ? 25.723 11.216 11.992 1.00 67.44 313 LEU A CA 1
ATOM 2397 C C . LEU A 1 313 ? 24.871 12.034 11.012 1.00 67.44 313 LEU A C 1
ATOM 2399 O O . LEU A 1 313 ? 25.114 11.974 9.811 1.00 67.44 313 LEU A O 1
ATOM 2403 N N . ALA A 1 314 ? 23.930 12.845 11.504 1.00 69.69 314 ALA A N 1
ATOM 2404 C CA . ALA A 1 314 ? 23.126 13.742 10.676 1.00 69.69 314 ALA A CA 1
ATOM 2405 C C . ALA A 1 314 ? 23.974 14.844 10.022 1.00 69.69 314 ALA A C 1
ATOM 2407 O O . ALA A 1 314 ? 23.742 15.187 8.868 1.00 69.69 314 ALA A O 1
ATOM 2408 N N . PHE A 1 315 ? 24.982 15.370 10.721 1.00 72.06 315 PHE A N 1
ATOM 2409 C CA . PHE A 1 315 ? 25.919 16.358 10.189 1.00 72.06 315 PHE A CA 1
ATOM 2410 C C . PHE A 1 315 ? 26.822 15.764 9.102 1.00 72.06 315 PHE A C 1
ATOM 2412 O O . PHE A 1 315 ? 26.997 16.379 8.052 1.00 72.06 315 PHE A O 1
ATOM 2419 N N . PHE A 1 316 ? 27.356 14.558 9.316 1.00 67.00 316 PHE A N 1
ATOM 2420 C CA . PHE A 1 316 ? 28.135 13.852 8.296 1.00 67.00 316 PHE A CA 1
ATOM 2421 C C . PHE A 1 316 ? 27.276 13.464 7.088 1.00 67.00 316 PHE A C 1
ATOM 2423 O O . PHE A 1 316 ? 27.720 13.634 5.956 1.00 67.00 316 PHE A O 1
ATOM 2430 N N . ALA A 1 317 ? 26.032 13.030 7.307 1.00 64.44 317 ALA A N 1
ATOM 2431 C CA . ALA A 1 317 ? 25.080 12.777 6.230 1.00 64.44 317 ALA A CA 1
ATOM 2432 C C . ALA A 1 317 ? 24.734 14.062 5.459 1.00 64.44 317 ALA A C 1
ATOM 2434 O O . ALA A 1 317 ? 24.673 14.038 4.235 1.00 64.44 317 ALA A O 1
ATOM 2435 N N . TRP A 1 318 ? 24.570 15.195 6.154 1.00 70.94 318 TRP A N 1
ATOM 2436 C CA . TRP A 1 318 ? 24.306 16.492 5.530 1.00 70.94 318 TRP A CA 1
ATOM 2437 C C . TRP A 1 318 ? 25.495 16.997 4.707 1.00 70.94 318 TRP A C 1
ATOM 2439 O O . TRP A 1 318 ? 25.301 17.476 3.595 1.00 70.94 318 TRP A O 1
ATOM 2449 N N . ARG A 1 319 ? 26.729 16.833 5.202 1.00 68.50 319 ARG A N 1
ATOM 2450 C CA . ARG A 1 319 ? 27.948 17.148 4.439 1.00 68.50 319 ARG A CA 1
ATOM 2451 C C . ARG A 1 319 ? 28.167 16.249 3.225 1.00 68.50 319 ARG A C 1
ATOM 2453 O O . ARG A 1 319 ? 28.830 16.682 2.293 1.00 68.50 319 ARG A O 1
ATOM 2460 N N . GLY A 1 320 ? 27.664 15.018 3.259 1.00 63.97 320 GLY A N 1
ATOM 2461 C CA . GLY A 1 320 ? 27.739 14.083 2.136 1.00 63.97 320 GLY A CA 1
ATOM 2462 C C . GLY A 1 320 ? 26.674 14.313 1.062 1.00 63.97 320 GLY A C 1
ATOM 2463 O O . GLY A 1 320 ? 26.682 13.606 0.057 1.00 63.97 320 GLY A O 1
ATOM 2464 N N . LEU A 1 321 ? 25.743 15.256 1.259 1.00 68.25 321 LEU A N 1
ATOM 2465 C CA . LEU A 1 321 ? 24.762 15.601 0.233 1.00 68.25 321 LEU A CA 1
ATOM 2466 C C . LEU A 1 321 ? 25.421 16.396 -0.905 1.00 68.25 321 LEU A C 1
ATOM 2468 O O . LEU A 1 321 ? 26.338 17.178 -0.650 1.00 68.25 321 LEU A O 1
ATOM 2472 N N . PRO A 1 322 ? 24.929 16.250 -2.148 1.00 66.19 322 PRO A N 1
ATOM 2473 C CA . PRO A 1 322 ? 25.421 17.026 -3.278 1.00 66.19 322 PRO A CA 1
ATOM 2474 C C . PRO A 1 322 ? 25.209 18.518 -3.010 1.00 66.19 322 P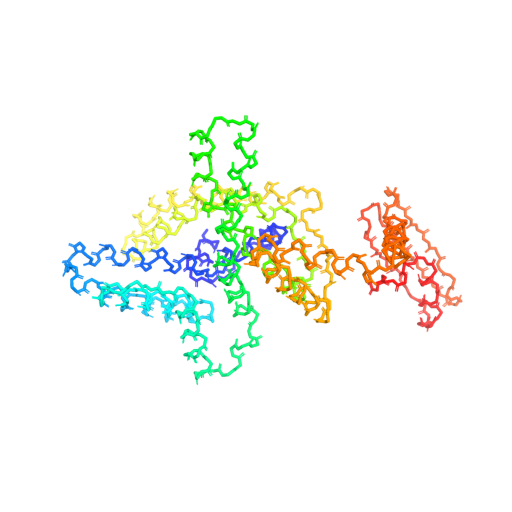RO A C 1
ATOM 2476 O O . PRO A 1 322 ? 24.102 18.948 -2.686 1.00 66.19 322 PRO A O 1
ATOM 2479 N N . ASP A 1 323 ? 26.250 19.322 -3.191 1.00 75.12 323 ASP A N 1
ATOM 2480 C CA . ASP A 1 323 ? 26.224 20.778 -2.997 1.00 75.12 323 ASP A CA 1
ATOM 2481 C C . ASP A 1 323 ? 25.552 21.540 -4.164 1.00 75.12 323 ASP A C 1
ATOM 2483 O O . ASP A 1 323 ? 25.608 22.770 -4.247 1.00 75.12 323 ASP A O 1
ATOM 2487 N N . GLY A 1 324 ? 24.917 20.803 -5.081 1.00 79.44 324 GLY A N 1
ATOM 2488 C CA . GLY A 1 324 ? 24.260 21.333 -6.270 1.00 79.44 324 GLY A CA 1
ATOM 2489 C C . GLY A 1 324 ? 25.218 21.725 -7.395 1.00 79.44 324 GLY A C 1
ATOM 2490 O O . GLY A 1 324 ? 24.783 22.375 -8.347 1.00 79.44 324 GLY A O 1
ATOM 2491 N N . ARG A 1 325 ? 26.503 21.352 -7.327 1.00 82.75 325 ARG A N 1
ATOM 2492 C CA . ARG A 1 325 ? 27.497 21.640 -8.372 1.00 82.75 325 ARG A CA 1
ATOM 2493 C C . ARG A 1 325 ? 28.010 20.361 -9.024 1.00 82.75 325 ARG A C 1
ATOM 2495 O O . ARG A 1 325 ? 28.010 19.285 -8.434 1.00 82.75 325 ARG A O 1
ATOM 2502 N N . LEU A 1 326 ? 28.443 20.489 -10.277 1.00 88.00 326 LEU A N 1
ATOM 2503 C CA . LEU A 1 326 ? 29.119 19.411 -10.989 1.00 88.00 326 LEU A CA 1
ATOM 2504 C C . LEU A 1 326 ? 30.552 19.306 -10.465 1.00 88.00 326 LEU A C 1
ATOM 2506 O O . LEU A 1 326 ? 31.320 20.259 -10.595 1.00 88.00 326 LEU A O 1
ATOM 2510 N N . HIS A 1 327 ? 30.902 18.147 -9.920 1.00 87.44 327 HIS A N 1
ATOM 2511 C CA . HIS A 1 327 ? 32.264 17.825 -9.516 1.00 87.44 327 HIS A CA 1
ATOM 2512 C C . HIS A 1 327 ? 32.865 16.845 -10.513 1.00 87.44 327 HIS A C 1
ATOM 2514 O O . HIS A 1 327 ? 32.273 15.806 -10.800 1.00 87.44 327 HIS A O 1
ATOM 2520 N N . VAL A 1 328 ? 34.038 17.184 -11.039 1.00 91.62 328 VAL A N 1
ATOM 2521 C CA . VAL A 1 328 ? 34.835 16.312 -11.905 1.00 91.62 328 VAL A CA 1
ATOM 2522 C C . VAL A 1 328 ? 36.190 16.152 -11.238 1.00 91.62 328 VAL A C 1
ATOM 2524 O O . VAL A 1 328 ? 36.929 17.126 -11.091 1.00 91.62 328 VAL A O 1
ATOM 2527 N N . VAL A 1 329 ? 36.489 14.937 -10.792 1.00 91.12 329 VAL A N 1
ATOM 2528 C CA . VAL A 1 329 ? 37.703 14.605 -10.053 1.00 91.12 329 VAL A CA 1
ATOM 2529 C C . VAL A 1 329 ? 38.516 13.613 -10.867 1.00 91.12 329 VAL A C 1
ATOM 2531 O O . VAL A 1 329 ? 38.055 12.517 -11.175 1.00 91.12 329 VAL A O 1
ATOM 2534 N N . PHE A 1 330 ? 39.744 13.996 -11.192 1.00 91.94 330 PHE A N 1
ATOM 2535 C CA . PHE A 1 330 ? 40.717 13.115 -11.825 1.00 91.94 330 PHE A CA 1
ATOM 2536 C C . PHE A 1 330 ? 41.442 12.340 -10.723 1.00 91.94 330 PHE A C 1
ATOM 2538 O O . PHE A 1 330 ? 42.074 12.943 -9.852 1.00 91.94 330 PHE A O 1
ATOM 2545 N N . LEU A 1 331 ? 41.281 11.019 -10.713 1.00 91.56 331 LEU A N 1
ATOM 2546 C CA . LEU A 1 331 ? 41.849 10.136 -9.702 1.00 91.56 331 LEU A CA 1
ATOM 2547 C C . LEU A 1 331 ? 43.235 9.670 -10.150 1.00 91.56 331 LEU A C 1
ATOM 2549 O O . LEU A 1 331 ? 43.402 9.151 -11.251 1.00 91.56 331 LEU A O 1
ATOM 2553 N N . ASP A 1 332 ? 44.221 9.814 -9.270 1.00 89.94 332 ASP A N 1
ATOM 2554 C CA . ASP A 1 332 ? 45.563 9.284 -9.504 1.00 89.94 332 ASP A CA 1
ATOM 2555 C C . ASP A 1 332 ? 45.586 7.773 -9.229 1.00 89.94 332 ASP A C 1
ATOM 2557 O O . ASP A 1 332 ? 45.699 7.325 -8.081 1.00 89.94 332 ASP A O 1
ATOM 2561 N N . VAL A 1 333 ? 45.427 6.998 -10.303 1.00 87.75 333 VAL A N 1
ATOM 2562 C CA . VAL A 1 333 ? 45.466 5.527 -10.305 1.00 87.75 333 VAL A CA 1
ATOM 2563 C C . VAL A 1 333 ? 46.807 4.966 -10.798 1.00 87.75 333 VAL A C 1
ATOM 2565 O O . VAL A 1 333 ? 46.929 3.767 -11.055 1.00 87.75 333 VAL A O 1
ATOM 2568 N N . GLY A 1 334 ? 47.842 5.808 -10.895 1.00 85.56 334 GLY A N 1
ATOM 2569 C CA . GLY A 1 334 ? 49.148 5.433 -11.427 1.00 85.56 334 GLY A CA 1
ATOM 2570 C C . GLY A 1 334 ? 49.172 5.425 -12.956 1.00 85.56 334 GLY A C 1
ATOM 2571 O O . GLY A 1 334 ? 49.305 6.474 -13.578 1.00 85.56 334 GLY A O 1
ATOM 2572 N N . GLN A 1 335 ? 49.104 4.242 -13.576 1.00 80.69 335 GLN A N 1
ATOM 2573 C CA . GLN A 1 335 ? 49.145 4.107 -15.038 1.00 80.69 335 GLN A CA 1
ATOM 2574 C C . GLN A 1 335 ? 47.727 3.985 -15.604 1.00 80.69 335 GLN A C 1
ATOM 2576 O O . GLN A 1 335 ? 47.089 2.976 -15.361 1.00 80.69 335 GLN A O 1
ATOM 2581 N N . GLY A 1 336 ? 47.262 4.943 -16.405 1.00 82.75 336 GLY A N 1
ATOM 2582 C CA . GLY A 1 336 ? 45.912 4.945 -16.993 1.00 82.75 336 GLY A CA 1
ATOM 2583 C C . GLY A 1 336 ? 45.033 6.058 -16.428 1.00 82.75 336 GLY A C 1
ATOM 2584 O O . GLY A 1 336 ? 45.486 6.830 -15.584 1.00 82.75 336 GLY A O 1
ATOM 2585 N N . ASP A 1 337 ? 43.788 6.133 -16.896 1.00 87.50 337 ASP A N 1
ATOM 2586 C CA . ASP A 1 337 ? 42.852 7.189 -16.514 1.00 87.50 337 ASP A CA 1
ATOM 2587 C C . ASP A 1 337 ? 41.784 6.659 -15.546 1.00 87.50 337 ASP A C 1
ATOM 2589 O O . ASP A 1 337 ? 41.363 5.504 -15.606 1.00 87.50 337 ASP A O 1
ATOM 2593 N N . ALA A 1 338 ? 41.343 7.522 -14.633 1.00 91.56 338 ALA A N 1
ATOM 2594 C CA . ALA A 1 338 ? 40.159 7.299 -13.815 1.00 91.56 338 ALA A CA 1
ATOM 2595 C C . ALA A 1 338 ? 39.539 8.654 -13.471 1.00 91.56 338 ALA A C 1
ATOM 2597 O O . ALA A 1 338 ? 40.158 9.495 -12.814 1.00 91.56 338 ALA A O 1
ATOM 2598 N N . ILE A 1 339 ? 38.313 8.888 -13.934 1.00 93.31 339 ILE A N 1
ATOM 2599 C CA . ILE A 1 339 ? 37.620 10.166 -13.756 1.00 93.31 339 ILE A CA 1
ATOM 2600 C C . ILE A 1 339 ? 36.310 9.914 -13.025 1.00 93.31 339 ILE A C 1
ATOM 2602 O O . ILE A 1 339 ? 35.414 9.241 -13.533 1.00 93.31 339 ILE A O 1
ATOM 2606 N N . PHE A 1 340 ? 36.185 10.493 -11.837 1.00 92.00 340 PHE A N 1
ATOM 2607 C CA . PHE A 1 340 ? 34.966 10.462 -11.045 1.00 92.00 340 PHE A CA 1
ATOM 2608 C C . PHE A 1 340 ? 34.157 11.737 -11.278 1.00 92.00 340 PHE A C 1
ATOM 2610 O O . PHE A 1 340 ? 34.635 12.849 -11.052 1.00 92.00 340 PHE A O 1
ATOM 2617 N N . ILE A 1 341 ? 32.918 11.579 -11.733 1.00 90.44 341 ILE A N 1
ATOM 2618 C CA . ILE A 1 341 ? 31.996 12.675 -12.022 1.00 90.44 341 ILE A CA 1
ATOM 2619 C C . ILE A 1 341 ? 30.796 12.559 -11.089 1.00 90.44 341 ILE A C 1
ATOM 2621 O O . ILE A 1 341 ? 30.061 11.576 -11.140 1.00 90.44 341 ILE A O 1
ATOM 2625 N N . GLN A 1 342 ? 30.549 13.595 -10.292 1.00 88.19 342 GLN A N 1
ATOM 2626 C CA . GLN A 1 342 ? 29.347 13.721 -9.475 1.00 88.19 342 GLN A CA 1
ATOM 2627 C C . GLN A 1 342 ? 28.485 14.870 -10.002 1.00 88.19 342 GLN A C 1
ATOM 2629 O O . GLN A 1 342 ? 28.906 16.027 -10.037 1.00 88.19 342 GLN A O 1
ATOM 2634 N N . THR A 1 343 ? 27.270 14.556 -10.447 1.00 85.81 343 THR A N 1
ATOM 2635 C CA . THR A 1 343 ? 26.342 15.548 -10.998 1.00 85.81 343 THR A CA 1
ATOM 2636 C C . THR A 1 343 ? 25.744 16.433 -9.897 1.00 85.81 343 THR A C 1
ATOM 2638 O O . THR A 1 343 ? 25.639 15.996 -8.748 1.00 85.81 343 THR A O 1
ATOM 2641 N N . PRO A 1 344 ? 25.215 17.625 -10.244 1.00 81.56 344 PRO A N 1
ATOM 2642 C CA . PRO A 1 344 ? 24.450 18.468 -9.316 1.00 81.56 344 PRO A CA 1
ATOM 2643 C C . PRO A 1 344 ? 23.285 17.752 -8.615 1.00 81.56 344 PRO A C 1
ATOM 2645 O O . PRO A 1 344 ? 22.870 18.146 -7.531 1.00 81.56 344 PRO A O 1
ATOM 2648 N N . SER A 1 345 ? 22.745 16.700 -9.240 1.00 79.56 345 SER A N 1
ATOM 2649 C CA . SER A 1 345 ? 21.653 15.879 -8.711 1.00 79.56 345 SER A CA 1
ATOM 2650 C C . SER A 1 345 ? 22.132 14.678 -7.882 1.00 79.56 345 SER A C 1
ATOM 2652 O O . SER A 1 345 ? 21.313 13.835 -7.527 1.00 79.56 345 SER A O 1
ATOM 2654 N N . GLY A 1 346 ? 23.440 14.542 -7.644 1.00 77.50 346 GLY A N 1
ATOM 2655 C CA . GLY A 1 346 ? 24.036 13.448 -6.876 1.00 77.50 346 GLY A CA 1
ATOM 2656 C C . GLY A 1 346 ? 24.237 12.134 -7.630 1.00 77.50 346 GLY A C 1
ATOM 2657 O O . GLY A 1 346 ? 24.513 11.123 -6.992 1.00 77.50 346 GLY A O 1
ATOM 2658 N N . ARG A 1 347 ? 24.108 12.113 -8.965 1.00 83.25 347 ARG A N 1
ATOM 2659 C CA . ARG A 1 347 ? 24.460 10.919 -9.751 1.00 83.25 347 ARG A CA 1
ATOM 2660 C C . ARG A 1 347 ? 25.971 10.826 -9.868 1.00 83.25 347 ARG A C 1
ATOM 2662 O O . ARG A 1 347 ? 26.624 11.841 -10.089 1.00 83.25 347 ARG A O 1
ATOM 2669 N N . GLN A 1 348 ? 26.494 9.618 -9.756 1.00 88.12 348 GLN A N 1
ATOM 2670 C CA . GLN A 1 348 ? 27.922 9.351 -9.814 1.00 88.12 348 GLN A CA 1
ATOM 2671 C C . GLN A 1 348 ? 28.221 8.544 -11.070 1.00 88.12 348 GLN A C 1
ATOM 2673 O O . GLN A 1 348 ? 27.499 7.602 -11.397 1.00 88.12 348 GLN A O 1
ATOM 2678 N N . VAL A 1 349 ? 29.244 8.959 -11.804 1.00 89.81 349 VAL A N 1
ATOM 2679 C CA . VAL A 1 349 ? 29.726 8.284 -13.004 1.00 89.81 349 VAL A CA 1
ATOM 2680 C C . VAL A 1 349 ? 31.225 8.136 -12.855 1.00 89.81 349 VAL A C 1
ATOM 2682 O O . VAL A 1 349 ? 31.933 9.124 -12.675 1.00 89.81 349 VAL A O 1
ATOM 2685 N N . LEU A 1 350 ? 31.695 6.901 -12.939 1.00 90.50 350 LEU A N 1
ATOM 2686 C CA . LEU A 1 350 ? 33.110 6.596 -13.023 1.00 90.50 350 LEU A CA 1
ATOM 2687 C C . LEU A 1 350 ? 33.443 6.285 -14.482 1.00 90.50 350 LEU A C 1
ATOM 2689 O O . LEU A 1 350 ? 32.831 5.404 -15.088 1.00 90.50 350 LEU A O 1
ATOM 2693 N N . VAL A 1 351 ? 34.372 7.046 -15.052 1.00 91.38 351 VAL A N 1
ATOM 2694 C CA . VAL A 1 351 ? 34.886 6.831 -16.404 1.00 91.38 351 VAL A CA 1
ATOM 2695 C C . VAL A 1 351 ? 36.283 6.248 -16.277 1.00 91.38 351 VAL A C 1
ATOM 2697 O O . VAL A 1 351 ? 37.184 6.932 -15.791 1.00 91.38 351 VAL A O 1
ATOM 2700 N N . ASP A 1 352 ? 36.424 5.001 -16.732 1.00 90.31 352 ASP A N 1
ATOM 2701 C CA . ASP A 1 352 ? 37.626 4.174 -16.566 1.00 90.31 352 ASP A CA 1
ATOM 2702 C C . ASP A 1 352 ? 37.959 3.895 -15.078 1.00 90.31 352 ASP A C 1
ATOM 2704 O O . ASP A 1 352 ? 37.350 4.449 -14.162 1.00 90.31 352 ASP A O 1
ATOM 2708 N N . GLY A 1 353 ? 38.864 2.962 -14.808 1.00 84.38 353 GLY A N 1
ATOM 2709 C CA . GLY A 1 353 ? 39.246 2.548 -13.456 1.00 84.38 353 GLY A CA 1
ATOM 2710 C C . GLY A 1 353 ? 40.745 2.336 -13.272 1.00 84.38 353 GLY A C 1
ATOM 2711 O O . GLY A 1 353 ? 41.191 2.038 -12.162 1.00 84.38 353 GLY A O 1
ATOM 2712 N N . GLY A 1 354 ? 41.529 2.484 -14.340 1.00 86.19 354 GLY A N 1
ATOM 2713 C CA . GLY A 1 354 ? 42.929 2.091 -14.343 1.00 86.19 354 GLY A CA 1
ATOM 2714 C C . GLY A 1 354 ? 43.140 0.583 -14.090 1.00 86.19 354 GLY A C 1
ATOM 2715 O O . GLY A 1 354 ? 42.197 -0.201 -13.981 1.00 86.19 354 GLY A O 1
ATOM 2716 N N . PRO A 1 355 ? 44.402 0.136 -14.004 1.00 82.44 355 PRO A N 1
ATOM 2717 C CA . PRO A 1 355 ? 44.779 -1.274 -13.955 1.00 82.44 355 PRO A CA 1
ATOM 2718 C C . PRO A 1 355 ? 44.758 -1.868 -12.541 1.00 82.44 355 PRO A C 1
ATOM 2720 O O . PRO A 1 355 ? 44.897 -3.080 -12.392 1.00 82.44 355 PRO A O 1
ATOM 2723 N N . SER A 1 356 ? 44.629 -1.040 -11.497 1.00 86.44 356 SER A N 1
ATOM 2724 C CA . SER A 1 356 ? 44.701 -1.472 -10.098 1.00 86.44 356 SER A CA 1
ATOM 2725 C C . SER A 1 356 ? 43.434 -1.109 -9.334 1.00 86.44 356 SER A C 1
ATOM 2727 O O . SER A 1 356 ? 43.243 0.033 -8.913 1.00 86.44 356 SER A O 1
ATOM 2729 N N . GLU A 1 357 ? 42.604 -2.122 -9.087 1.00 85.38 357 GLU A N 1
ATOM 2730 C CA . GLU A 1 357 ? 41.370 -2.007 -8.305 1.00 85.38 357 GLU A CA 1
ATOM 2731 C C . GLU A 1 357 ? 41.633 -1.448 -6.898 1.00 85.38 357 GLU A C 1
ATOM 2733 O O . GLU A 1 357 ? 40.911 -0.579 -6.418 1.00 85.38 357 GLU A O 1
ATOM 2738 N N . THR A 1 358 ? 42.714 -1.878 -6.244 1.00 86.06 358 THR A N 1
ATOM 2739 C CA . THR A 1 358 ? 43.048 -1.438 -4.883 1.00 86.06 358 THR A CA 1
ATOM 2740 C C . THR A 1 358 ? 43.366 0.055 -4.823 1.00 86.06 358 THR A C 1
ATOM 2742 O O . THR A 1 358 ? 42.955 0.744 -3.888 1.00 86.06 358 THR A O 1
ATOM 2745 N N . VAL A 1 359 ? 44.091 0.570 -5.823 1.00 86.62 359 VAL A N 1
ATOM 2746 C CA . VAL A 1 359 ? 44.436 1.996 -5.898 1.00 86.62 359 VAL A CA 1
ATOM 2747 C C . VAL A 1 359 ? 43.184 2.804 -6.223 1.00 86.62 359 VAL A C 1
ATOM 2749 O O . VAL A 1 359 ? 42.910 3.785 -5.531 1.00 86.62 359 VAL A O 1
ATOM 2752 N N . LEU A 1 360 ? 42.377 2.346 -7.181 1.00 88.00 360 LEU A N 1
ATOM 2753 C CA . LEU A 1 360 ? 41.101 2.964 -7.530 1.00 88.00 360 LEU A CA 1
ATOM 2754 C C . LEU A 1 360 ? 40.169 3.082 -6.317 1.00 88.00 360 LEU A C 1
ATOM 2756 O O . LEU A 1 360 ? 39.715 4.178 -5.997 1.00 88.00 360 LEU A O 1
ATOM 2760 N N . LEU A 1 361 ? 39.939 1.984 -5.592 1.00 87.75 361 LEU A N 1
ATOM 2761 C CA . LEU A 1 361 ? 39.092 1.972 -4.397 1.00 87.75 361 LEU A CA 1
ATOM 2762 C C . LEU A 1 361 ? 39.631 2.898 -3.299 1.00 87.75 361 LEU A C 1
ATOM 2764 O O . LEU A 1 361 ? 38.853 3.544 -2.598 1.00 87.75 361 LEU A O 1
ATOM 2768 N N . SER A 1 362 ? 40.957 3.012 -3.168 1.00 87.56 362 SER A N 1
ATOM 2769 C CA . SER A 1 362 ? 41.574 3.930 -2.206 1.00 87.56 362 SER A CA 1
ATOM 2770 C C . SER A 1 362 ? 41.339 5.403 -2.557 1.00 87.56 362 SER A C 1
ATOM 2772 O O . SER A 1 362 ? 41.110 6.214 -1.659 1.00 87.56 362 SER A O 1
ATOM 2774 N N . GLN A 1 363 ? 41.359 5.750 -3.848 1.00 87.88 363 GLN A N 1
ATOM 2775 C CA . GLN A 1 363 ? 41.119 7.112 -4.325 1.00 87.88 363 GLN A CA 1
ATOM 2776 C C . GLN A 1 363 ? 39.628 7.456 -4.293 1.00 87.88 363 GLN A C 1
ATOM 2778 O O . GLN A 1 363 ? 39.260 8.540 -3.842 1.00 87.88 363 GLN A O 1
ATOM 2783 N N . LEU A 1 364 ? 38.761 6.514 -4.676 1.00 86.94 364 LEU A N 1
ATOM 2784 C CA . LEU A 1 364 ? 37.309 6.657 -4.558 1.00 86.94 364 LEU A CA 1
ATOM 2785 C C . LEU A 1 364 ? 36.889 6.849 -3.102 1.00 86.94 364 LEU A C 1
ATOM 2787 O O . LEU A 1 364 ? 36.131 7.766 -2.811 1.00 86.94 364 LEU A O 1
ATOM 2791 N N . GLY A 1 365 ? 37.463 6.088 -2.165 1.00 83.19 365 GLY A N 1
ATOM 2792 C CA . GLY A 1 365 ? 37.190 6.237 -0.732 1.00 83.19 365 GLY A CA 1
ATOM 2793 C C . GLY A 1 365 ? 37.584 7.595 -0.132 1.00 83.19 365 GLY A C 1
ATOM 2794 O O . GLY A 1 365 ? 37.183 7.900 0.988 1.00 83.19 365 GLY A O 1
ATOM 2795 N N . ARG A 1 366 ? 38.359 8.422 -0.851 1.00 83.12 366 ARG A N 1
ATOM 2796 C CA . ARG A 1 366 ? 38.662 9.812 -0.457 1.00 83.12 366 ARG A CA 1
ATOM 2797 C C . ARG A 1 366 ? 37.626 10.816 -0.955 1.00 83.12 366 ARG A C 1
ATOM 2799 O O . ARG A 1 366 ? 37.501 11.879 -0.355 1.00 83.12 366 ARG A O 1
ATOM 2806 N N . GLN A 1 367 ? 36.931 10.498 -2.043 1.00 84.06 367 GLN A N 1
ATOM 2807 C CA . GLN A 1 367 ? 35.924 11.367 -2.662 1.00 84.06 367 GLN A CA 1
ATOM 2808 C C . GLN A 1 367 ? 34.502 10.979 -2.252 1.00 84.06 367 GLN A C 1
ATOM 2810 O O . GLN A 1 367 ? 33.620 11.829 -2.171 1.00 84.06 367 GLN A O 1
ATOM 2815 N N . MET A 1 368 ? 34.289 9.697 -1.967 1.00 81.00 368 MET A N 1
ATOM 2816 C CA . MET A 1 368 ? 33.000 9.130 -1.617 1.00 81.00 368 MET A CA 1
ATOM 2817 C C . MET A 1 368 ? 32.881 8.946 -0.102 1.00 81.00 368 MET A C 1
ATOM 2819 O O . MET A 1 368 ? 33.849 8.566 0.564 1.00 81.00 368 MET A O 1
ATOM 2823 N N . PRO A 1 369 ? 31.692 9.176 0.475 1.00 73.00 369 PRO A N 1
ATOM 2824 C CA . PRO A 1 369 ? 31.442 8.821 1.861 1.00 73.00 369 PRO A CA 1
ATOM 2825 C C . PRO A 1 369 ? 31.687 7.329 2.118 1.00 73.00 369 PRO A C 1
ATOM 2827 O O . PRO A 1 369 ? 31.389 6.494 1.273 1.00 73.00 369 PRO A O 1
ATOM 2830 N N . PHE A 1 370 ? 32.136 6.958 3.322 1.00 67.25 370 PHE A N 1
ATOM 2831 C CA . PHE A 1 370 ? 32.459 5.555 3.644 1.00 67.25 370 PHE A CA 1
ATOM 2832 C C . PHE A 1 370 ? 31.268 4.580 3.509 1.00 67.25 370 PHE A C 1
ATOM 2834 O O . PHE A 1 370 ? 31.450 3.360 3.448 1.00 67.25 370 PHE A O 1
ATOM 2841 N N . TRP A 1 371 ? 30.041 5.106 3.538 1.00 67.00 371 TRP A N 1
ATOM 2842 C CA . TRP A 1 371 ? 28.797 4.352 3.372 1.00 67.00 371 TRP A CA 1
ATOM 2843 C C . TRP A 1 371 ? 28.344 4.250 1.913 1.00 67.00 371 TRP A C 1
ATOM 2845 O O . TRP A 1 371 ? 27.440 3.467 1.617 1.00 67.00 371 TRP A O 1
ATOM 2855 N N . ASP A 1 372 ? 28.947 5.037 1.027 1.00 66.44 372 ASP A N 1
ATOM 2856 C CA . ASP A 1 372 ? 28.624 5.082 -0.385 1.00 66.44 372 ASP A CA 1
ATOM 2857 C C . ASP A 1 372 ? 29.397 3.988 -1.129 1.00 66.44 372 ASP A C 1
ATOM 2859 O O . ASP A 1 372 ? 30.618 3.877 -1.032 1.00 66.44 372 ASP A O 1
ATOM 2863 N N . ARG A 1 373 ? 28.646 3.097 -1.776 1.00 61.03 373 ARG A N 1
ATOM 2864 C CA . ARG A 1 373 ? 29.161 1.900 -2.460 1.00 61.03 373 ARG A CA 1
ATOM 2865 C C . ARG A 1 373 ? 28.437 1.648 -3.786 1.00 61.03 373 ARG A C 1
ATOM 2867 O O . ARG A 1 373 ? 28.396 0.500 -4.234 1.00 61.03 373 ARG A O 1
ATOM 2874 N N . THR A 1 374 ? 27.740 2.657 -4.310 1.00 55.88 374 THR A N 1
ATOM 2875 C CA . THR A 1 374 ? 27.233 2.645 -5.692 1.00 55.88 374 THR A CA 1
ATOM 2876 C C . THR A 1 374 ? 28.376 2.856 -6.654 1.00 55.88 374 THR A C 1
ATOM 2878 O O . THR A 1 374 ? 28.345 2.187 -7.707 1.00 55.88 374 THR A O 1
#

Secondary structure (DSSP, 8-state):
-HHHHHHHH---TT--HHHHHHHHHTT-HHHHS--HHHHHHHHHHHHHHHHHHHHHHHHHHHHHHHHHHHHHHTT--HHHHHHHHHHHHHHHHHHTTPPP-HHHHHHHHHHHHHHH-GGGGG-HHHHHHHHHHHHHHHHHHHHHHHHHHHHTTTS-HHHHHHHHHHHIIIIIHHHHHHHHHHHHHHHHT-EEETTHHHHHHHHGGGHHHHHHHHHHHHHHHHH-HHHHHHHHHHHHHHHHHHHHHHHHHHTSTTSEEE----HHHHHHHHHHHHHHHHHHHS-HHHHHHHHHHHHTTS-HHHHHHHHHHHHHHHHHHHHTS--SS-EEEE---SSS--EEEE-TTS-EEEE---S-HHHHHHHHHHHS-TT---

Solvent-accessible surface area (backbone atoms only — not comparable to full-atom values): 19589 Å² total; per-residue (Å²): 109,37,62,57,41,8,40,75,49,48,41,66,72,80,51,57,66,72,57,53,50,25,28,53,29,24,56,45,48,65,61,40,40,55,35,48,64,58,48,51,53,51,40,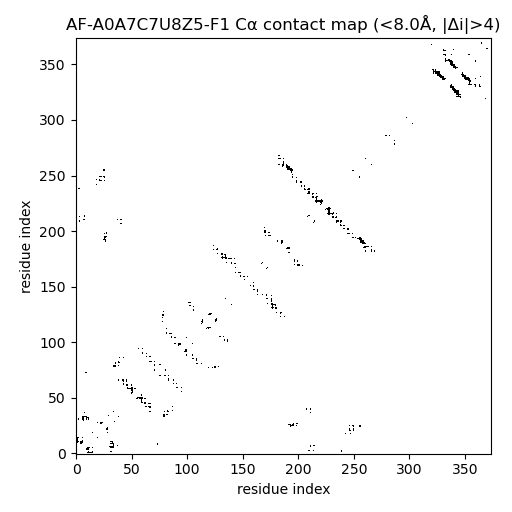49,50,38,32,53,53,25,32,73,75,60,33,78,79,49,7,52,57,52,14,43,50,50,42,53,53,50,34,57,74,52,65,51,44,69,45,43,45,46,34,42,45,37,49,44,52,45,48,49,26,56,72,72,73,42,86,71,53,68,69,58,42,50,51,52,35,52,49,57,46,36,75,78,37,68,66,47,75,74,35,66,60,43,49,40,54,53,34,22,53,52,16,36,72,68,32,30,67,59,48,50,59,50,50,43,57,58,38,43,75,79,41,58,63,71,58,23,53,52,50,42,64,71,43,38,76,47,47,42,42,49,50,17,19,42,73,49,25,46,52,57,41,18,46,77,68,31,49,43,38,74,38,23,65,62,48,48,48,66,36,56,80,35,45,62,49,31,54,52,31,38,48,51,12,52,59,36,33,74,79,40,54,71,60,10,50,60,40,34,54,61,15,43,54,33,46,49,50,42,52,52,52,37,54,60,50,35,69,40,86,69,14,55,39,82,40,83,41,54,73,69,54,40,52,51,49,50,52,50,51,48,51,48,51,54,51,68,70,42,57,72,69,60,40,51,51,49,49,52,59,47,60,72,66,49,51,69,65,57,58,49,48,53,50,49,50,52,50,50,51,50,50,54,53,57,70,69,47,62,88,59,52,74,45,79,45,80,46,84,37,79,66,66,56,26,37,43,34,35,39,41,86,58,50,76,46,73,48,66,52,39,84,38,66,71,49,34,52,58,50,46,59,73,78,41,57,92,86,63,83,127

Foldseek 3Di:
DLQLCQQAQVRNPPDDPVLVVLCVLLVNVCNSGDALVLLLLLLVVQLVVLCVPPNNQCSLVSSLVSLVVSCVRSPVPLRSQLSSQLSNVCSVCVNVVHDDDLVVSLVVSVVVVCVVPVCSVVDLSSQLVSQLSVLCVQFLVVVLVVQLVVVVVVDPSVVSVVVCVLQSVFQSSVVSSCLRRVLSCCAPVQKDFPNNRVLRSQLVVLSSQLSVLSVVLVVCCVVPVVVSVVSVVSNVVSVVSSSVSSVVCSPDPPSMDRHHDDPVNSVVSVVVVVVVSVLVPDDPVVNVVVVVVVVVVCDPCNVVVVVVVVVVVVVVVVVQDQPLDWDWDWACPPPDTWIWIAHSRGDIDIDDQPDDVVSSVVRVCVVHPPPDDD

Radius of gyration: 25.67 Å; Cα contacts (8 Å, |Δi|>4): 416; chains: 1; bounding box: 81×50×66 Å

pLDDT: mean 81.02, std 7.96, range [55.88, 95.06]

Nearest PDB structures (foldseek):
  7xj0-assembly1_D  TM=1.756E-01  e=5.507E+00  Homo sapiens

Mean predicted aligned error: 13.45 Å

Sequence (374 aa):
ASLLTGILLGVETGIPADLMDDFSATGTTHIIAISGFNITIIAGIFAGLAQRLFGRRWAVWVAIAGVAVYTVFVGASAAVLRAALMGILYLWGRHLGRATFAPASLAAAAIGMTVLNPYTLWDVGFQLSFTATIGLVLYTGPLERIFERALARFTSAERAQKIVGLVNEALIVTLAAQITTTPIILHYFRLLSLVTLVTNFLILPAQPGVMIWGGVATLLGLVVRPLGRVVGWVAWVFLTYTIEVVRLTARVPFALVPVRMDAGMVWGYYLLLGGLTWYLAQPRERRRRLWISLSSRLETKVLVGASVILLVLAFFAWRGLPDGRLHVVFLDVGQGDAIFIQTPSGRQVLVDGGPSETVLLSQLGRQMPFWDRT